Protein AF-A0A1Y1IFC7-F1 (afdb_monomer)

Sequence (447 aa):
MESTKLIGALEEYAQEGLYAIPAKASLWKDGTKKVFGTMPHANGDSAIRSGSDWSASRARILEHIETRGYNFLAIKTGAISDCFVLDVDVKDKQDEDILAGMPYWQSLIEEHGEPDTLRATTASGGLHYYFSFSSTIKEGLESGKNFVGLDVDGQVYGIDGRVVMDRDVIIEAGGRRSAESASSHVMALKGARLAESDESGEKSVLNESTIKELSGGGSITARELQGRQETFMVTHKAILNTNYKPVMENASFSLIRRMALLPMMVTFKSAESLNPNKSREKAKDSTLEAYLKSDEGREDGLSWIAAGASRYFEIKRAKPSALVLEKRPKAMEDALKAYVNDADVAKRFIEECLEFEELHPGQRATWHLAGGERLQEAFQTWIKEEDVSSSITATALKKRVVLYADGGNHQVATGRFTDKKVQLRGQFKGLSGVRLRPEFLDSISLV

Nearest PDB structures (foldseek):
  8iqi-assembly1_B  TM=8.304E-01  e=2.449E-12  African swine fever virus BA71V
  8iqi-assembly1_D  TM=7.780E-01  e=1.491E-11  African swine fever virus BA71V
  8iqi-assembly1_A  TM=7.006E-01  e=3.277E-12  African swine fever virus BA71V
  8wvz-assembly1_D  TM=7.707E-01  e=5.053E-09  African swine fever virus
  8wvz-assembly1_F  TM=7.792E-01  e=1.017E-08  African swine fever virus

Solvent-accessible surface area (backbone atoms only — not comparable to full-atom values): 26613 Å² total; per-residue (Å²): 100,59,51,69,58,52,53,52,51,47,52,54,32,44,74,75,46,36,46,55,32,48,20,32,61,47,75,44,97,86,70,45,68,47,78,52,70,59,47,69,47,89,71,68,95,74,34,68,72,40,59,68,46,40,62,74,40,40,69,62,48,53,51,44,37,70,74,67,72,36,50,40,74,44,69,44,65,35,79,44,27,40,25,36,71,52,76,37,46,69,54,86,60,89,45,98,90,47,82,47,43,51,65,57,49,51,53,49,33,73,75,73,45,77,76,97,58,55,71,47,76,41,83,80,69,18,40,36,39,47,44,48,24,62,57,44,41,72,77,62,53,84,71,95,64,100,62,75,52,49,74,56,98,88,43,68,45,80,71,81,26,72,35,84,36,51,54,62,57,50,28,57,58,95,65,90,77,56,97,85,54,66,30,44,68,59,46,67,45,64,74,16,49,32,29,39,25,76,54,90,53,79,80,38,39,53,25,61,67,50,46,55,56,55,72,61,67,44,71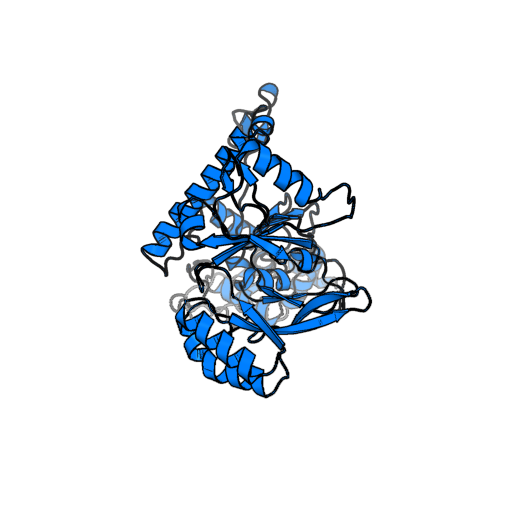,48,76,33,19,41,77,98,48,69,80,45,77,45,62,52,56,43,50,80,44,79,49,61,90,44,78,57,44,45,63,69,77,40,71,79,55,57,77,73,59,83,46,83,82,83,75,67,45,71,25,51,84,91,71,52,50,90,87,41,89,46,49,40,78,50,70,85,57,53,67,60,41,55,68,33,70,68,35,44,51,52,52,48,51,53,52,52,54,53,50,50,58,53,50,52,51,34,72,79,33,73,86,57,64,78,79,70,74,65,60,65,69,29,52,52,50,40,50,50,52,46,57,74,37,28,61,69,57,50,47,46,70,74,43,42,43,71,62,91,70,60,96,91,55,77,60,87,40,46,28,75,77,79,53,57,66,58,56,52,50,55,51,49,32,61,76,68,74,53,76,71,82,76,47,66,70,56,49,55,52,49,54,38,45,51,72,62,61,64,80,73,84,60,97,75,85,67,97,73,70,84,84,63,64,70,83,64,60,41,62,81,37,27,21,24,38,71,34,74,86,57,53,66,65,59,74,76,114

Mean predicted aligned error: 19.16 Å

Radius of gyration: 32.28 Å; Cα contacts (8 Å, |Δi|>4): 565; chains: 1; bounding box: 81×48×86 Å

Organism: Klebsormidium nitens (NCBI:txid105231)

Structure (mmCIF, N/CA/C/O backbone):
data_AF-A0A1Y1IFC7-F1
#
_entry.id   AF-A0A1Y1IFC7-F1
#
loop_
_atom_site.group_PDB
_atom_site.id
_atom_site.type_symbol
_atom_site.label_atom_id
_atom_site.label_alt_id
_atom_site.label_comp_id
_atom_site.label_asym_id
_atom_site.label_entity_id
_atom_site.label_seq_id
_atom_site.pdbx_PDB_ins_code
_atom_site.Cartn_x
_atom_site.Cartn_y
_atom_site.Cartn_z
_atom_site.occupancy
_atom_site.B_iso_or_equiv
_atom_site.auth_seq_id
_atom_site.auth_comp_id
_atom_site.auth_asym_id
_atom_site.auth_atom_id
_atom_site.pdbx_PDB_model_num
ATOM 1 N N . MET A 1 1 ? -10.541 -7.401 46.242 1.00 59.38 1 MET A N 1
ATOM 2 C CA . MET A 1 1 ? -11.270 -8.681 46.343 1.00 59.38 1 MET A CA 1
ATOM 3 C C . MET A 1 1 ? -10.236 -9.750 46.671 1.00 59.38 1 MET A C 1
ATOM 5 O O . MET A 1 1 ? -9.151 -9.663 46.116 1.00 59.38 1 MET A O 1
ATOM 9 N N . GLU A 1 2 ? -10.496 -10.659 47.614 1.00 76.94 2 GLU A N 1
ATOM 10 C CA . GLU A 1 2 ? -9.566 -11.766 47.913 1.00 76.94 2 GLU A CA 1
ATOM 11 C C . GLU A 1 2 ? -9.494 -12.733 46.722 1.00 76.94 2 GLU A C 1
ATOM 13 O O . GLU A 1 2 ? -10.515 -12.956 46.068 1.00 76.94 2 GLU A O 1
ATOM 18 N N . SER A 1 3 ? -8.319 -13.309 46.440 1.00 79.69 3 SER A N 1
ATOM 19 C CA . SER A 1 3 ? -8.085 -14.177 45.272 1.00 79.69 3 SER A CA 1
ATOM 20 C C . SER A 1 3 ? -9.095 -15.324 45.165 1.00 79.69 3 SER A C 1
ATOM 22 O O . SER A 1 3 ? -9.584 -15.603 44.077 1.00 79.69 3 SER A O 1
ATOM 24 N N . THR A 1 4 ? -9.514 -15.911 46.288 1.00 82.62 4 THR A N 1
ATOM 25 C CA . THR A 1 4 ? -10.538 -16.969 46.329 1.00 82.62 4 THR A CA 1
ATOM 26 C C . THR A 1 4 ? -11.895 -16.507 45.791 1.00 82.62 4 THR A C 1
ATOM 28 O O . THR A 1 4 ? -12.564 -17.250 45.079 1.00 82.62 4 THR A O 1
ATOM 31 N N . LYS A 1 5 ? -12.297 -15.261 46.077 1.00 86.06 5 LYS A N 1
ATOM 32 C CA . LYS A 1 5 ? -13.555 -14.687 45.568 1.00 86.06 5 LYS A CA 1
ATOM 33 C C . LYS A 1 5 ? -13.475 -14.379 44.074 1.00 86.06 5 LYS A C 1
ATOM 35 O O . LYS A 1 5 ? -14.450 -14.588 43.365 1.00 86.06 5 LYS A O 1
ATOM 40 N N . LEU A 1 6 ? -12.314 -13.918 43.599 1.00 86.75 6 LEU A N 1
ATOM 41 C CA . LEU A 1 6 ? -12.063 -13.705 42.169 1.00 86.75 6 LEU A CA 1
ATOM 42 C C . LEU A 1 6 ? -12.142 -15.013 41.391 1.00 86.75 6 LEU A C 1
ATOM 44 O O . LEU A 1 6 ? -12.770 -15.050 40.344 1.00 86.75 6 LEU A O 1
ATOM 48 N N . ILE A 1 7 ? -11.528 -16.077 41.908 1.00 89.06 7 ILE A N 1
ATOM 49 C CA . ILE A 1 7 ? -11.572 -17.399 41.282 1.00 89.06 7 ILE A CA 1
ATOM 50 C C . ILE A 1 7 ? -13.009 -17.928 41.265 1.00 89.06 7 ILE A C 1
ATOM 52 O O . ILE A 1 7 ? -13.469 -18.359 40.217 1.00 89.06 7 ILE A O 1
ATOM 56 N N . GLY A 1 8 ? -13.745 -17.825 42.378 1.00 90.25 8 GLY A N 1
ATOM 57 C CA . GLY A 1 8 ? -15.154 -18.229 42.425 1.00 90.25 8 GLY A CA 1
ATOM 58 C C . GLY A 1 8 ? -16.010 -17.523 41.368 1.00 90.25 8 GLY A C 1
ATOM 59 O O . GLY A 1 8 ? -16.668 -18.189 40.576 1.00 90.25 8 GLY A O 1
ATOM 60 N N . ALA A 1 9 ? -15.925 -16.191 41.295 1.00 90.50 9 ALA A N 1
ATOM 61 C CA . ALA A 1 9 ? -16.666 -15.400 40.310 1.00 90.50 9 ALA A CA 1
ATOM 62 C C . ALA A 1 9 ? -16.234 -15.693 38.863 1.00 90.50 9 ALA A C 1
ATOM 64 O O . ALA A 1 9 ? -17.064 -15.735 37.965 1.00 90.50 9 ALA A O 1
ATOM 65 N N . LEU A 1 10 ? -14.936 -15.917 38.629 1.00 91.25 10 LEU A N 1
ATOM 66 C CA . LEU A 1 10 ? -14.407 -16.276 37.314 1.00 91.25 10 LEU A CA 1
ATOM 67 C C . LEU A 1 10 ? -15.045 -17.573 36.789 1.00 91.25 10 LEU A C 1
ATOM 69 O O . LEU A 1 10 ? -15.409 -17.646 35.617 1.00 91.25 10 LEU A O 1
ATOM 73 N N . GLU A 1 11 ? -15.163 -18.585 37.649 1.00 89.50 11 GLU A N 1
ATOM 74 C CA . GLU A 1 11 ? -15.760 -19.875 37.293 1.00 89.50 11 GLU A CA 1
ATOM 75 C C . GLU A 1 11 ? -17.276 -19.775 37.111 1.00 89.50 11 GLU A C 1
ATOM 77 O O . GLU A 1 11 ? -17.804 -20.344 36.160 1.00 89.50 11 GLU A O 1
ATOM 82 N N . GLU A 1 12 ? -17.961 -19.028 37.979 1.00 93.81 12 GLU A N 1
ATOM 83 C CA . GLU A 1 12 ? -19.399 -18.762 37.864 1.00 93.81 12 GLU A CA 1
ATOM 84 C C . GLU A 1 12 ? -19.727 -18.074 36.533 1.00 93.81 12 GLU A C 1
ATOM 86 O O . GLU A 1 12 ? -20.583 -18.537 35.786 1.00 93.81 12 GLU A O 1
ATOM 91 N N . TYR A 1 13 ? -18.972 -17.035 36.163 1.00 92.81 13 TYR A N 1
ATOM 92 C CA . TYR A 1 13 ? -19.151 -16.360 34.878 1.00 92.81 13 TYR A CA 1
ATOM 93 C C . TYR A 1 13 ? -18.934 -17.311 33.702 1.00 92.81 13 TYR A C 1
ATOM 95 O O . TYR A 1 13 ? -19.735 -17.327 32.772 1.00 92.81 13 TYR A O 1
ATOM 103 N N . ALA A 1 14 ? -17.895 -18.147 33.752 1.00 89.88 14 ALA A N 1
ATOM 104 C CA . ALA A 1 14 ? -17.619 -19.094 32.679 1.00 89.88 14 ALA A CA 1
ATOM 105 C C . ALA A 1 14 ? -18.724 -20.157 32.516 1.00 89.88 14 ALA A C 1
ATOM 107 O O . ALA A 1 14 ? -18.966 -20.592 31.389 1.00 89.88 14 ALA A O 1
ATOM 108 N N . GLN A 1 15 ? -19.400 -20.562 33.600 1.00 91.50 15 GLN A N 1
ATOM 109 C CA . GLN A 1 15 ? -20.555 -21.474 33.546 1.00 91.50 15 GLN A CA 1
ATOM 110 C C . GLN A 1 15 ? -21.747 -20.849 32.818 1.00 91.50 15 GLN A C 1
ATOM 112 O O . GLN A 1 15 ? -22.423 -21.536 32.058 1.00 91.50 15 GLN A O 1
ATOM 117 N N . GLU A 1 16 ? -21.928 -19.540 32.972 1.00 91.50 16 GLU A N 1
ATOM 118 C CA . GLU A 1 16 ? -22.948 -18.744 32.280 1.00 91.50 16 GLU A CA 1
ATOM 119 C C . GLU A 1 16 ? -22.493 -18.260 30.886 1.00 91.50 16 GLU A C 1
ATOM 121 O O . GLU A 1 16 ? -23.150 -17.438 30.253 1.00 91.50 16 GLU A O 1
ATOM 126 N N . GLY A 1 17 ? -21.346 -18.741 30.386 1.00 89.19 17 GLY A N 1
ATOM 127 C CA . GLY A 1 17 ? -20.809 -18.361 29.073 1.00 89.19 17 GLY A CA 1
ATOM 128 C C . GLY A 1 17 ? -20.150 -16.976 29.020 1.00 89.19 17 GLY A C 1
ATOM 129 O O . GLY A 1 17 ? -19.824 -16.490 27.938 1.00 89.19 17 GLY A O 1
ATOM 130 N N . LEU A 1 18 ? -19.908 -16.339 30.167 1.00 90.44 18 LEU A N 1
ATOM 131 C CA . LEU A 1 18 ? -19.218 -15.058 30.289 1.00 90.44 18 LEU A CA 1
ATOM 132 C C . LEU A 1 18 ? -17.730 -15.273 30.598 1.00 90.44 18 LEU A C 1
ATOM 134 O O . LEU A 1 18 ? -17.323 -15.572 31.720 1.00 90.44 18 LEU A O 1
ATOM 138 N N . TYR A 1 19 ? -16.868 -15.074 29.604 1.00 89.75 19 TYR A N 1
ATOM 139 C CA . TYR A 1 19 ? -15.439 -15.351 29.748 1.00 89.75 19 TYR A CA 1
ATOM 140 C C . TYR A 1 19 ? -14.679 -14.115 30.220 1.00 89.75 19 TYR A C 1
ATOM 142 O O . TYR A 1 19 ? -14.424 -13.182 29.454 1.00 89.75 19 TYR A O 1
ATOM 150 N N . ALA A 1 20 ? -14.269 -14.114 31.486 1.00 89.94 20 ALA A N 1
ATOM 151 C CA . ALA A 1 20 ? -13.522 -13.011 32.080 1.00 89.94 20 ALA A CA 1
ATOM 152 C C . ALA A 1 20 ? -12.013 -13.272 32.172 1.00 89.94 20 ALA A C 1
ATOM 154 O O . ALA A 1 20 ? -11.540 -14.406 32.184 1.00 89.94 20 ALA A O 1
ATOM 155 N N . ILE A 1 21 ? -11.238 -12.194 32.240 1.00 88.94 21 ILE A N 1
ATOM 156 C CA . ILE A 1 21 ? -9.795 -12.216 32.474 1.00 88.94 21 ILE A CA 1
ATOM 157 C C . ILE A 1 21 ? -9.432 -11.321 33.661 1.00 88.94 21 ILE A C 1
ATOM 159 O O . ILE A 1 21 ? -10.087 -10.302 33.892 1.00 88.94 21 ILE A O 1
ATOM 163 N N . PRO A 1 22 ? -8.386 -11.658 34.425 1.00 88.25 22 PRO A N 1
ATOM 164 C CA . PRO A 1 22 ? -7.956 -10.846 35.546 1.00 88.25 22 PRO A CA 1
ATOM 165 C C . PRO A 1 22 ? -7.391 -9.502 35.081 1.00 88.25 22 PRO A C 1
ATOM 167 O O . PRO A 1 22 ? -6.636 -9.412 34.106 1.00 88.25 22 PRO A O 1
ATOM 170 N N . ALA A 1 23 ? -7.741 -8.456 35.822 1.00 86.06 23 ALA A N 1
ATOM 171 C CA . ALA A 1 23 ? -7.243 -7.103 35.633 1.00 86.06 23 ALA A CA 1
ATOM 172 C C . ALA A 1 23 ? -6.907 -6.455 36.981 1.00 86.06 23 ALA A C 1
ATOM 174 O O . ALA A 1 23 ? -7.369 -6.894 38.043 1.00 86.06 23 ALA A O 1
ATOM 175 N N . LYS A 1 24 ? -6.048 -5.432 36.960 1.00 84.38 24 LYS A N 1
ATOM 176 C CA . LYS A 1 24 ? -5.791 -4.611 38.147 1.00 84.38 24 LYS A CA 1
ATOM 177 C C . LYS A 1 24 ? -6.619 -3.348 38.068 1.00 84.38 24 LYS A C 1
ATOM 179 O O . LYS A 1 24 ? -6.587 -2.646 37.069 1.00 84.38 24 LYS A O 1
ATOM 184 N N . ALA A 1 25 ? -7.327 -3.042 39.139 1.00 80.56 25 ALA A N 1
ATOM 185 C CA . ALA A 1 25 ? -7.993 -1.770 39.330 1.00 80.56 25 ALA A CA 1
ATOM 186 C C . ALA A 1 25 ? -7.357 -1.040 40.518 1.00 80.56 25 ALA A C 1
ATOM 188 O O . ALA A 1 25 ? -7.133 -1.638 41.573 1.00 80.56 25 ALA A O 1
ATOM 189 N N . SER A 1 26 ? -7.079 0.252 40.371 1.00 80.19 26 SER A N 1
ATOM 190 C CA . SER A 1 26 ? -6.636 1.109 41.475 1.00 80.19 26 SER A CA 1
ATOM 191 C C . SER A 1 26 ? -7.502 2.353 41.581 1.00 80.19 26 SER A C 1
ATOM 193 O O . SER A 1 26 ? -7.984 2.879 40.578 1.00 80.19 26 SER A O 1
ATOM 195 N N . LEU A 1 27 ? -7.664 2.835 42.812 1.00 77.50 27 LEU A N 1
ATOM 196 C CA . LEU A 1 27 ? -8.212 4.157 43.096 1.00 77.50 27 LEU A CA 1
ATOM 197 C C . LEU A 1 27 ? -7.116 5.202 42.881 1.00 77.50 27 LEU A C 1
ATOM 199 O O . LEU A 1 27 ? -6.006 5.060 43.397 1.00 77.50 27 LEU A O 1
ATOM 203 N N . TRP A 1 28 ? -7.419 6.220 42.090 1.00 70.06 28 TRP A N 1
ATOM 204 C CA . TRP A 1 28 ? -6.548 7.358 41.834 1.00 70.06 28 TRP A CA 1
ATOM 205 C C . TRP A 1 28 ? -6.842 8.486 42.827 1.00 70.06 28 TRP A C 1
ATOM 207 O O . TRP A 1 28 ? -7.844 8.466 43.541 1.00 70.06 28 TRP A O 1
ATOM 217 N N . LYS A 1 29 ? -5.929 9.464 42.909 1.00 68.88 29 LYS A N 1
ATOM 218 C CA . LYS A 1 29 ? -6.002 10.570 43.884 1.00 68.88 29 LYS A CA 1
ATOM 219 C C . LYS A 1 29 ? -7.266 11.427 43.750 1.00 68.88 29 LYS A C 1
ATOM 221 O O . LYS A 1 29 ? -7.664 12.057 44.719 1.00 68.88 29 LYS A O 1
ATOM 226 N N . ASP A 1 30 ? -7.869 11.441 42.568 1.00 67.56 30 ASP A N 1
ATOM 227 C CA . ASP A 1 30 ? -9.117 12.135 42.238 1.00 67.56 30 ASP A CA 1
ATOM 228 C C . ASP A 1 30 ? -10.378 11.320 42.591 1.00 67.56 30 ASP A C 1
ATOM 230 O O . ASP A 1 30 ? -11.489 11.739 42.288 1.00 67.56 30 ASP A O 1
ATOM 234 N N . GLY A 1 31 ? -10.224 10.148 43.217 1.00 66.50 31 GLY A N 1
ATOM 235 C CA . GLY A 1 31 ? -11.326 9.244 43.547 1.00 66.50 31 GLY A CA 1
ATOM 236 C C . GLY A 1 31 ? -11.755 8.332 42.394 1.00 66.50 31 GLY A C 1
ATOM 237 O O . GLY A 1 31 ? -12.567 7.431 42.612 1.00 66.50 31 GLY A O 1
ATOM 238 N N . THR A 1 32 ? -11.188 8.487 41.192 1.00 65.38 32 THR A N 1
ATOM 239 C CA . THR A 1 32 ? -11.539 7.648 40.040 1.00 65.38 32 THR A CA 1
ATOM 240 C C . THR A 1 32 ? -10.938 6.249 40.168 1.00 65.38 32 THR A C 1
ATOM 242 O O . THR A 1 32 ? -9.791 6.061 40.584 1.00 65.38 32 THR A O 1
ATOM 245 N N . LYS A 1 33 ? -11.711 5.219 39.809 1.00 67.19 33 LYS A N 1
ATOM 246 C CA . LYS A 1 33 ? -11.192 3.852 39.663 1.00 67.19 33 LYS A CA 1
ATOM 247 C C . LYS A 1 33 ? -10.718 3.663 38.228 1.00 67.19 33 LYS A C 1
ATOM 249 O O . LYS A 1 33 ? -11.522 3.772 37.310 1.00 67.19 33 LYS A O 1
ATOM 254 N N . LYS A 1 34 ? -9.442 3.324 38.031 1.00 70.38 34 LYS A N 1
ATOM 255 C CA . LYS A 1 34 ? -8.912 2.953 36.708 1.00 70.38 34 LYS A CA 1
ATOM 256 C C . LYS A 1 34 ? -8.470 1.503 36.680 1.00 70.38 34 LYS A C 1
ATOM 258 O O . LYS A 1 34 ? -7.793 1.040 37.599 1.00 70.38 34 LYS A O 1
ATOM 263 N N . VAL A 1 35 ? -8.822 0.822 35.594 1.00 70.50 35 VAL A N 1
ATOM 264 C CA . VAL A 1 35 ? -8.389 -0.543 35.289 1.00 70.50 35 VAL A CA 1
ATOM 265 C C . VAL A 1 35 ? -7.143 -0.480 34.400 1.00 70.50 35 VAL A C 1
ATOM 267 O O . VAL A 1 35 ? -7.118 0.245 33.411 1.00 70.50 35 VAL A O 1
ATOM 270 N N . PHE A 1 36 ? -6.094 -1.220 34.747 1.00 68.44 36 PHE A N 1
ATOM 271 C CA . PHE A 1 36 ? -4.852 -1.327 33.985 1.00 68.44 36 PHE A CA 1
ATOM 272 C C . PHE A 1 36 ? -4.305 -2.756 34.047 1.00 68.44 36 PHE A C 1
ATOM 274 O O . PHE A 1 36 ? -4.467 -3.461 35.040 1.00 68.44 36 PHE A O 1
ATOM 281 N N . GLY A 1 37 ? -3.634 -3.182 32.974 1.00 63.38 37 GLY A N 1
ATOM 282 C CA . GLY A 1 37 ? -2.989 -4.493 32.893 1.00 63.38 37 GLY A CA 1
ATOM 283 C C . GLY A 1 37 ? -3.979 -5.659 32.950 1.00 63.38 37 GLY A C 1
ATOM 284 O O . GLY A 1 37 ? -4.226 -6.217 34.017 1.00 63.38 37 GLY A O 1
ATOM 285 N N . THR A 1 38 ? -4.512 -6.052 31.795 1.00 62.72 38 THR A N 1
ATOM 286 C CA . THR A 1 38 ? -5.273 -7.297 31.623 1.00 62.72 38 THR A CA 1
ATOM 287 C C . THR A 1 38 ? -4.335 -8.436 31.222 1.00 62.72 38 THR A C 1
ATOM 289 O O . THR A 1 38 ? -3.385 -8.213 30.469 1.00 62.72 38 THR A O 1
ATOM 292 N N . MET A 1 39 ? -4.576 -9.655 31.716 1.00 66.56 39 MET A N 1
ATOM 293 C CA . MET A 1 39 ? -3.801 -10.842 31.325 1.00 66.56 39 MET A CA 1
ATOM 294 C C . MET A 1 39 ? -4.703 -12.025 30.959 1.00 66.56 39 MET A C 1
ATOM 296 O O . MET A 1 39 ? -5.626 -12.315 31.714 1.00 66.56 39 MET A O 1
ATOM 300 N N . PRO A 1 40 ? -4.424 -12.757 29.861 1.00 62.38 40 PRO A N 1
ATOM 301 C CA . PRO A 1 40 ? -3.337 -12.553 28.894 1.00 62.38 40 PRO A CA 1
ATOM 302 C C . PRO A 1 40 ? -3.546 -11.293 28.038 1.00 62.38 40 PRO A C 1
ATOM 304 O O . PRO A 1 40 ? -4.682 -10.852 27.856 1.00 62.38 40 PRO A O 1
ATOM 307 N N . HIS A 1 41 ? -2.459 -10.726 27.503 1.00 57.84 41 HIS A N 1
ATOM 308 C CA . HIS A 1 41 ? -2.522 -9.551 26.627 1.00 57.84 41 HIS A CA 1
ATOM 309 C C . HIS A 1 41 ? -3.505 -9.754 25.461 1.00 57.84 41 HIS A C 1
ATOM 311 O O . HIS A 1 41 ? -3.611 -10.838 24.886 1.00 57.84 41 HIS A O 1
ATOM 317 N N . ALA A 1 42 ? -4.215 -8.682 25.094 1.00 50.50 42 ALA A N 1
ATOM 318 C CA . ALA A 1 42 ? -5.249 -8.709 24.057 1.00 50.50 42 ALA A CA 1
ATOM 319 C C . ALA A 1 42 ? -4.721 -9.075 22.653 1.00 50.50 42 ALA A C 1
ATOM 321 O O . ALA A 1 42 ? -5.497 -9.531 21.816 1.00 50.50 42 ALA A O 1
ATOM 322 N N . ASN A 1 43 ? -3.413 -8.916 22.416 1.00 48.66 43 ASN A N 1
ATOM 323 C CA . ASN A 1 43 ? -2.752 -9.126 21.131 1.00 48.66 43 ASN A CA 1
ATOM 324 C C . ASN A 1 43 ? -1.608 -10.149 21.280 1.00 48.66 43 ASN A C 1
ATOM 326 O O . ASN A 1 43 ? -0.848 -10.076 22.243 1.00 48.66 43 ASN A O 1
ATOM 330 N N . GLY A 1 44 ? -1.484 -11.082 20.327 1.00 56.38 44 GLY A N 1
ATOM 331 C CA . GLY A 1 44 ? -0.433 -12.114 20.282 1.00 56.38 44 GLY A CA 1
ATOM 332 C C . GLY A 1 44 ? -0.959 -13.553 20.161 1.00 56.38 44 GLY A C 1
ATOM 333 O O . GLY A 1 44 ? -2.172 -13.782 20.070 1.00 56.38 44 GLY A O 1
ATOM 334 N N . ASP A 1 45 ? -0.037 -14.519 20.174 1.00 55.69 45 ASP A N 1
ATOM 335 C CA . ASP A 1 45 ? -0.326 -15.962 20.062 1.00 55.69 45 ASP A CA 1
ATOM 336 C C . ASP A 1 45 ? -1.063 -16.519 21.290 1.00 55.69 45 ASP A C 1
ATOM 338 O O . ASP A 1 45 ? -1.754 -17.528 21.213 1.00 55.69 45 ASP A O 1
ATOM 342 N N . SER A 1 46 ? -0.966 -15.831 22.430 1.00 63.59 46 SER A N 1
ATOM 343 C CA . SER A 1 46 ? -1.633 -16.190 23.686 1.00 63.59 46 SER A CA 1
ATOM 344 C C . SER A 1 46 ? -3.003 -15.528 23.881 1.00 63.59 46 SER A C 1
ATOM 346 O O . SER A 1 46 ? -3.607 -15.702 24.944 1.00 63.59 46 SER A O 1
ATOM 348 N N . ALA A 1 47 ? -3.485 -14.762 22.896 1.00 68.19 47 ALA A N 1
ATOM 349 C CA . ALA A 1 47 ? -4.731 -14.019 23.010 1.00 68.19 47 ALA A CA 1
ATOM 350 C C . ALA A 1 47 ? -5.956 -14.945 22.976 1.00 68.19 47 ALA A C 1
ATOM 352 O O . ALA A 1 47 ? -6.144 -15.740 22.058 1.00 68.19 47 ALA A O 1
ATOM 353 N N . ILE A 1 48 ? -6.817 -14.771 23.975 1.00 72.00 48 ILE A N 1
ATOM 354 C CA . ILE A 1 48 ? -8.076 -15.500 24.136 1.00 72.00 48 ILE A CA 1
ATOM 355 C C . ILE A 1 48 ? -9.136 -14.873 23.225 1.00 72.00 48 ILE A C 1
ATOM 357 O O . ILE A 1 48 ? -9.486 -13.700 23.431 1.00 72.00 48 ILE A O 1
ATOM 361 N N . ARG A 1 49 ? -9.619 -15.638 22.237 1.00 74.50 49 ARG A N 1
ATOM 362 C CA . ARG A 1 49 ? -10.595 -15.195 21.222 1.00 74.50 49 ARG A CA 1
ATOM 363 C C . ARG A 1 49 ? -11.884 -16.021 21.214 1.00 74.50 49 ARG A C 1
ATOM 365 O O . ARG A 1 49 ? -12.872 -15.570 20.651 1.00 74.50 49 ARG A O 1
ATOM 372 N N . SER A 1 50 ? -11.879 -17.188 21.848 1.00 80.19 50 SER A N 1
ATOM 373 C CA . SER A 1 50 ? -13.016 -18.103 21.955 1.00 80.19 50 SER A CA 1
ATOM 374 C C . SER A 1 50 ? -13.115 -18.714 23.355 1.00 80.19 50 SER A C 1
ATOM 376 O O . SER A 1 50 ? -12.141 -18.696 24.114 1.00 80.19 50 SER A O 1
ATOM 378 N N . GLY A 1 51 ? -14.271 -19.299 23.683 1.00 79.00 51 GLY A N 1
ATOM 379 C CA . GLY A 1 51 ? -14.446 -20.057 24.924 1.00 79.00 51 GLY A CA 1
ATOM 380 C C . GLY A 1 51 ? -13.447 -21.214 25.043 1.00 79.00 51 GLY A C 1
ATOM 381 O O . GLY A 1 51 ? -12.871 -21.422 26.106 1.00 79.00 51 GLY A O 1
ATOM 382 N N . SER A 1 52 ? -13.125 -21.889 23.932 1.00 82.44 52 SER A N 1
ATOM 383 C CA . SER A 1 52 ? -12.078 -22.919 23.897 1.00 82.44 52 SER A CA 1
ATOM 384 C C . SER A 1 52 ? -10.683 -22.370 24.208 1.00 82.44 52 SER A C 1
ATOM 386 O O . SER A 1 52 ? -9.939 -23.000 24.960 1.00 82.44 52 SER A O 1
ATOM 388 N N . ASP A 1 53 ? -10.329 -21.183 23.699 1.00 80.12 53 ASP A N 1
ATOM 389 C CA . ASP A 1 53 ? -9.045 -20.543 24.030 1.00 80.12 53 ASP A CA 1
ATOM 390 C C . ASP A 1 53 ? -8.981 -20.164 25.510 1.00 80.12 53 ASP A C 1
ATOM 392 O O . ASP A 1 53 ? -7.916 -20.218 26.134 1.00 80.12 53 ASP A O 1
ATOM 396 N N . TRP A 1 54 ? -10.124 -19.758 26.071 1.00 87.62 54 TRP A N 1
ATOM 397 C CA . TRP A 1 54 ? -10.248 -19.433 27.482 1.00 87.62 54 TRP A CA 1
ATOM 398 C C . TRP A 1 54 ? -10.054 -20.683 28.336 1.00 87.62 54 TRP A C 1
ATOM 400 O O . TRP A 1 54 ? -9.202 -20.675 29.223 1.00 87.62 54 TRP A O 1
ATOM 410 N N . SER A 1 55 ? -10.736 -21.786 28.010 1.00 86.62 55 SER A N 1
ATOM 411 C CA . SER A 1 55 ? -10.568 -23.076 28.689 1.00 86.62 55 SER A CA 1
ATOM 412 C C . SER A 1 55 ? -9.121 -23.570 28.621 1.00 86.62 55 SER A C 1
ATOM 414 O O . SER A 1 55 ? -8.564 -23.966 29.643 1.00 86.62 55 SER A O 1
ATOM 416 N N . ALA A 1 56 ? -8.471 -23.468 27.457 1.00 86.75 56 ALA A N 1
ATOM 417 C CA . ALA A 1 56 ? -7.056 -23.810 27.292 1.00 86.75 56 ALA A CA 1
ATOM 418 C C . ALA A 1 56 ? -6.122 -22.887 28.100 1.00 86.75 56 ALA A C 1
ATOM 420 O O . ALA A 1 56 ? -5.066 -23.308 28.570 1.00 86.75 56 ALA A O 1
ATOM 421 N N . SER A 1 57 ? -6.516 -21.627 28.298 1.00 85.88 57 SER A N 1
ATOM 422 C CA . SER A 1 57 ? -5.772 -20.636 29.081 1.00 85.88 57 SER A CA 1
ATOM 423 C C . SER A 1 57 ? -6.100 -20.648 30.576 1.00 85.88 57 SER A C 1
ATOM 425 O O . SER A 1 57 ? -5.431 -19.943 31.332 1.00 85.88 57 SER A O 1
ATOM 427 N N . ARG A 1 58 ? -7.101 -21.419 31.016 1.00 88.56 58 ARG A N 1
ATOM 428 C CA . ARG A 1 58 ? -7.681 -21.351 32.365 1.00 88.56 58 ARG A CA 1
ATOM 429 C C . ARG A 1 58 ? -6.646 -21.548 33.465 1.00 88.56 58 ARG A C 1
ATOM 431 O O . ARG A 1 58 ? -6.556 -20.720 34.363 1.00 88.56 58 ARG A O 1
ATOM 438 N N . ALA A 1 59 ? -5.821 -22.592 33.368 1.00 87.75 59 ALA A N 1
ATOM 439 C CA . ALA A 1 59 ? -4.786 -22.872 34.369 1.00 87.75 59 ALA A CA 1
ATOM 440 C C . ALA A 1 59 ? -3.832 -21.679 34.554 1.00 87.75 59 ALA A C 1
ATOM 442 O O . ALA A 1 59 ? -3.566 -21.246 35.672 1.00 87.75 59 ALA A O 1
ATOM 443 N N . ARG A 1 60 ? -3.412 -21.075 33.439 1.00 87.25 60 ARG A N 1
ATOM 444 C CA . ARG A 1 60 ? -2.572 -19.876 33.426 1.00 87.25 60 ARG A CA 1
ATOM 445 C C . ARG A 1 60 ? -3.300 -18.654 33.994 1.00 87.25 60 ARG A C 1
ATOM 447 O O . ARG A 1 60 ? -2.668 -17.806 34.610 1.00 87.25 60 ARG A O 1
ATOM 454 N N . ILE A 1 61 ? -4.603 -18.501 33.761 1.00 87.69 61 ILE A N 1
ATOM 455 C CA . ILE A 1 61 ? -5.394 -17.396 34.330 1.00 87.69 61 ILE A CA 1
ATOM 456 C C . ILE A 1 61 ? -5.441 -17.499 35.859 1.00 87.69 61 ILE A C 1
ATOM 458 O O . ILE A 1 61 ? -5.200 -16.501 36.539 1.00 87.69 61 ILE A O 1
ATOM 462 N N . LEU A 1 62 ? -5.703 -18.696 36.387 1.00 88.31 62 LEU A N 1
ATOM 463 C CA . LEU A 1 62 ? -5.751 -18.949 37.828 1.00 88.31 62 LEU A CA 1
ATOM 464 C C . LEU A 1 62 ? -4.395 -18.673 38.486 1.00 88.31 62 LEU A C 1
ATOM 466 O O . LEU A 1 62 ? -4.329 -17.908 39.447 1.00 88.31 62 LEU A O 1
ATOM 470 N N . GLU A 1 63 ? -3.307 -19.170 37.889 1.00 86.88 63 GLU A N 1
ATOM 471 C CA . GLU A 1 63 ? -1.940 -18.888 38.344 1.00 86.88 63 GLU A CA 1
ATOM 472 C C . GLU A 1 63 ? -1.665 -17.377 38.412 1.00 86.88 63 GLU A C 1
ATOM 474 O O . GLU A 1 63 ? -1.098 -16.874 39.383 1.00 86.88 63 GLU A O 1
ATOM 479 N N . HIS A 1 64 ? -2.098 -16.612 37.405 1.00 84.44 64 HIS A N 1
ATOM 480 C CA . HIS A 1 64 ? -1.946 -15.159 37.415 1.00 84.44 64 HIS A CA 1
ATOM 481 C C . HIS A 1 64 ? -2.711 -14.505 38.572 1.00 84.44 64 HIS A C 1
ATOM 483 O O . HIS A 1 64 ? -2.149 -13.632 39.236 1.00 84.44 64 HIS A O 1
ATOM 489 N N . ILE A 1 65 ? -3.962 -14.906 38.827 1.00 85.69 65 ILE A N 1
ATOM 490 C CA . ILE A 1 65 ? -4.777 -14.372 39.933 1.00 85.69 65 ILE A CA 1
ATOM 491 C C . ILE A 1 65 ? -4.077 -14.598 41.275 1.00 85.69 65 ILE A C 1
ATOM 493 O O . ILE A 1 65 ? -3.972 -13.667 42.077 1.00 85.69 65 ILE A O 1
ATOM 497 N N . GLU A 1 66 ? -3.551 -15.800 41.492 1.00 85.75 66 GLU A N 1
ATOM 498 C CA . GLU A 1 66 ? -2.891 -16.192 42.738 1.00 85.75 66 GLU A CA 1
ATOM 499 C C . GLU A 1 66 ? -1.545 -15.484 42.942 1.00 85.75 66 GLU A C 1
ATOM 501 O O . GLU A 1 66 ? -1.234 -15.049 44.049 1.00 85.75 66 GLU A O 1
ATOM 506 N N . THR A 1 67 ? -0.757 -15.311 41.877 1.00 82.81 67 THR A N 1
ATOM 507 C CA . THR A 1 67 ? 0.645 -14.869 41.989 1.00 82.81 67 THR A CA 1
ATOM 508 C C . THR A 1 67 ? 0.867 -13.371 41.777 1.00 82.81 67 THR A C 1
ATOM 510 O O . THR A 1 67 ? 1.891 -12.834 42.201 1.00 82.81 67 THR A O 1
ATOM 513 N N . ARG A 1 68 ? -0.049 -12.659 41.105 1.00 80.00 68 ARG A N 1
ATOM 514 C CA . ARG A 1 68 ? 0.189 -11.271 40.650 1.00 80.00 68 ARG A CA 1
ATOM 515 C C . ARG A 1 68 ? -0.674 -10.217 41.339 1.00 80.00 68 ARG A C 1
ATOM 517 O O . ARG A 1 68 ? -0.553 -9.039 40.986 1.00 80.00 68 ARG A O 1
ATOM 524 N N . GLY A 1 69 ? -1.511 -10.598 42.304 1.00 80.75 69 GLY A N 1
ATOM 525 C CA . GLY A 1 69 ? -2.341 -9.661 43.070 1.00 80.75 69 GLY A CA 1
ATOM 526 C C . GLY A 1 69 ? -3.364 -8.922 42.204 1.00 80.75 69 GLY A C 1
ATOM 527 O O . GLY A 1 69 ? -3.513 -7.704 42.317 1.00 80.75 69 GLY A O 1
ATOM 528 N N . TYR A 1 70 ? -4.012 -9.634 41.279 1.00 86.19 70 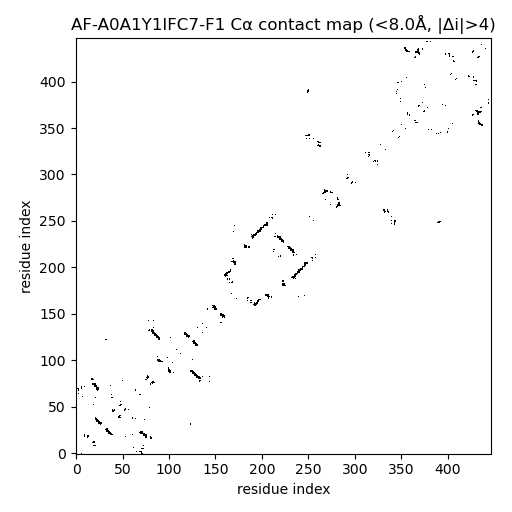TYR A N 1
ATOM 529 C CA . TYR A 1 70 ? -5.164 -9.102 40.554 1.00 86.19 70 TYR A CA 1
ATOM 530 C C . TYR A 1 70 ? -6.347 -8.930 41.502 1.00 86.19 70 TYR A C 1
ATOM 532 O O . TYR A 1 70 ? -6.515 -9.694 42.446 1.00 86.19 70 TYR A O 1
ATOM 540 N N . ASN A 1 71 ? -7.152 -7.897 41.272 1.00 85.44 71 ASN A N 1
ATOM 541 C CA . ASN A 1 71 ? -8.228 -7.516 42.186 1.00 85.44 71 ASN A CA 1
ATOM 542 C C . ASN A 1 71 ? -9.555 -7.211 41.477 1.00 85.44 71 ASN A C 1
ATOM 544 O O . ASN A 1 71 ? -10.503 -6.787 42.142 1.00 85.44 71 ASN A O 1
ATOM 548 N N . PHE A 1 72 ? -9.612 -7.433 40.161 1.00 85.81 72 PHE A N 1
ATOM 549 C CA . PHE A 1 72 ? -10.752 -7.165 39.294 1.00 85.81 72 PHE A CA 1
ATOM 550 C C . PHE A 1 72 ? -10.850 -8.231 38.190 1.00 85.81 72 PHE A C 1
ATOM 552 O O . PHE A 1 72 ? -9.830 -8.785 37.773 1.00 85.81 72 PHE A O 1
ATOM 559 N N . LEU A 1 73 ? -12.063 -8.494 37.698 1.00 87.56 73 LEU A N 1
ATOM 560 C CA . LEU A 1 73 ? -12.313 -9.324 36.516 1.00 87.56 73 LEU A CA 1
ATOM 561 C C . LEU A 1 73 ? -12.862 -8.450 35.394 1.00 87.56 73 LEU A C 1
ATOM 563 O O . LEU A 1 73 ? -13.856 -7.757 35.579 1.00 87.56 73 LEU A O 1
ATOM 567 N N . ALA A 1 74 ? -12.226 -8.501 34.230 1.00 86.88 74 ALA A N 1
ATOM 568 C CA . ALA A 1 74 ? -12.721 -7.882 33.011 1.00 86.88 74 ALA A CA 1
ATOM 569 C C . ALA A 1 74 ? -13.368 -8.957 32.134 1.00 86.88 74 ALA A C 1
ATOM 571 O O . ALA A 1 74 ? -12.676 -9.847 31.638 1.00 86.88 74 ALA A O 1
ATOM 572 N N . ILE A 1 75 ? -14.685 -8.881 31.942 1.00 87.06 75 ILE A N 1
ATOM 573 C CA . ILE A 1 75 ? -15.402 -9.752 31.002 1.00 87.06 75 ILE A CA 1
ATOM 574 C C . ILE A 1 75 ? -14.940 -9.411 29.583 1.00 87.06 75 ILE A C 1
ATOM 576 O O . ILE A 1 75 ? -14.886 -8.240 29.204 1.00 87.06 75 ILE A O 1
ATOM 580 N N . LYS A 1 76 ? -14.576 -10.423 28.792 1.00 82.69 76 LYS A N 1
ATOM 581 C CA . LYS A 1 76 ? -14.247 -10.217 27.381 1.00 82.69 76 LYS A CA 1
ATOM 582 C C . LYS A 1 76 ? -15.539 -10.108 26.583 1.00 82.69 76 LYS A C 1
ATOM 584 O O . LYS A 1 76 ? -16.279 -11.078 26.479 1.00 82.69 76 LYS A O 1
ATOM 589 N N . THR A 1 77 ? -15.785 -8.937 26.016 1.00 82.31 77 THR A N 1
ATOM 590 C CA . THR A 1 77 ? -16.915 -8.672 25.122 1.00 82.31 77 THR A CA 1
ATOM 591 C C . THR A 1 77 ? -16.659 -9.226 23.712 1.00 82.31 77 THR A C 1
ATOM 593 O O . THR A 1 77 ? -15.553 -9.665 23.377 1.00 82.31 77 THR A O 1
ATOM 596 N N . GLY A 1 78 ? -17.694 -9.220 22.878 1.00 76.75 78 GLY A N 1
ATOM 597 C CA . GLY A 1 78 ? -17.731 -9.787 21.536 1.00 76.75 78 GLY A CA 1
ATOM 598 C C . GLY A 1 78 ? -18.276 -11.214 21.511 1.00 76.75 78 GLY A C 1
ATOM 599 O O . GLY A 1 78 ? -18.817 -11.710 22.499 1.00 76.75 78 GLY A O 1
ATOM 600 N N . ALA A 1 79 ? -18.075 -11.890 20.377 1.00 79.38 79 ALA A N 1
ATOM 601 C CA . ALA A 1 79 ? -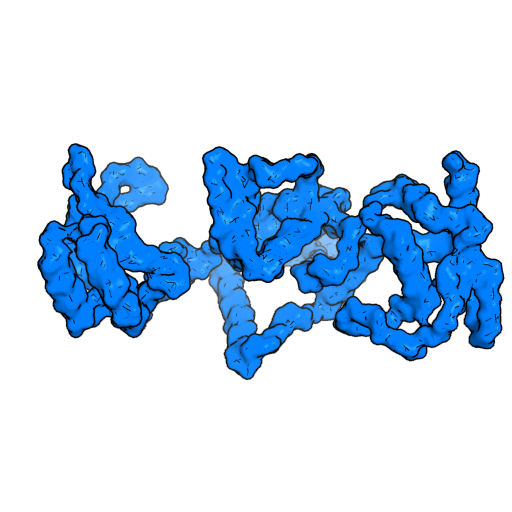18.566 -13.248 20.125 1.00 79.38 79 ALA A CA 1
ATOM 602 C C . ALA A 1 79 ? -18.164 -14.279 21.192 1.00 79.38 79 ALA A C 1
ATOM 604 O O . ALA A 1 79 ? -18.865 -15.266 21.373 1.00 79.38 79 ALA A O 1
ATOM 605 N N . ILE A 1 80 ? -17.044 -14.062 21.893 1.00 83.12 80 ILE A N 1
ATOM 606 C CA . ILE A 1 80 ? -16.574 -14.978 22.935 1.00 83.12 80 ILE A CA 1
ATOM 607 C C . ILE A 1 80 ? -17.582 -15.130 24.078 1.00 83.12 80 ILE A C 1
ATOM 609 O O . ILE A 1 80 ? -17.802 -16.256 24.497 1.00 83.12 80 ILE A O 1
ATOM 613 N N . SER A 1 81 ? -18.190 -14.036 24.542 1.00 87.69 81 SER A N 1
ATOM 614 C CA . SER A 1 81 ? -19.143 -14.035 25.666 1.00 87.69 81 SER A CA 1
ATOM 615 C C . SER A 1 81 ? -20.551 -13.633 25.233 1.00 87.69 81 SER A C 1
ATOM 617 O O . SER A 1 81 ? -21.330 -13.158 26.052 1.00 87.69 81 SER A O 1
ATOM 619 N N . ASP A 1 82 ? -20.818 -13.696 23.926 1.00 87.50 82 ASP A N 1
ATOM 620 C CA . ASP A 1 82 ? -22.017 -13.157 23.281 1.00 87.50 82 ASP A CA 1
ATOM 621 C C . ASP A 1 82 ? -22.455 -11.779 23.814 1.00 87.50 82 ASP A C 1
ATOM 623 O O . ASP A 1 82 ? -23.635 -11.506 23.990 1.00 87.50 82 ASP A O 1
ATOM 627 N N . CYS A 1 83 ? -21.504 -10.888 24.098 1.00 87.69 83 CYS A N 1
ATOM 628 C CA . CYS A 1 83 ? -21.776 -9.660 24.843 1.00 87.69 83 CYS A CA 1
ATOM 629 C C . CYS A 1 83 ? -21.267 -8.441 24.079 1.00 87.69 83 CYS A C 1
ATOM 631 O O . CYS A 1 83 ? -20.063 -8.286 23.874 1.00 87.69 83 CYS A O 1
ATOM 633 N N . PHE A 1 84 ? -22.172 -7.570 23.656 1.00 84.94 84 PHE A N 1
ATOM 634 C CA . PHE A 1 84 ? -21.868 -6.245 23.133 1.00 84.94 84 PHE A CA 1
ATOM 635 C C . PHE A 1 84 ? -22.165 -5.210 24.218 1.00 84.94 84 PHE A C 1
ATOM 637 O O . PHE A 1 84 ? -23.171 -5.314 24.911 1.00 84.94 84 PHE A O 1
ATOM 644 N N . VAL A 1 85 ? -21.279 -4.231 24.391 1.00 85.69 85 VAL A N 1
ATOM 645 C CA . VAL A 1 85 ? -21.458 -3.177 25.393 1.00 85.69 85 VAL A CA 1
ATOM 646 C C . VAL A 1 85 ? -21.373 -1.838 24.692 1.00 85.69 85 VAL A C 1
ATOM 648 O O . VAL A 1 85 ? -20.348 -1.527 24.085 1.00 85.69 85 VAL A O 1
ATOM 651 N N . LEU A 1 86 ? -22.447 -1.065 24.791 1.00 82.44 86 LEU A N 1
ATOM 652 C CA . LEU A 1 86 ? -22.459 0.341 24.433 1.00 82.44 86 LEU A CA 1
ATOM 653 C C . LEU A 1 86 ? -22.039 1.143 25.666 1.00 82.44 86 LEU A C 1
ATOM 655 O O . LEU A 1 86 ? -22.726 1.112 26.688 1.00 82.44 86 LEU A O 1
ATOM 659 N N . ASP A 1 87 ? -20.898 1.818 25.566 1.00 83.12 87 ASP A N 1
ATOM 660 C CA . ASP A 1 87 ? -20.332 2.649 26.630 1.00 83.12 87 ASP A CA 1
ATOM 661 C C . ASP A 1 87 ? -20.639 4.128 26.357 1.00 83.12 87 ASP A C 1
ATOM 663 O O . ASP A 1 87 ? -20.162 4.705 25.376 1.00 83.12 87 ASP A O 1
ATOM 667 N N . VAL A 1 88 ? -21.486 4.721 27.198 1.00 81.25 88 VAL A N 1
ATOM 668 C CA . VAL A 1 88 ? -21.921 6.119 27.130 1.00 81.25 88 VAL A CA 1
ATOM 669 C C . VAL A 1 88 ? -21.185 6.908 28.210 1.00 81.25 88 VAL A C 1
ATOM 671 O O . VAL A 1 88 ? -21.562 6.920 29.385 1.00 81.25 88 VAL A O 1
ATOM 674 N N . ASP A 1 89 ? -20.113 7.579 27.802 1.00 77.31 89 ASP A N 1
ATOM 675 C CA . ASP A 1 89 ? -19.245 8.343 28.694 1.00 77.31 89 ASP A CA 1
ATOM 676 C C . ASP A 1 89 ? -19.836 9.701 29.118 1.00 77.31 89 ASP A C 1
ATOM 678 O O . ASP A 1 89 ? -20.407 10.450 28.318 1.00 77.31 89 ASP A O 1
ATOM 682 N N . VAL A 1 90 ? -19.557 10.093 30.366 1.00 71.31 90 VAL A N 1
ATOM 683 C CA . VAL A 1 90 ? -19.723 11.473 30.855 1.00 71.31 90 VAL A CA 1
ATOM 684 C C . VAL A 1 90 ? -18.437 12.237 30.542 1.00 71.31 90 VAL A C 1
ATOM 686 O O . VAL A 1 90 ? -17.503 12.264 31.344 1.00 71.31 90 VAL A O 1
ATOM 689 N N . LYS A 1 91 ? -18.317 12.811 29.343 1.00 62.28 91 LYS A N 1
ATOM 690 C CA . LYS A 1 91 ? -17.244 13.778 29.063 1.00 62.28 91 LYS A CA 1
ATOM 691 C C . LYS A 1 91 ? -17.769 15.200 29.239 1.00 62.28 91 LYS A C 1
ATOM 693 O O . LYS A 1 91 ? -18.603 15.645 28.465 1.00 62.28 91 LYS A O 1
ATOM 698 N N . ASP A 1 92 ? -17.191 15.910 30.208 1.00 48.62 92 ASP A N 1
ATOM 699 C CA . ASP A 1 92 ? -17.417 17.344 30.470 1.00 48.62 92 ASP A CA 1
ATOM 700 C C . ASP A 1 92 ? -16.587 18.278 29.571 1.00 48.62 92 ASP A C 1
ATOM 702 O O . ASP A 1 92 ? -16.666 19.501 29.688 1.00 48.62 92 ASP A O 1
ATOM 706 N N . LYS A 1 93 ? -15.731 17.743 28.692 1.00 46.47 93 LYS A N 1
ATOM 707 C CA . LYS A 1 93 ? -14.920 18.597 27.823 1.00 46.47 93 LYS A CA 1
ATOM 708 C C . LYS A 1 93 ? -15.754 19.040 26.630 1.00 46.47 93 LYS A C 1
ATOM 710 O O . LYS A 1 93 ? -16.015 18.235 25.746 1.00 46.47 93 LYS A O 1
ATOM 715 N N . GLN A 1 94 ? -16.112 20.324 26.615 1.00 44.09 94 GLN A N 1
ATOM 716 C CA . GLN A 1 94 ? -16.382 21.068 25.385 1.00 44.09 94 GLN A CA 1
ATOM 717 C C . GLN A 1 94 ? -15.091 21.083 24.559 1.00 44.09 94 GLN A C 1
ATOM 719 O O . GLN A 1 94 ? -14.280 22.000 24.655 1.00 44.09 94 GLN A O 1
ATOM 724 N N . ASP A 1 95 ? -14.847 19.991 23.849 1.00 47.41 95 ASP A N 1
ATOM 725 C CA . ASP A 1 95 ? -14.005 19.992 22.666 1.00 47.41 95 ASP A CA 1
ATOM 726 C C . ASP A 1 95 ? -14.948 20.341 21.511 1.00 47.41 95 ASP A C 1
ATOM 728 O O . ASP A 1 95 ? -15.991 19.696 21.375 1.00 47.41 95 ASP A O 1
ATOM 732 N N . GLU A 1 96 ? -14.654 21.390 20.742 1.00 49.75 96 GLU A N 1
ATOM 733 C CA . GLU A 1 96 ? -15.558 21.883 19.684 1.00 49.75 96 GLU A CA 1
ATOM 734 C C . GLU A 1 96 ? -15.840 20.804 18.618 1.00 49.75 96 GLU A C 1
ATOM 736 O O . GLU A 1 96 ? -16.873 20.852 17.952 1.00 49.75 96 GLU A O 1
ATOM 741 N N . ASP A 1 97 ? -14.983 19.778 18.545 1.00 45.59 97 ASP A N 1
ATOM 742 C CA . ASP A 1 97 ? -15.052 18.680 17.580 1.00 45.59 97 ASP A CA 1
ATOM 743 C C . ASP A 1 97 ? -15.681 17.374 18.122 1.00 45.59 97 ASP A C 1
ATOM 745 O O . ASP A 1 97 ? -15.918 16.444 17.348 1.00 45.59 97 ASP A O 1
ATOM 749 N N . ILE A 1 98 ? -15.947 17.243 19.435 1.00 45.41 98 ILE A N 1
ATOM 750 C CA . ILE A 1 98 ? -16.484 16.001 20.036 1.00 45.41 98 ILE A CA 1
ATOM 751 C C . ILE A 1 98 ? -17.605 16.321 21.033 1.00 45.41 98 ILE A C 1
ATOM 753 O O . ILE A 1 98 ? -17.358 16.700 22.178 1.00 45.41 98 ILE A O 1
ATOM 757 N N . LEU A 1 99 ? -18.854 16.098 20.613 1.00 52.31 99 LEU A N 1
ATOM 758 C CA . LEU A 1 99 ? -20.036 16.275 21.460 1.00 52.31 99 LEU A CA 1
ATOM 759 C C . LEU A 1 99 ? -20.066 15.271 22.627 1.00 52.31 99 LEU A C 1
ATOM 761 O O . LEU A 1 99 ? -19.622 14.127 22.515 1.00 52.31 99 LEU A O 1
ATOM 765 N N . ALA A 1 100 ? -20.627 15.701 23.760 1.00 61.53 100 ALA A N 1
ATOM 766 C CA . ALA A 1 100 ? -20.809 14.850 24.932 1.00 61.53 100 ALA A CA 1
ATOM 767 C C . ALA A 1 100 ? -21.797 13.704 24.632 1.00 61.53 100 ALA A C 1
ATOM 769 O O . ALA A 1 100 ? -22.878 13.932 24.091 1.00 61.53 100 ALA A O 1
ATOM 770 N N . GLY A 1 101 ? -21.445 12.471 25.019 1.00 65.56 101 GLY A N 1
ATOM 771 C CA . GLY A 1 101 ? -22.240 11.276 24.705 1.00 65.56 101 GLY A CA 1
ATOM 772 C C . GLY A 1 101 ? -23.594 11.212 25.420 1.00 65.56 101 GLY A C 1
ATOM 773 O O . GLY A 1 101 ? -24.571 10.746 24.844 1.00 65.56 101 GLY A O 1
ATOM 774 N N . MET A 1 102 ? -23.678 11.727 26.650 1.00 74.44 102 MET A N 1
ATOM 775 C CA . MET A 1 102 ? -24.893 11.653 27.475 1.00 74.44 102 MET A CA 1
ATOM 776 C C . MET A 1 102 ? -26.078 12.483 26.933 1.00 74.44 102 MET A C 1
ATOM 778 O O . MET A 1 102 ? -27.173 11.928 26.857 1.00 74.44 102 MET A O 1
ATOM 782 N N . PRO A 1 103 ? -25.918 13.762 26.523 1.00 76.00 103 PRO A N 1
ATOM 783 C CA . PRO A 1 103 ? -27.014 14.516 25.907 1.00 76.00 103 PRO A CA 1
ATOM 784 C C . PRO A 1 103 ? -27.561 13.879 24.626 1.00 76.00 103 PRO A C 1
ATOM 786 O O . PRO A 1 103 ? -28.774 13.823 24.449 1.00 76.00 103 PRO A O 1
ATOM 789 N N . TYR A 1 104 ? -26.683 13.367 23.756 1.00 73.75 104 TYR A N 1
ATOM 790 C CA . TYR A 1 104 ? -27.110 12.706 22.521 1.00 73.75 104 TYR A CA 1
ATOM 791 C C . TYR A 1 104 ? -27.833 11.385 22.803 1.00 73.75 104 TYR A C 1
ATOM 793 O O . TYR A 1 104 ? -28.870 11.091 22.214 1.00 73.75 104 TYR A O 1
ATOM 801 N N . TRP A 1 105 ? -27.334 10.609 23.766 1.00 80.12 105 TRP A N 1
ATOM 802 C CA . TRP A 1 105 ? -28.026 9.408 24.214 1.00 80.12 105 TRP A CA 1
ATOM 803 C C . TRP A 1 105 ? -29.429 9.728 24.741 1.00 80.12 105 TRP A C 1
ATOM 805 O O . TRP A 1 105 ? -30.392 9.085 24.338 1.00 80.12 105 TRP A O 1
ATOM 815 N N . GLN A 1 106 ? -29.568 10.769 25.565 1.00 81.12 106 GLN A N 1
ATOM 816 C CA . GLN A 1 106 ? -30.864 11.196 26.091 1.00 81.12 106 GLN A CA 1
ATOM 817 C C . GLN A 1 106 ? -31.854 11.561 24.973 1.00 81.12 106 GLN A C 1
ATOM 819 O O . GLN A 1 106 ? -33.010 11.151 25.046 1.00 81.12 106 GLN A O 1
ATOM 824 N N . SER A 1 107 ? -31.412 12.253 23.914 1.00 79.06 107 SER A N 1
ATOM 825 C CA . SER A 1 107 ? -32.293 12.543 22.774 1.00 79.06 107 SER A CA 1
ATOM 826 C C . SER A 1 107 ? -32.738 11.281 22.032 1.00 79.06 107 SER A C 1
ATOM 828 O O . SER A 1 107 ? -33.899 11.189 21.650 1.00 79.06 107 SER A O 1
ATOM 830 N N . LEU A 1 108 ? -31.863 10.278 21.885 1.00 76.75 108 LEU A N 1
ATOM 831 C CA . LEU A 1 108 ? -32.235 9.004 21.257 1.00 76.75 108 LEU A CA 1
ATOM 832 C C . LEU A 1 108 ? -33.256 8.229 22.098 1.00 76.75 108 LEU A C 1
ATOM 834 O O . LEU A 1 108 ? -34.160 7.609 21.547 1.00 76.75 108 LEU A O 1
ATOM 838 N N . ILE A 1 109 ? -33.141 8.282 23.427 1.00 86.81 109 ILE A N 1
ATOM 839 C CA . ILE A 1 109 ? -34.110 7.673 24.349 1.00 86.81 109 ILE A CA 1
ATOM 840 C C . ILE A 1 109 ? -35.466 8.382 24.269 1.00 86.81 109 ILE A C 1
ATOM 842 O O . ILE A 1 109 ? -36.505 7.730 24.324 1.00 86.81 109 ILE A O 1
ATOM 846 N N . GLU A 1 110 ? -35.479 9.706 24.132 1.00 89.06 110 GLU A N 1
ATOM 847 C CA . GLU A 1 110 ? -36.716 10.475 23.953 1.00 89.06 110 GLU A CA 1
ATOM 848 C C . GLU A 1 110 ? -37.392 10.176 22.611 1.00 89.06 110 GLU A C 1
ATOM 850 O O . GLU A 1 110 ? -38.618 10.082 22.551 1.00 89.06 110 GLU A O 1
ATOM 855 N N . GLU A 1 111 ? -36.603 9.992 21.552 1.00 90.50 111 GLU A N 1
ATOM 856 C CA . GLU A 1 111 ? -37.105 9.701 20.209 1.00 90.50 111 GLU A CA 1
ATOM 857 C C . GLU A 1 111 ? -37.579 8.248 20.051 1.00 90.50 111 GLU A C 1
ATOM 859 O O . GLU A 1 111 ? -38.639 7.998 19.472 1.00 90.50 111 GLU A O 1
ATOM 864 N N . HIS A 1 112 ? -36.819 7.283 20.570 1.00 86.25 112 HIS A N 1
ATOM 865 C CA . HIS A 1 112 ? -37.020 5.855 20.293 1.00 86.25 112 HIS A CA 1
ATOM 866 C C . HIS A 1 112 ? -37.467 5.031 21.508 1.00 86.25 112 HIS A C 1
ATOM 868 O O . HIS A 1 112 ? -37.826 3.862 21.358 1.00 86.25 112 HIS A O 1
ATOM 874 N N . GLY A 1 113 ? -37.497 5.630 22.698 1.00 89.94 113 GLY A N 1
ATOM 875 C CA . GLY A 1 113 ? -37.744 4.939 23.959 1.00 89.94 113 GLY A CA 1
ATOM 876 C C . GLY A 1 113 ? -36.482 4.310 24.552 1.00 89.94 113 GLY A C 1
ATOM 877 O O . GLY A 1 113 ? -35.457 4.146 23.891 1.00 89.94 113 GLY A O 1
ATOM 878 N N . GLU A 1 114 ? -36.552 3.948 25.836 1.00 88.88 114 GLU A N 1
ATOM 879 C CA . GLU A 1 114 ? -35.448 3.250 26.501 1.00 88.88 114 GLU A CA 1
ATOM 880 C C . GLU A 1 114 ? -35.290 1.840 25.906 1.00 88.88 114 GLU A C 1
ATOM 882 O O . GLU A 1 114 ? -36.282 1.106 25.827 1.00 88.88 114 GLU A O 1
ATOM 887 N N . PRO A 1 115 ? -34.071 1.426 25.510 1.00 86.00 115 PRO A N 1
ATOM 888 C CA . PRO A 1 115 ? -33.848 0.077 25.022 1.00 86.00 115 PRO A CA 1
ATOM 889 C C . PRO A 1 115 ? -34.132 -0.931 26.136 1.00 86.00 115 PRO A C 1
ATOM 891 O O . PRO A 1 115 ? -33.657 -0.782 27.265 1.00 86.00 115 PRO A O 1
ATOM 894 N N . ASP A 1 116 ? -34.876 -1.984 25.801 1.00 90.25 116 ASP A N 1
ATOM 895 C CA . ASP A 1 116 ? -35.162 -3.091 26.715 1.00 90.25 116 ASP A CA 1
ATOM 896 C C . ASP A 1 116 ? -33.915 -3.961 26.891 1.00 90.25 116 ASP A C 1
ATOM 898 O O . ASP A 1 116 ? -33.719 -4.973 26.216 1.00 90.25 116 ASP A O 1
ATOM 902 N N . THR A 1 117 ? -33.004 -3.502 27.748 1.00 91.06 117 THR A N 1
ATOM 903 C CA . THR A 1 117 ? -31.784 -4.231 28.050 1.00 91.06 117 THR A CA 1
ATOM 904 C C . THR A 1 117 ? -31.188 -3.894 29.417 1.00 91.06 117 THR A C 1
ATOM 906 O O . THR A 1 117 ? -31.586 -2.950 30.102 1.00 91.06 117 THR A O 1
ATOM 909 N N . LEU A 1 118 ? -30.195 -4.680 29.834 1.00 91.81 118 LEU A N 1
ATOM 910 C CA . LEU A 1 118 ? -29.452 -4.443 31.063 1.00 91.81 118 LEU A CA 1
ATOM 911 C C . LEU A 1 118 ? -28.609 -3.174 30.946 1.00 91.81 118 LEU A C 1
ATOM 913 O O . LEU A 1 118 ? -27.903 -2.961 29.958 1.00 91.81 118 LEU A O 1
ATOM 917 N N . ARG A 1 119 ? -28.615 -2.379 32.018 1.00 90.69 119 ARG A N 1
ATOM 918 C CA . ARG A 1 119 ? -27.792 -1.177 32.147 1.00 90.69 119 ARG A CA 1
ATOM 919 C C . ARG A 1 119 ? -27.031 -1.147 33.464 1.00 90.69 119 ARG A C 1
ATOM 921 O O . ARG A 1 119 ? -27.526 -1.621 34.486 1.00 90.69 119 ARG A O 1
ATOM 928 N N . ALA A 1 120 ? -25.847 -0.548 33.455 1.00 87.12 120 ALA A N 1
ATOM 929 C CA . ALA A 1 120 ? -25.054 -0.309 34.655 1.00 87.12 120 ALA A CA 1
ATOM 930 C C . ALA A 1 120 ? -24.409 1.077 34.618 1.00 87.12 120 ALA A C 1
ATOM 932 O O . ALA A 1 120 ? -23.969 1.533 33.569 1.00 87.12 120 ALA A O 1
ATOM 933 N N . THR A 1 121 ? -24.299 1.724 35.775 1.00 84.75 121 THR A N 1
ATOM 934 C CA . THR A 1 121 ? -23.545 2.976 35.902 1.00 84.75 121 THR A CA 1
ATOM 935 C C . THR A 1 121 ? -22.049 2.680 35.973 1.00 84.75 121 THR A C 1
ATOM 937 O O . THR A 1 121 ? -21.612 1.828 36.755 1.00 84.75 121 THR A O 1
ATOM 940 N N . THR A 1 122 ? -21.252 3.379 35.168 1.00 78.38 122 THR A N 1
ATOM 941 C CA . THR A 1 122 ? -19.792 3.237 35.169 1.00 78.38 122 THR A CA 1
ATOM 942 C C . THR A 1 122 ? -19.170 3.966 36.359 1.00 78.38 122 THR A C 1
ATOM 944 O O . THR A 1 122 ? -19.796 4.790 37.025 1.00 78.38 122 THR A O 1
ATOM 947 N N . ALA A 1 123 ? -17.896 3.688 36.646 1.00 69.25 123 ALA A N 1
ATOM 948 C CA . ALA A 1 123 ? -17.194 4.345 37.750 1.00 69.25 123 ALA A CA 1
ATOM 949 C C . ALA A 1 123 ? -16.994 5.862 37.543 1.00 69.25 123 ALA A C 1
ATOM 951 O O . ALA A 1 123 ? -16.774 6.570 38.523 1.00 69.25 123 ALA A O 1
ATOM 952 N N . SER A 1 124 ? -17.049 6.347 36.298 1.00 68.12 124 SER A N 1
ATOM 953 C CA . SER A 1 124 ? -17.002 7.772 35.943 1.00 68.12 124 SER A CA 1
ATOM 954 C C . SER A 1 124 ? -18.382 8.441 35.948 1.00 68.12 124 SER A C 1
ATOM 956 O O . SER A 1 124 ? -18.461 9.642 35.716 1.00 68.12 124 SER A O 1
ATOM 958 N N . GLY A 1 125 ? -19.457 7.693 36.228 1.00 75.50 125 GLY A N 1
ATOM 959 C CA . GLY A 1 125 ? -20.836 8.188 36.199 1.00 75.50 125 GLY A CA 1
ATOM 960 C C . GLY A 1 125 ? -21.545 8.026 34.850 1.00 75.50 125 GLY A C 1
ATOM 961 O O . GLY A 1 125 ? -22.677 8.481 34.723 1.00 75.50 125 GLY A O 1
ATOM 962 N N . GLY A 1 126 ? -20.904 7.388 33.865 1.00 81.38 126 GLY A N 1
ATOM 963 C CA . GLY A 1 126 ? -21.498 7.074 32.560 1.00 81.38 126 GLY A CA 1
ATOM 964 C C . GLY A 1 126 ? -22.433 5.874 32.621 1.00 81.38 126 GLY A C 1
ATOM 965 O O . GLY A 1 126 ? -22.723 5.349 33.701 1.00 81.38 126 GLY A O 1
ATOM 966 N N . LEU A 1 127 ? -22.876 5.400 31.461 1.00 83.69 127 LEU A N 1
ATOM 967 C CA . LEU A 1 127 ? -23.774 4.254 31.344 1.00 83.69 127 LEU A CA 1
ATOM 968 C C . LEU A 1 127 ? -23.181 3.184 30.432 1.00 83.69 127 LEU A C 1
ATOM 970 O O . LEU A 1 127 ? -22.768 3.463 29.317 1.00 83.69 127 LEU A O 1
ATOM 974 N N . HIS A 1 128 ? -23.206 1.938 30.888 1.00 89.06 128 HIS A N 1
ATOM 975 C CA . HIS A 1 128 ? -23.060 0.774 30.025 1.00 89.06 128 HIS A CA 1
ATOM 976 C C . HIS A 1 128 ? -24.437 0.196 29.734 1.00 89.06 128 HIS A C 1
ATOM 978 O O . HIS A 1 128 ? -25.152 -0.147 30.679 1.00 89.06 128 HIS A O 1
ATOM 984 N N . TYR A 1 129 ? -24.757 0.005 28.459 1.00 88.19 129 TYR A N 1
ATOM 985 C CA . TYR A 1 129 ? -25.865 -0.835 28.011 1.00 88.19 129 TYR A CA 1
ATOM 986 C C . TYR A 1 129 ? -25.303 -2.128 27.435 1.00 88.19 129 TYR A C 1
ATOM 988 O O . TYR A 1 129 ? -24.373 -2.106 26.629 1.00 88.19 129 TYR A O 1
ATOM 996 N N . TYR A 1 130 ? -25.845 -3.257 27.866 1.00 89.38 130 TYR A N 1
ATOM 997 C CA . TYR A 1 130 ? -25.381 -4.578 27.452 1.00 89.38 130 TYR A CA 1
ATOM 998 C C . TYR A 1 130 ? -26.332 -5.131 26.404 1.00 89.38 130 TYR A C 1
ATOM 1000 O O . TYR A 1 130 ? -27.524 -4.924 26.511 1.00 89.38 130 TYR A O 1
ATOM 1008 N N . PHE A 1 131 ? -25.849 -5.850 25.406 1.00 89.50 131 PHE A N 1
ATOM 1009 C CA . PHE A 1 131 ? -26.677 -6.500 24.393 1.00 89.50 131 PHE A CA 1
ATOM 1010 C C . PHE A 1 131 ? -26.075 -7.862 24.044 1.00 89.50 131 PHE A C 1
ATOM 1012 O O . PHE A 1 131 ? -24.877 -8.084 24.243 1.00 89.50 131 PHE A O 1
ATOM 1019 N N . SER A 1 132 ? -26.881 -8.775 23.497 1.00 90.12 132 SER A N 1
ATOM 1020 C CA . SER A 1 132 ? -26.346 -10.006 22.902 1.00 90.12 132 SER A CA 1
ATOM 1021 C C . SER A 1 132 ? -25.563 -9.650 21.642 1.00 90.12 132 SER A C 1
ATOM 1023 O O . SER A 1 132 ? -26.126 -9.086 20.709 1.00 90.12 132 SER A O 1
ATOM 1025 N N . PHE A 1 133 ? -24.275 -9.989 21.588 1.00 82.38 133 PHE A N 1
ATOM 1026 C CA . PHE A 1 133 ? -23.426 -9.665 20.438 1.00 82.38 133 PHE A CA 1
ATOM 1027 C C . PHE A 1 133 ? -23.974 -10.275 19.146 1.00 82.38 133 PHE A C 1
ATOM 1029 O O . PHE A 1 133 ? -24.124 -9.581 18.147 1.00 82.38 133 PHE A O 1
ATOM 1036 N N . SER A 1 134 ? -24.297 -11.564 19.158 1.00 82.56 134 SER A N 1
ATOM 1037 C CA . SER A 1 134 ? -24.819 -12.295 18.005 1.00 82.56 134 SER A CA 1
ATOM 1038 C C . SER A 1 134 ? -26.165 -11.751 17.540 1.00 82.56 134 SER A C 1
ATOM 1040 O O . SER A 1 134 ? -26.371 -11.621 16.333 1.00 82.56 134 SER A O 1
ATOM 1042 N N . SER A 1 135 ? -27.042 -11.373 18.475 1.00 86.44 135 SER A N 1
ATOM 1043 C CA . SER A 1 135 ? -28.312 -10.720 18.154 1.00 86.44 135 SER A CA 1
ATOM 1044 C C . SER A 1 135 ? -28.064 -9.351 17.530 1.00 86.44 135 SER A C 1
ATOM 1046 O O . SER A 1 135 ? -28.585 -9.070 16.462 1.00 86.44 135 SER A O 1
ATOM 1048 N N . THR A 1 136 ? -27.183 -8.537 18.109 1.00 77.50 136 THR A N 1
ATOM 1049 C CA . THR A 1 136 ? -26.839 -7.213 17.580 1.00 77.50 136 THR A CA 1
ATOM 1050 C C . THR A 1 136 ? -26.207 -7.281 16.181 1.00 77.50 136 THR A C 1
ATOM 1052 O O . THR A 1 136 ? -26.541 -6.464 15.330 1.00 77.50 136 THR A O 1
ATOM 1055 N N . ILE A 1 137 ? -25.360 -8.278 15.891 1.00 72.19 137 ILE A N 1
ATOM 1056 C CA . ILE A 1 137 ? -24.853 -8.522 14.525 1.00 72.19 137 ILE A CA 1
ATOM 1057 C C . ILE A 1 137 ? -25.992 -8.930 13.579 1.00 72.19 137 ILE A C 1
ATOM 1059 O O . ILE A 1 137 ? -26.050 -8.460 12.445 1.00 72.19 137 ILE A O 1
ATOM 1063 N N . LYS A 1 138 ? -26.903 -9.804 14.025 1.00 77.88 138 LYS A N 1
ATOM 1064 C CA . LYS A 1 138 ? -28.051 -10.252 13.222 1.00 77.88 138 LYS A CA 1
ATOM 1065 C C . LYS A 1 138 ? -29.005 -9.102 12.883 1.00 77.88 138 LYS A C 1
ATOM 1067 O O . LYS A 1 138 ? -29.536 -9.081 11.778 1.00 77.88 138 LYS A O 1
ATOM 1072 N N . GLU A 1 139 ? -29.176 -8.164 13.808 1.00 76.75 139 GLU A N 1
ATOM 1073 C CA . GLU A 1 139 ? -29.974 -6.944 13.642 1.00 76.75 139 GLU A CA 1
ATOM 1074 C C . GLU A 1 139 ? -29.210 -5.820 12.907 1.00 76.75 139 GLU A C 1
ATOM 1076 O O . GLU A 1 139 ? -29.720 -4.711 12.787 1.00 76.75 139 GLU A O 1
ATOM 1081 N N . GLY A 1 140 ? -28.007 -6.093 12.380 1.00 59.59 140 GLY A N 1
ATOM 1082 C CA . GLY A 1 140 ? -27.341 -5.225 11.402 1.00 59.59 140 GLY A CA 1
ATOM 1083 C C . GLY A 1 140 ? -26.085 -4.488 11.874 1.00 59.59 140 GLY A C 1
ATOM 1084 O O . GLY A 1 140 ? -25.542 -3.699 11.104 1.00 59.59 140 GLY A O 1
ATOM 1085 N N . LEU A 1 141 ? -25.567 -4.730 13.086 1.00 62.44 141 LEU A N 1
ATOM 1086 C CA . LEU A 1 141 ? -24.290 -4.134 13.501 1.00 62.44 141 LEU A CA 1
ATOM 1087 C C . LEU A 1 141 ? -23.122 -4.726 12.694 1.00 62.44 141 LEU A C 1
ATOM 1089 O O . LEU A 1 141 ? -22.806 -5.909 12.806 1.00 62.44 141 LEU A O 1
ATOM 1093 N N . GLU A 1 142 ? -22.427 -3.890 11.922 1.00 53.59 142 GLU A N 1
ATOM 1094 C CA . GLU A 1 142 ? -21.395 -4.357 10.985 1.00 53.59 142 GLU A CA 1
ATOM 1095 C C . GLU A 1 142 ? -19.978 -4.490 11.585 1.00 53.59 142 GLU A C 1
ATOM 1097 O O . GLU A 1 142 ? -19.129 -5.187 11.021 1.00 53.59 142 GLU A O 1
ATOM 1102 N N . SER A 1 143 ? -19.678 -3.853 12.728 1.00 49.50 143 SER A N 1
ATOM 1103 C CA . SER A 1 143 ? -18.351 -3.921 13.370 1.00 49.50 143 SER A CA 1
ATOM 1104 C C . SER A 1 143 ? -18.380 -3.661 14.881 1.00 49.50 143 SER A C 1
ATOM 1106 O O . SER A 1 143 ? -19.020 -2.732 15.355 1.00 49.50 143 SER A O 1
ATOM 1108 N N . GLY A 1 144 ? -17.594 -4.442 15.638 1.00 48.09 144 GLY A N 1
ATOM 1109 C CA . GLY A 1 144 ? -17.330 -4.255 17.077 1.00 48.09 144 GLY A CA 1
ATOM 1110 C C . GLY A 1 144 ? -15.952 -3.654 17.406 1.00 48.09 144 GLY A C 1
ATOM 1111 O O . GLY A 1 144 ? -15.449 -3.836 18.514 1.00 48.09 144 GLY A O 1
ATOM 1112 N N . LYS A 1 145 ? -15.278 -3.014 16.441 1.00 44.69 145 LYS A N 1
ATOM 1113 C CA . LYS A 1 145 ? -14.002 -2.301 16.642 1.00 44.69 145 LYS A CA 1
ATOM 1114 C C . LYS A 1 145 ? -14.074 -0.924 15.986 1.00 44.69 145 LYS A C 1
ATOM 1116 O O . LYS A 1 145 ? -14.490 -0.846 14.834 1.00 44.69 145 LYS A O 1
ATOM 1121 N N . ASN A 1 146 ? -13.609 0.111 16.696 1.00 38.75 146 ASN A N 1
ATOM 1122 C CA . ASN A 1 146 ? -13.510 1.491 16.204 1.00 38.75 146 ASN A CA 1
ATOM 1123 C C . ASN A 1 146 ? -12.840 1.552 14.820 1.00 38.75 146 ASN A C 1
ATOM 1125 O O . ASN A 1 146 ? -11.625 1.396 14.693 1.00 38.75 146 ASN A O 1
ATOM 1129 N N . PHE A 1 147 ? -13.673 1.789 13.815 1.00 39.72 147 PHE A N 1
ATOM 1130 C CA . PHE A 1 147 ? -13.384 2.254 12.466 1.00 39.72 147 PHE A CA 1
ATOM 1131 C C . PHE A 1 147 ? -14.468 3.305 12.204 1.00 39.72 147 PHE A C 1
ATOM 1133 O O . PHE A 1 147 ? -15.643 3.003 12.401 1.00 39.72 147 PHE A O 1
ATOM 1140 N N . VAL A 1 148 ? -14.093 4.535 11.840 1.00 41.56 148 VAL A N 1
ATOM 1141 C CA . VAL A 1 148 ? -15.080 5.551 11.437 1.00 41.56 148 VAL A CA 1
ATOM 1142 C C . VAL A 1 148 ? -15.699 5.076 10.126 1.00 41.56 148 VAL A C 1
ATOM 1144 O O . VAL A 1 148 ? -14.976 4.774 9.173 1.00 41.56 148 VAL A O 1
ATOM 1147 N N . GLY A 1 149 ? -17.020 4.925 10.114 1.00 38.28 149 GLY A N 1
ATOM 1148 C CA . GLY A 1 149 ? -17.764 4.526 8.931 1.00 38.28 149 GLY A CA 1
ATOM 1149 C C . GLY A 1 149 ? -18.337 5.729 8.194 1.00 38.28 149 GLY A C 1
ATOM 1150 O O . GLY A 1 149 ? -18.537 6.794 8.775 1.00 38.28 149 GLY A O 1
ATOM 1151 N N . LEU A 1 150 ? -18.561 5.544 6.899 1.00 37.53 150 LEU A N 1
ATOM 1152 C CA . LEU A 1 150 ? -19.341 6.450 6.073 1.00 37.53 150 LEU A CA 1
ATOM 1153 C C . LEU A 1 150 ? -20.780 5.935 6.056 1.00 37.53 150 LEU A C 1
ATOM 1155 O O . LEU A 1 150 ? -20.995 4.770 5.730 1.00 37.53 150 LEU A O 1
ATOM 1159 N N . ASP A 1 151 ? -21.729 6.796 6.397 1.00 38.97 151 ASP A N 1
ATOM 1160 C CA . ASP A 1 151 ? -23.157 6.524 6.243 1.00 38.97 151 ASP A CA 1
ATOM 1161 C C . ASP A 1 151 ? -23.569 6.748 4.778 1.00 38.97 151 ASP A C 1
ATOM 1163 O O . ASP A 1 151 ? -23.282 7.805 4.209 1.00 38.97 151 ASP A O 1
ATOM 1167 N N . VAL A 1 152 ? -24.180 5.731 4.169 1.00 35.66 152 VAL A N 1
ATOM 1168 C CA . VAL A 1 152 ? -24.854 5.785 2.867 1.00 35.66 152 VAL A CA 1
ATOM 1169 C C . VAL A 1 152 ? -26.221 5.124 3.048 1.00 35.66 152 VAL A C 1
ATOM 1171 O O . VAL A 1 152 ? -26.285 3.956 3.432 1.00 35.66 152 VAL A O 1
ATOM 1174 N N . ASP A 1 153 ? -27.302 5.866 2.790 1.00 34.00 153 ASP A N 1
ATOM 1175 C CA . ASP A 1 153 ? -28.698 5.427 2.959 1.00 34.00 153 ASP A CA 1
ATOM 1176 C C . ASP A 1 153 ? -29.034 4.802 4.335 1.00 34.00 153 ASP A C 1
ATOM 1178 O O . ASP A 1 153 ? -29.871 3.904 4.443 1.00 34.00 153 ASP A O 1
ATOM 1182 N N . GLY A 1 154 ? -28.398 5.271 5.415 1.00 38.22 154 GLY A N 1
ATOM 1183 C CA . GLY A 1 154 ? -28.624 4.774 6.777 1.00 38.22 154 GLY A CA 1
ATOM 1184 C C . GLY A 1 154 ? -27.828 3.513 7.129 1.00 38.22 154 GLY A C 1
ATOM 1185 O O . GLY A 1 154 ? -28.037 2.944 8.202 1.00 38.22 154 GLY A O 1
ATOM 1186 N N . GLN A 1 155 ? -26.913 3.070 6.256 1.00 34.75 155 GLN A N 1
ATOM 1187 C CA . GLN A 1 155 ? -26.003 1.947 6.486 1.00 34.75 155 GLN A CA 1
ATOM 1188 C C . GLN A 1 155 ? -24.547 2.443 6.552 1.00 34.75 155 GLN A C 1
ATOM 1190 O O . GLN A 1 155 ? -24.049 3.129 5.660 1.00 34.75 155 GLN A O 1
ATOM 1195 N N . VAL A 1 156 ? -23.840 2.081 7.627 1.00 34.31 156 VAL A N 1
ATOM 1196 C CA . VAL A 1 156 ? -22.493 2.587 7.936 1.00 34.31 156 VAL A CA 1
ATOM 1197 C C . VAL A 1 156 ? -21.412 1.640 7.407 1.00 34.31 156 VAL A C 1
ATOM 1199 O O . VAL A 1 156 ? -21.094 0.637 8.039 1.00 34.31 156 VAL A O 1
ATOM 1202 N N . TYR A 1 157 ? -20.768 2.002 6.297 1.00 38.88 157 TYR A N 1
ATOM 1203 C CA . TYR A 1 157 ? -19.701 1.218 5.672 1.00 38.88 157 TYR A CA 1
ATOM 1204 C C . TYR A 1 157 ? -18.302 1.653 6.142 1.00 38.88 157 TYR A C 1
ATOM 1206 O O . TYR A 1 157 ? -17.923 2.825 6.081 1.00 38.88 157 TYR A O 1
ATOM 1214 N N . GLY A 1 158 ? -17.466 0.696 6.559 1.00 40.00 158 GLY A N 1
ATOM 1215 C CA . GLY A 1 158 ? -16.071 0.950 6.947 1.00 40.00 158 GLY A CA 1
ATOM 1216 C C . GLY A 1 158 ? -15.154 1.168 5.740 1.00 40.00 158 GLY A C 1
ATOM 1217 O O . GLY A 1 158 ? -14.620 0.196 5.195 1.00 40.00 158 GLY A O 1
ATOM 1218 N N . ILE A 1 159 ? -14.949 2.422 5.326 1.00 45.53 159 ILE A N 1
ATOM 1219 C CA . ILE A 1 159 ? -14.241 2.720 4.068 1.00 45.53 159 ILE A CA 1
ATOM 1220 C C . ILE A 1 159 ? -12.878 3.386 4.258 1.00 45.53 159 ILE A C 1
ATOM 1222 O O . ILE A 1 159 ? -12.004 3.149 3.422 1.00 45.53 159 ILE A O 1
ATOM 1226 N N . ASP A 1 160 ? -12.620 4.151 5.322 1.00 47.38 160 ASP A N 1
ATOM 1227 C CA . ASP A 1 160 ? -11.443 5.020 5.275 1.00 47.38 160 ASP A CA 1
ATOM 1228 C C . ASP A 1 160 ? -10.176 4.436 5.914 1.00 47.38 160 ASP A C 1
ATOM 1230 O O . ASP A 1 160 ? -10.072 4.158 7.108 1.00 47.38 160 ASP A O 1
ATOM 1234 N N . GLY A 1 161 ? -9.185 4.251 5.053 1.00 54.94 161 GLY A N 1
ATOM 1235 C CA . GLY A 1 161 ? -7.786 4.076 5.401 1.00 54.94 161 GLY A CA 1
ATOM 1236 C C . GLY A 1 161 ? -6.922 4.687 4.305 1.00 54.94 161 GLY A C 1
ATOM 1237 O O . GLY A 1 161 ? -5.858 4.137 4.016 1.00 54.94 161 GLY A O 1
ATOM 1238 N N . ARG A 1 162 ? -7.407 5.725 3.606 1.00 60.25 162 ARG A N 1
ATOM 1239 C CA . ARG A 1 162 ? -6.611 6.432 2.605 1.00 60.25 162 ARG A CA 1
ATOM 1240 C C . ARG A 1 162 ? -5.743 7.457 3.316 1.00 60.25 162 ARG A C 1
ATOM 1242 O O . ARG A 1 162 ? -6.231 8.283 4.075 1.00 60.25 162 ARG A O 1
ATOM 1249 N N . VAL A 1 163 ? -4.450 7.421 3.041 1.00 69.88 163 VAL A N 1
ATOM 1250 C CA . VAL A 1 163 ? -3.511 8.437 3.514 1.00 69.88 163 VAL A CA 1
ATOM 1251 C C . VAL A 1 163 ? -2.825 9.084 2.327 1.00 69.88 163 VAL A C 1
ATOM 1253 O O . VAL A 1 163 ? -2.467 8.406 1.359 1.00 69.88 163 VAL A O 1
ATOM 1256 N N . VAL A 1 164 ? -2.637 10.401 2.404 1.00 74.31 164 VAL A N 1
ATOM 1257 C CA . VAL A 1 164 ? -1.683 11.076 1.526 1.00 74.31 164 VAL A CA 1
ATOM 1258 C C . VAL A 1 164 ? -0.301 10.695 2.030 1.00 74.31 164 VAL A C 1
ATOM 1260 O O . VAL A 1 164 ? 0.095 11.020 3.147 1.00 74.31 164 VAL A O 1
ATOM 1263 N N . MET A 1 165 ? 0.394 9.919 1.221 1.00 80.69 165 MET A N 1
ATOM 1264 C CA . MET A 1 165 ? 1.722 9.420 1.497 1.00 80.69 165 MET A CA 1
ATOM 1265 C C . MET A 1 165 ? 2.742 10.468 1.078 1.00 80.69 165 MET A C 1
ATOM 1267 O O . MET A 1 165 ? 2.711 10.983 -0.042 1.00 80.69 165 MET A O 1
ATOM 1271 N N . ASP A 1 166 ? 3.684 10.746 1.971 1.00 82.00 166 ASP A N 1
ATOM 1272 C CA . ASP A 1 166 ? 4.836 11.570 1.635 1.00 82.00 166 ASP A CA 1
ATOM 1273 C C . ASP A 1 166 ? 5.609 10.929 0.473 1.00 82.00 166 ASP A C 1
ATOM 1275 O O . ASP A 1 166 ? 5.890 9.725 0.489 1.00 82.00 166 ASP A O 1
ATOM 1279 N N . ARG A 1 167 ? 5.957 11.725 -0.541 1.00 76.94 167 ARG A N 1
ATOM 1280 C CA . ARG A 1 167 ? 6.678 11.237 -1.724 1.00 76.94 167 ARG A CA 1
ATOM 1281 C C . ARG A 1 167 ? 7.975 10.527 -1.353 1.00 76.94 167 ARG A C 1
ATOM 1283 O O . ARG A 1 167 ? 8.336 9.559 -2.014 1.00 76.94 167 ARG A O 1
ATOM 1290 N N . ASP A 1 168 ? 8.630 10.939 -0.268 1.00 78.19 168 ASP A N 1
ATOM 1291 C CA . ASP A 1 168 ? 9.918 10.408 0.179 1.00 78.19 168 ASP A CA 1
ATOM 1292 C C . ASP A 1 168 ? 9.830 8.939 0.644 1.00 78.19 168 ASP A C 1
ATOM 1294 O O . ASP A 1 168 ? 10.845 8.292 0.912 1.00 78.19 168 ASP A O 1
ATOM 1298 N N . VAL A 1 169 ? 8.610 8.402 0.762 1.00 78.75 169 VAL A N 1
ATOM 1299 C CA . VAL A 1 169 ? 8.350 6.974 0.972 1.00 78.75 169 VAL A CA 1
ATOM 1300 C C . VAL A 1 169 ? 8.687 6.156 -0.282 1.00 78.75 169 VAL A C 1
ATOM 1302 O O . VAL A 1 169 ? 9.200 5.043 -0.174 1.00 78.75 169 VAL A O 1
ATOM 1305 N N . ILE A 1 170 ? 8.391 6.679 -1.476 1.00 82.62 170 ILE A N 1
ATOM 1306 C CA . ILE A 1 170 ? 8.602 5.986 -2.762 1.00 82.62 170 ILE A CA 1
ATOM 1307 C C . ILE A 1 170 ? 9.763 6.585 -3.556 1.00 82.62 170 ILE A C 1
ATOM 1309 O O . ILE A 1 170 ? 10.369 5.880 -4.361 1.00 82.62 170 ILE A O 1
ATOM 1313 N N . ILE A 1 171 ? 10.100 7.846 -3.312 1.00 82.44 171 ILE A N 1
ATOM 1314 C CA . ILE A 1 171 ? 11.153 8.601 -3.985 1.00 82.44 171 ILE A CA 1
ATOM 1315 C C . ILE A 1 171 ? 12.332 8.777 -3.037 1.00 82.44 171 ILE A C 1
ATOM 1317 O O . ILE A 1 171 ? 12.161 8.942 -1.829 1.00 82.44 171 ILE A O 1
ATOM 1321 N N . GLU A 1 172 ? 13.550 8.707 -3.562 1.00 78.69 172 GLU A N 1
ATOM 1322 C CA . GLU A 1 172 ? 14.735 8.985 -2.763 1.00 78.69 172 GLU A CA 1
ATOM 1323 C C . GLU A 1 172 ? 14.740 10.450 -2.318 1.00 78.69 172 GLU A C 1
ATOM 1325 O O . GLU A 1 172 ? 14.832 11.377 -3.124 1.00 78.69 172 GLU A O 1
ATOM 1330 N N . ALA A 1 173 ? 14.667 10.666 -1.005 1.00 66.62 173 ALA A N 1
ATOM 1331 C CA . ALA A 1 173 ? 14.934 11.973 -0.431 1.00 66.62 173 ALA A CA 1
ATOM 1332 C C . ALA A 1 173 ? 16.423 12.288 -0.632 1.00 66.62 173 ALA A C 1
ATOM 1334 O O . ALA A 1 173 ? 17.280 11.526 -0.183 1.00 66.62 173 ALA A O 1
ATOM 1335 N N . GLY A 1 174 ? 16.745 13.401 -1.294 1.00 55.72 174 GLY A N 1
ATOM 1336 C CA . GLY A 1 174 ? 18.127 13.833 -1.511 1.00 55.72 174 GLY A CA 1
ATOM 1337 C C . GLY A 1 174 ? 18.873 14.041 -0.187 1.00 55.72 174 GLY A C 1
ATOM 1338 O O . GLY A 1 174 ? 18.793 15.109 0.414 1.00 55.72 174 GLY A O 1
ATOM 1339 N N . GLY A 1 175 ? 19.583 13.011 0.284 1.00 55.59 175 GLY A N 1
ATOM 1340 C CA . GLY A 1 175 ? 20.368 13.021 1.521 1.00 55.59 175 GLY A CA 1
ATOM 1341 C C . GLY A 1 175 ? 20.362 11.675 2.258 1.00 55.59 175 GLY A C 1
ATOM 1342 O O . GLY A 1 175 ? 19.348 10.988 2.341 1.00 55.59 175 GLY A O 1
ATOM 1343 N N . ARG A 1 176 ? 21.500 11.285 2.851 1.00 46.50 176 ARG A N 1
ATOM 1344 C CA . ARG A 1 176 ? 21.585 10.074 3.691 1.00 46.50 176 ARG A CA 1
ATOM 1345 C C . ARG A 1 176 ? 20.797 10.276 4.989 1.00 46.50 176 ARG A C 1
ATOM 1347 O O . ARG A 1 176 ? 21.303 10.888 5.928 1.00 46.50 176 ARG A O 1
ATOM 1354 N N . ARG A 1 177 ? 19.582 9.730 5.073 1.00 55.38 177 ARG A N 1
ATOM 1355 C CA . ARG A 1 177 ? 18.858 9.583 6.347 1.00 55.38 177 ARG A CA 1
ATOM 1356 C C . ARG A 1 177 ? 19.592 8.563 7.224 1.00 55.38 177 ARG A C 1
ATOM 1358 O O . ARG A 1 177 ? 19.887 7.460 6.771 1.00 55.38 177 ARG A O 1
ATOM 1365 N N . SER A 1 178 ? 19.924 8.924 8.466 1.00 51.75 178 SER A N 1
ATOM 1366 C CA . SER A 1 178 ? 20.478 7.953 9.418 1.00 51.75 178 SER A CA 1
ATOM 1367 C C . SER A 1 178 ? 19.375 6.994 9.878 1.00 51.75 178 SER A C 1
ATOM 1369 O O . SER A 1 178 ? 18.204 7.376 9.938 1.00 51.75 178 SER A O 1
ATOM 1371 N N . ALA A 1 179 ? 19.734 5.764 10.254 1.00 51.50 179 ALA A N 1
ATOM 1372 C CA . ALA A 1 179 ? 18.792 4.796 10.833 1.00 51.50 179 ALA A CA 1
ATOM 1373 C C . ALA A 1 179 ? 18.137 5.297 12.141 1.00 51.50 179 ALA A C 1
ATOM 1375 O O . ALA A 1 179 ? 17.105 4.785 12.566 1.00 51.50 179 ALA A O 1
ATOM 1376 N N . GLU A 1 180 ? 18.725 6.324 12.763 1.00 54.62 180 GLU A N 1
ATOM 1377 C CA . GLU A 1 180 ? 18.208 7.006 13.946 1.00 54.62 180 GLU A CA 1
ATOM 1378 C C . GLU A 1 180 ? 17.357 8.235 13.604 1.00 54.62 180 GLU A C 1
ATOM 1380 O O . GLU A 1 180 ? 16.939 8.944 14.507 1.00 54.62 180 GLU A O 1
ATOM 1385 N N . SER A 1 181 ? 17.078 8.551 12.342 1.00 65.50 181 SER A N 1
ATOM 1386 C CA . SER A 1 181 ? 16.193 9.676 12.006 1.00 65.50 181 SER A CA 1
ATOM 1387 C C . SER A 1 181 ? 14.719 9.353 12.309 1.00 65.50 181 SER A C 1
ATOM 1389 O O . SER A 1 181 ? 14.341 8.198 12.515 1.00 65.50 181 SER A O 1
ATOM 1391 N N . ALA A 1 182 ? 13.880 10.383 12.456 1.00 73.06 182 ALA A N 1
ATOM 1392 C CA . ALA A 1 182 ? 12.434 10.190 12.575 1.00 73.06 182 ALA A CA 1
ATOM 1393 C C . ALA A 1 182 ? 11.860 9.721 11.227 1.00 73.06 182 ALA A C 1
ATOM 1395 O O . ALA A 1 182 ? 12.263 10.217 10.174 1.00 73.06 182 ALA A O 1
ATOM 1396 N N . SER A 1 183 ? 10.911 8.786 11.260 1.00 78.44 183 SER A N 1
ATOM 1397 C CA . SER A 1 183 ? 10.254 8.213 10.080 1.00 78.44 183 SER A CA 1
ATOM 1398 C C . SER A 1 183 ? 8.739 8.418 10.124 1.00 78.44 183 SER A C 1
ATOM 1400 O O . SER A 1 183 ? 7.965 7.521 9.799 1.00 78.44 183 SER A O 1
ATOM 1402 N N . SER A 1 184 ? 8.318 9.631 10.493 1.00 80.75 184 SER A N 1
ATOM 1403 C CA . SER A 1 184 ? 6.912 10.059 10.542 1.00 80.75 184 SER A CA 1
ATOM 1404 C C . SER A 1 184 ? 6.154 9.783 9.237 1.00 80.75 184 SER A C 1
ATOM 1406 O O . SER A 1 184 ? 5.026 9.307 9.260 1.00 80.75 184 SER A O 1
ATOM 1408 N N . HIS A 1 185 ? 6.811 9.964 8.085 1.00 77.69 185 HIS A N 1
ATOM 1409 C CA . HIS A 1 185 ? 6.250 9.636 6.767 1.00 77.69 185 HIS A CA 1
ATOM 1410 C C . HIS A 1 185 ? 5.869 8.153 6.617 1.00 77.69 185 HIS A C 1
ATOM 1412 O O . HIS A 1 185 ? 4.889 7.833 5.952 1.00 77.69 185 HIS A O 1
ATOM 1418 N N . VAL A 1 186 ? 6.614 7.244 7.257 1.00 83.12 186 VAL A N 1
ATOM 1419 C CA . VAL A 1 186 ? 6.269 5.818 7.318 1.00 83.12 186 VAL A CA 1
ATOM 1420 C C . VAL A 1 186 ? 5.234 5.563 8.411 1.00 83.12 186 VAL A C 1
ATOM 1422 O O . VAL A 1 186 ? 4.330 4.769 8.204 1.00 83.12 186 VAL A O 1
ATOM 1425 N N . MET A 1 187 ? 5.305 6.233 9.562 1.00 82.25 187 MET A N 1
ATOM 1426 C CA . MET A 1 187 ? 4.303 6.078 10.629 1.00 82.25 187 MET A CA 1
ATOM 1427 C C . MET A 1 187 ? 2.888 6.463 10.183 1.00 82.25 187 MET A C 1
ATOM 1429 O O . MET A 1 187 ? 1.938 5.782 10.564 1.00 82.25 187 MET A O 1
ATOM 1433 N N . ALA A 1 188 ? 2.750 7.472 9.318 1.00 80.88 188 ALA A N 1
ATOM 1434 C CA . ALA A 1 188 ? 1.474 7.879 8.722 1.00 80.88 188 ALA A CA 1
ATOM 1435 C C . ALA A 1 188 ? 0.775 6.749 7.944 1.00 80.88 188 ALA A C 1
ATOM 1437 O O . ALA A 1 188 ? -0.435 6.766 7.753 1.00 80.88 188 ALA A O 1
ATOM 1438 N N . LEU A 1 189 ? 1.527 5.734 7.521 1.00 82.31 189 LEU A N 1
ATOM 1439 C CA . LEU A 1 189 ? 1.021 4.578 6.792 1.00 82.31 189 LEU A CA 1
ATOM 1440 C C . LEU A 1 189 ? 0.376 3.514 7.692 1.00 82.31 189 LEU A C 1
ATOM 1442 O O . LEU A 1 189 ? -0.264 2.574 7.208 1.00 82.31 189 LEU A O 1
ATOM 1446 N N . LYS A 1 190 ? 0.567 3.613 9.007 1.00 82.81 190 LYS A N 1
ATOM 1447 C CA . LYS A 1 190 ? 0.095 2.620 9.965 1.00 82.81 190 LYS A CA 1
ATOM 1448 C C . LYS A 1 190 ? -1.433 2.546 9.969 1.00 82.81 190 LYS A C 1
ATOM 1450 O O . LYS A 1 190 ? -2.114 3.481 10.367 1.00 82.81 190 LYS A O 1
ATOM 1455 N N . GLY A 1 191 ? -1.961 1.383 9.586 1.00 76.38 191 GLY A N 1
ATOM 1456 C CA . GLY A 1 191 ? -3.404 1.124 9.526 1.00 76.38 191 GLY A CA 1
ATOM 1457 C C . GLY A 1 191 ? -4.079 1.596 8.235 1.00 76.38 191 GLY A C 1
ATOM 1458 O O . GLY A 1 191 ? -5.257 1.300 8.035 1.00 76.38 191 GLY A O 1
ATOM 1459 N N . ALA A 1 192 ? -3.343 2.262 7.341 1.00 78.88 192 ALA A N 1
ATOM 1460 C CA . ALA A 1 192 ? -3.851 2.664 6.040 1.00 78.88 192 ALA A CA 1
ATOM 1461 C C . ALA A 1 192 ? -4.097 1.443 5.135 1.00 78.88 192 ALA A C 1
ATOM 1463 O O . ALA A 1 192 ? -3.348 0.467 5.145 1.00 78.88 192 ALA A O 1
ATOM 1464 N N . ARG A 1 193 ? -5.135 1.511 4.299 1.00 79.38 193 ARG A N 1
ATOM 1465 C CA . ARG A 1 193 ? -5.445 0.536 3.237 1.00 79.38 193 ARG A CA 1
ATOM 1466 C C . ARG A 1 193 ? -5.067 1.042 1.848 1.00 79.38 193 ARG A C 1
ATOM 1468 O O . ARG A 1 193 ? -4.795 0.236 0.956 1.00 79.38 193 ARG A O 1
ATOM 1475 N N . LEU A 1 194 ? -4.987 2.356 1.677 1.00 82.19 194 LEU A N 1
ATOM 1476 C CA . LEU A 1 194 ? -4.563 3.017 0.451 1.00 82.19 194 LEU A CA 1
ATOM 1477 C C . LEU A 1 194 ? -3.616 4.158 0.823 1.00 82.19 194 LEU A C 1
ATOM 1479 O O . LEU A 1 194 ? -3.887 4.906 1.751 1.00 82.19 194 LEU A O 1
ATOM 1483 N N . ALA A 1 195 ? -2.500 4.283 0.124 1.00 85.38 195 ALA A N 1
ATOM 1484 C CA . ALA A 1 195 ? -1.526 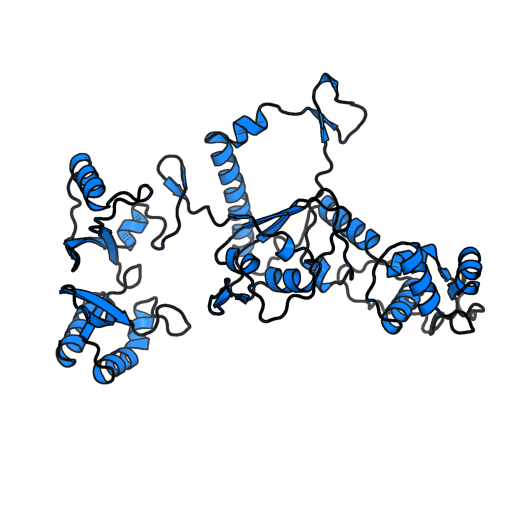5.335 0.365 1.00 85.38 195 ALA A CA 1
ATOM 1485 C C . ALA A 1 195 ? -1.184 5.967 -0.980 1.00 85.38 195 ALA A C 1
ATOM 1487 O O . ALA A 1 195 ? -0.718 5.268 -1.877 1.00 85.38 195 ALA A O 1
ATOM 1488 N N . GLU A 1 196 ? -1.464 7.251 -1.152 1.00 86.88 196 GLU A N 1
ATOM 1489 C CA . GLU A 1 196 ? -1.352 7.923 -2.446 1.00 86.88 196 GLU A CA 1
ATOM 1490 C C . GLU A 1 196 ? -0.416 9.114 -2.365 1.00 86.88 196 GLU A C 1
ATOM 1492 O O . GLU A 1 196 ? -0.473 9.882 -1.409 1.00 86.88 196 GLU A O 1
ATOM 1497 N N . SER A 1 197 ? 0.444 9.260 -3.364 1.00 84.94 197 SER A N 1
ATOM 1498 C CA . SER A 1 197 ? 1.341 10.399 -3.489 1.00 84.94 197 SER A CA 1
ATOM 1499 C C . SER A 1 197 ? 1.318 10.920 -4.918 1.00 84.94 197 SER A C 1
ATOM 1501 O O . SER A 1 197 ? 1.310 10.130 -5.866 1.00 84.94 197 SER A O 1
ATOM 1503 N N . ASP A 1 198 ? 1.339 12.241 -5.054 1.00 82.75 198 ASP A N 1
ATOM 1504 C CA . ASP A 1 198 ? 1.484 12.923 -6.333 1.00 82.75 198 ASP A CA 1
ATOM 1505 C C . ASP A 1 198 ? 2.926 13.409 -6.490 1.00 82.75 198 ASP A C 1
ATOM 1507 O O . ASP A 1 198 ? 3.522 13.972 -5.567 1.00 82.75 198 ASP A O 1
ATOM 1511 N N . GLU A 1 199 ? 3.488 13.224 -7.679 1.00 71.50 199 GLU A N 1
ATOM 1512 C CA . GLU A 1 199 ? 4.849 13.638 -7.991 1.00 71.50 199 GLU A CA 1
ATOM 1513 C C . GLU A 1 199 ? 4.912 14.769 -9.019 1.00 71.50 199 GLU A C 1
ATOM 1515 O O . GLU A 1 199 ? 4.196 14.781 -10.022 1.00 71.50 199 GLU A O 1
ATOM 1520 N N . SER A 1 200 ? 5.821 15.718 -8.775 1.00 56.28 200 SER A N 1
ATOM 1521 C CA . SER A 1 200 ? 5.999 16.930 -9.580 1.00 56.28 200 SER A CA 1
ATOM 1522 C C . SER A 1 200 ? 7.404 17.111 -10.180 1.00 56.28 200 SER A C 1
ATOM 1524 O O . SER A 1 200 ? 7.697 18.187 -10.696 1.00 56.28 200 SER A O 1
ATOM 1526 N N . GLY A 1 201 ? 8.279 16.094 -10.146 1.00 61.19 201 GLY A N 1
ATOM 1527 C CA . GLY A 1 201 ? 9.676 16.205 -10.596 1.00 61.19 201 GLY A CA 1
ATOM 1528 C C . GLY A 1 201 ? 10.044 15.303 -11.781 1.00 61.19 201 GLY A C 1
ATOM 1529 O O . GLY A 1 201 ? 9.810 14.103 -11.740 1.00 61.19 201 GLY A O 1
ATOM 1530 N N . GLU A 1 202 ? 10.689 15.866 -12.809 1.00 58.91 202 GLU A N 1
ATOM 1531 C CA . GLU A 1 202 ? 11.153 15.140 -14.011 1.00 58.91 202 GLU A CA 1
ATOM 1532 C C . GLU A 1 202 ? 12.369 14.222 -13.757 1.00 58.91 202 GLU A C 1
ATOM 1534 O O . GLU A 1 202 ? 12.598 13.282 -14.512 1.00 58.91 202 GLU A O 1
ATOM 1539 N N . LYS A 1 203 ? 13.134 14.454 -12.679 1.00 67.44 203 LYS A N 1
ATOM 1540 C CA . LYS A 1 203 ? 14.392 13.738 -12.363 1.00 67.44 203 LYS A CA 1
ATOM 1541 C C . LYS A 1 203 ? 14.376 12.973 -11.030 1.00 67.44 203 LYS A C 1
ATOM 1543 O O . LYS A 1 203 ? 15.425 12.725 -10.441 1.00 67.44 203 LYS A O 1
ATOM 1548 N N . SER A 1 204 ? 13.204 12.637 -10.509 1.00 75.94 204 SER A N 1
ATOM 1549 C CA . SER A 1 204 ? 13.103 11.887 -9.254 1.00 75.94 204 SER A CA 1
ATOM 1550 C C . SER A 1 204 ? 13.571 10.442 -9.402 1.00 75.94 204 SER A C 1
ATOM 1552 O O . SER A 1 204 ? 13.354 9.833 -10.443 1.00 75.94 204 SER A O 1
ATOM 1554 N N . VAL A 1 205 ? 14.161 9.864 -8.354 1.00 81.38 205 VAL A N 1
ATOM 1555 C CA . VAL A 1 205 ? 14.677 8.482 -8.340 1.00 81.38 205 VAL A CA 1
ATOM 1556 C C . VAL A 1 205 ? 13.827 7.615 -7.411 1.00 81.38 205 VAL A C 1
ATOM 1558 O O . VAL A 1 205 ? 13.461 8.062 -6.326 1.00 81.38 205 VAL A O 1
ATOM 1561 N N . LEU A 1 206 ? 13.511 6.374 -7.798 1.00 85.19 206 LEU A N 1
ATOM 1562 C CA . LEU A 1 206 ? 12.769 5.456 -6.923 1.00 85.19 206 LEU A CA 1
ATOM 1563 C C . LEU A 1 206 ? 13.605 4.980 -5.727 1.00 85.19 206 LEU A C 1
ATOM 1565 O O . LEU A 1 206 ? 14.684 4.417 -5.889 1.00 85.19 206 LEU A O 1
ATOM 1569 N N . ASN A 1 207 ? 13.016 5.045 -4.534 1.00 84.19 207 ASN A N 1
ATOM 1570 C CA . ASN A 1 207 ? 13.537 4.450 -3.309 1.00 84.19 207 ASN A CA 1
ATOM 1571 C C . ASN A 1 207 ? 13.276 2.932 -3.292 1.00 84.19 207 ASN A C 1
ATOM 1573 O O . ASN A 1 207 ? 12.318 2.424 -2.696 1.00 84.19 207 ASN A O 1
ATOM 1577 N N . GLU A 1 208 ? 14.124 2.179 -3.994 1.00 83.00 208 GLU A N 1
ATOM 1578 C CA . GLU A 1 208 ? 13.939 0.739 -4.192 1.00 83.00 208 GLU A CA 1
ATOM 1579 C C . GLU A 1 208 ? 13.859 -0.074 -2.894 1.00 83.00 208 GLU A C 1
ATOM 1581 O O . GLU A 1 208 ? 13.157 -1.091 -2.859 1.00 83.00 208 GLU A O 1
ATOM 1586 N N . SER A 1 209 ? 14.612 0.306 -1.858 1.00 80.75 209 SER A N 1
ATOM 1587 C CA . SER A 1 209 ? 14.627 -0.404 -0.574 1.00 80.75 209 SER A CA 1
ATOM 1588 C C . SER A 1 209 ? 13.273 -0.282 0.116 1.00 80.75 209 SER A C 1
ATOM 1590 O O . SER A 1 209 ? 12.647 -1.303 0.411 1.00 80.75 209 SER A O 1
ATOM 1592 N N . THR A 1 210 ? 12.771 0.944 0.257 1.00 81.44 210 THR A N 1
ATOM 1593 C CA . THR A 1 210 ? 11.494 1.225 0.924 1.00 81.44 210 THR A CA 1
ATOM 1594 C C . THR A 1 210 ? 10.329 0.605 0.155 1.00 81.44 210 THR A C 1
ATOM 1596 O O . THR A 1 210 ? 9.474 -0.055 0.745 1.00 81.44 210 THR A O 1
ATOM 1599 N N . ILE A 1 211 ? 10.335 0.672 -1.183 1.00 87.25 211 ILE A N 1
ATOM 1600 C CA . ILE A 1 211 ? 9.326 -0.004 -2.016 1.00 87.25 211 ILE A CA 1
ATOM 1601 C C . ILE A 1 211 ? 9.316 -1.518 -1.754 1.00 87.25 211 ILE A C 1
ATOM 1603 O O . ILE A 1 211 ? 8.244 -2.124 -1.648 1.00 87.25 211 ILE A O 1
ATOM 1607 N N . LYS A 1 212 ? 10.486 -2.166 -1.658 1.00 84.75 212 LYS A N 1
ATOM 1608 C CA . LYS A 1 212 ? 10.585 -3.618 -1.413 1.00 84.75 212 LYS A CA 1
ATOM 1609 C C . LYS A 1 212 ? 10.081 -4.003 -0.024 1.00 84.75 212 LYS A C 1
ATOM 1611 O O . LYS A 1 212 ? 9.446 -5.056 0.080 1.00 84.75 212 LYS A O 1
ATOM 1616 N N . GLU A 1 213 ? 10.343 -3.177 0.985 1.00 83.25 213 GLU A N 1
ATOM 1617 C CA . GLU A 1 213 ? 9.849 -3.356 2.354 1.00 83.25 213 GLU A CA 1
ATOM 1618 C C . GLU A 1 213 ? 8.324 -3.213 2.414 1.00 83.25 213 GLU A C 1
ATOM 1620 O O . GLU A 1 213 ? 7.634 -4.134 2.855 1.00 83.25 213 GLU A O 1
ATOM 1625 N N . LEU A 1 214 ? 7.779 -2.125 1.864 1.00 83.50 214 LEU A N 1
ATOM 1626 C CA . LEU A 1 214 ? 6.347 -1.823 1.925 1.00 83.50 214 LEU A CA 1
ATOM 1627 C C . LEU A 1 214 ? 5.488 -2.778 1.088 1.00 83.50 214 LEU A C 1
ATOM 1629 O O . LEU A 1 214 ? 4.392 -3.163 1.480 1.00 83.50 214 LEU A O 1
ATOM 1633 N N . SER A 1 215 ? 5.978 -3.217 -0.067 1.00 84.12 215 SER A N 1
ATOM 1634 C CA . SER A 1 215 ? 5.245 -4.173 -0.913 1.00 84.12 215 SER A CA 1
ATOM 1635 C C . SER A 1 215 ? 5.450 -5.639 -0.512 1.00 84.12 215 SER A C 1
ATOM 1637 O O . SER A 1 215 ? 4.854 -6.531 -1.117 1.00 84.12 215 SER A O 1
ATOM 1639 N N . GLY A 1 216 ? 6.311 -5.916 0.473 1.00 74.69 216 GLY A N 1
ATOM 1640 C CA . GLY A 1 216 ? 6.650 -7.270 0.912 1.00 74.69 216 GLY A CA 1
ATOM 1641 C C . GLY A 1 216 ? 5.569 -7.963 1.746 1.00 74.69 216 GLY A C 1
ATOM 1642 O O . GLY A 1 216 ? 5.658 -9.174 1.932 1.00 74.69 216 GLY A O 1
ATOM 1643 N N . GLY A 1 217 ? 4.565 -7.223 2.236 1.00 67.50 217 GLY A N 1
ATOM 1644 C CA . GLY A 1 217 ? 3.493 -7.754 3.091 1.00 67.50 217 GLY A CA 1
ATOM 1645 C C . GLY A 1 217 ? 3.950 -8.144 4.502 1.00 67.50 217 GLY A C 1
ATOM 1646 O O . GLY A 1 217 ? 3.270 -8.914 5.176 1.00 67.50 217 GLY A O 1
ATOM 1647 N N . GLY A 1 218 ? 5.121 -7.661 4.926 1.00 79.94 218 GLY A N 1
ATOM 1648 C CA . GLY A 1 218 ? 5.677 -7.883 6.258 1.00 79.94 218 GLY A CA 1
ATOM 1649 C C . GLY A 1 218 ? 5.347 -6.756 7.237 1.00 79.94 218 GLY A C 1
ATOM 1650 O O . GLY A 1 218 ? 4.477 -5.916 7.000 1.00 79.94 218 GLY A O 1
ATOM 1651 N N . SER A 1 219 ? 6.069 -6.736 8.354 1.00 84.06 219 SER A N 1
ATOM 1652 C CA . SER A 1 219 ? 6.062 -5.617 9.293 1.00 84.06 219 SER A CA 1
ATOM 1653 C C . SER A 1 219 ? 7.188 -4.632 8.994 1.00 84.06 219 SER A C 1
ATOM 1655 O O . SER A 1 219 ? 8.283 -5.053 8.623 1.00 84.06 219 SER A O 1
ATOM 1657 N N . ILE A 1 220 ? 6.943 -3.350 9.240 1.00 84.62 220 ILE A N 1
ATOM 1658 C CA . ILE A 1 220 ? 7.945 -2.284 9.187 1.00 84.62 220 ILE A CA 1
ATOM 1659 C C . ILE A 1 220 ? 8.099 -1.655 10.572 1.00 84.62 220 ILE A C 1
ATOM 1661 O O . ILE A 1 220 ? 7.134 -1.581 11.335 1.00 84.62 220 ILE A O 1
ATOM 1665 N N . THR A 1 221 ? 9.317 -1.228 10.905 1.00 85.31 221 THR A N 1
ATOM 1666 C CA . THR A 1 221 ? 9.600 -0.490 12.140 1.00 85.31 221 THR A CA 1
ATOM 1667 C C . THR A 1 221 ? 9.832 0.971 11.800 1.00 85.31 221 THR A C 1
ATOM 1669 O O . THR A 1 221 ? 10.731 1.294 11.027 1.00 85.31 221 THR A O 1
ATOM 1672 N N . ALA A 1 222 ? 9.042 1.856 12.395 1.00 85.00 222 ALA A N 1
ATOM 1673 C CA . ALA A 1 222 ? 9.149 3.295 12.205 1.00 85.00 222 ALA A CA 1
ATOM 1674 C C . ALA A 1 222 ? 8.944 4.035 13.534 1.00 85.00 222 ALA A C 1
ATOM 1676 O O . ALA A 1 222 ? 8.629 3.427 14.559 1.00 85.00 222 ALA A O 1
ATOM 1677 N N . ARG A 1 223 ? 9.206 5.343 13.552 1.00 82.88 223 ARG A N 1
ATOM 1678 C CA . ARG A 1 223 ? 9.019 6.178 14.741 1.00 82.88 223 ARG A CA 1
ATOM 1679 C C . ARG A 1 223 ? 8.623 7.594 14.372 1.00 82.88 223 ARG A C 1
ATOM 1681 O O . ARG A 1 223 ? 9.149 8.158 13.415 1.00 82.88 223 ARG A O 1
ATOM 1688 N N . GLU A 1 224 ? 7.768 8.178 15.196 1.00 84.56 224 GLU A N 1
ATOM 1689 C CA . GLU A 1 224 ? 7.487 9.608 15.151 1.00 84.56 224 GLU A CA 1
ATOM 1690 C C . GLU A 1 224 ? 8.656 10.435 15.694 1.00 84.56 224 GLU A C 1
ATOM 1692 O O . GLU A 1 224 ? 9.537 9.928 16.404 1.00 84.56 224 GLU A O 1
ATOM 1697 N N . LEU A 1 225 ? 8.662 11.732 15.384 1.00 80.38 225 LEU A N 1
ATOM 1698 C CA . LEU A 1 225 ? 9.613 12.670 15.972 1.00 80.38 225 LEU A CA 1
ATOM 1699 C C . LEU A 1 225 ? 9.484 12.645 17.505 1.00 80.38 225 LEU A C 1
ATOM 1701 O O . LEU A 1 225 ? 8.394 12.799 18.042 1.00 80.38 225 LEU A O 1
ATOM 1705 N N . GLN A 1 226 ? 10.600 12.408 18.207 1.00 75.62 226 GLN A N 1
ATOM 1706 C CA . GLN A 1 226 ? 10.650 12.210 19.671 1.00 75.62 226 GLN A CA 1
ATOM 1707 C C . GLN A 1 226 ? 9.827 11.010 20.199 1.00 75.62 226 GLN A C 1
ATOM 1709 O O . GLN A 1 226 ? 9.721 10.811 21.410 1.00 75.62 226 GLN A O 1
ATOM 1714 N N . GLY A 1 227 ? 9.298 10.167 19.308 1.00 76.44 227 GLY A N 1
ATOM 1715 C CA . GLY A 1 227 ? 8.573 8.946 19.640 1.00 76.44 227 GLY A CA 1
ATOM 1716 C C . GLY A 1 227 ? 9.486 7.735 19.853 1.00 76.44 227 GLY A C 1
ATOM 1717 O O . GLY A 1 227 ? 10.647 7.693 19.424 1.00 76.44 227 GLY A O 1
ATOM 1718 N N . ARG A 1 228 ? 8.935 6.706 20.509 1.00 82.94 228 ARG A N 1
ATOM 1719 C CA . ARG A 1 228 ? 9.547 5.368 20.552 1.00 82.94 228 ARG A CA 1
ATOM 1720 C C . ARG A 1 228 ? 9.358 4.672 19.204 1.00 82.94 228 ARG A C 1
ATOM 1722 O O . ARG A 1 228 ? 8.405 4.962 18.489 1.00 82.94 228 ARG A O 1
ATOM 1729 N N . GLN A 1 229 ? 10.262 3.751 18.880 1.00 84.19 229 GLN A N 1
ATOM 1730 C CA . GLN A 1 229 ? 10.081 2.874 17.727 1.00 84.19 229 GLN A CA 1
ATOM 1731 C C . GLN A 1 229 ? 8.859 1.983 17.921 1.00 84.19 229 GLN A C 1
ATOM 1733 O O . GLN A 1 229 ? 8.625 1.453 19.010 1.00 84.19 229 GLN A O 1
ATOM 1738 N N . GLU A 1 230 ? 8.114 1.805 16.842 1.00 83.56 230 GLU A N 1
ATOM 1739 C CA . GLU A 1 230 ? 6.972 0.920 16.771 1.00 83.56 230 GLU A CA 1
ATOM 1740 C C . GLU A 1 230 ? 7.063 0.054 15.518 1.00 83.56 230 GLU A C 1
ATOM 1742 O O . GLU A 1 230 ? 7.397 0.527 14.432 1.00 83.56 230 GLU A O 1
ATOM 1747 N N . THR A 1 231 ? 6.745 -1.227 15.680 1.00 83.50 231 THR A N 1
ATOM 1748 C CA . THR A 1 231 ? 6.637 -2.180 14.578 1.00 83.50 231 THR A CA 1
ATOM 1749 C C . THR A 1 231 ? 5.170 -2.434 14.268 1.00 83.50 231 THR A C 1
ATOM 1751 O O . THR A 1 231 ? 4.408 -2.832 15.150 1.00 83.50 231 THR A O 1
ATOM 1754 N N . PHE A 1 232 ? 4.772 -2.249 13.012 1.00 77.75 232 PHE A N 1
ATOM 1755 C CA . PHE A 1 232 ? 3.404 -2.497 12.563 1.00 77.75 232 PHE A CA 1
ATOM 1756 C C . PHE A 1 232 ? 3.365 -3.206 11.210 1.00 77.75 232 PHE A C 1
ATOM 1758 O O . PHE A 1 232 ? 4.329 -3.205 10.446 1.00 77.75 232 PHE A O 1
ATOM 1765 N N . MET A 1 233 ? 2.238 -3.860 10.934 1.00 78.94 233 MET A N 1
ATOM 1766 C CA . MET A 1 233 ? 2.017 -4.586 9.687 1.00 78.94 233 MET A CA 1
ATOM 1767 C C . MET A 1 233 ? 1.719 -3.613 8.547 1.00 78.94 233 MET A C 1
ATOM 1769 O O . MET A 1 233 ? 0.855 -2.742 8.681 1.00 78.94 233 MET A O 1
ATOM 1773 N N . VAL A 1 234 ? 2.387 -3.798 7.410 1.00 83.06 234 VAL A N 1
ATOM 1774 C CA . VAL A 1 234 ? 2.098 -3.015 6.212 1.00 83.06 234 VAL A CA 1
ATOM 1775 C C . VAL A 1 234 ? 0.778 -3.490 5.606 1.00 83.06 234 VAL A C 1
ATOM 1777 O O . VAL A 1 234 ? 0.638 -4.654 5.236 1.00 83.06 234 VAL A O 1
ATOM 1780 N N . THR A 1 235 ? -0.205 -2.592 5.538 1.00 81.75 235 THR A N 1
ATOM 1781 C CA . THR A 1 235 ? -1.602 -2.921 5.190 1.00 81.75 235 THR A CA 1
ATOM 1782 C C . THR A 1 235 ? -2.116 -2.199 3.943 1.00 81.75 235 THR A C 1
ATOM 1784 O O . THR A 1 235 ? -3.125 -2.614 3.373 1.00 81.75 235 THR A O 1
ATOM 1787 N N . HIS A 1 236 ? -1.403 -1.178 3.465 1.00 82.69 236 HIS A N 1
ATOM 1788 C CA . HIS A 1 236 ? -1.846 -0.341 2.354 1.00 82.69 236 HIS A CA 1
ATOM 1789 C C . HIS A 1 236 ? -1.404 -0.843 0.976 1.00 82.69 236 HIS A C 1
ATOM 1791 O O . HIS A 1 236 ? -0.331 -1.431 0.794 1.00 82.69 236 HIS A O 1
ATOM 1797 N N . LYS A 1 237 ? -2.175 -0.477 -0.049 1.00 87.38 237 LYS A N 1
ATOM 1798 C CA . LYS A 1 237 ? -1.677 -0.351 -1.422 1.00 87.38 237 LYS A CA 1
ATOM 1799 C C . LYS A 1 237 ? -1.078 1.043 -1.609 1.00 87.38 237 LYS A C 1
ATOM 1801 O O . LYS A 1 237 ? -1.798 2.021 -1.461 1.00 87.38 237 LYS A O 1
ATOM 1806 N N . ALA A 1 238 ? 0.196 1.123 -1.982 1.00 88.44 238 ALA A N 1
ATOM 1807 C CA . ALA A 1 238 ? 0.810 2.393 -2.352 1.00 88.44 238 ALA A CA 1
ATOM 1808 C C . ALA A 1 238 ? 0.571 2.711 -3.842 1.00 88.44 238 ALA A C 1
ATOM 1810 O O . ALA A 1 238 ? 0.726 1.826 -4.691 1.00 88.44 238 ALA A O 1
ATOM 1811 N N . ILE A 1 239 ? 0.190 3.952 -4.143 1.00 90.50 239 ILE A N 1
ATOM 1812 C CA . ILE A 1 239 ? -0.050 4.496 -5.482 1.00 90.50 239 ILE A CA 1
ATOM 1813 C C . ILE A 1 239 ? 0.763 5.780 -5.630 1.00 90.50 239 ILE A C 1
ATOM 1815 O O . ILE A 1 239 ? 0.741 6.646 -4.761 1.00 90.50 239 ILE A O 1
ATOM 1819 N N . LEU A 1 240 ? 1.481 5.878 -6.744 1.00 89.31 240 LEU A N 1
ATOM 1820 C CA . LEU A 1 240 ? 2.193 7.078 -7.155 1.00 89.31 240 LEU A CA 1
ATOM 1821 C C . LEU A 1 240 ? 1.542 7.587 -8.438 1.00 89.31 240 LEU A C 1
ATOM 1823 O O . LEU A 1 240 ? 1.597 6.898 -9.462 1.00 89.31 240 LEU A O 1
ATOM 1827 N N . ASN A 1 241 ? 0.945 8.772 -8.388 1.00 89.75 241 ASN A N 1
ATOM 1828 C CA . ASN A 1 241 ? 0.483 9.465 -9.581 1.00 89.75 241 ASN A CA 1
ATOM 1829 C C . ASN A 1 241 ? 1.603 10.374 -10.071 1.00 89.75 241 ASN A C 1
ATOM 1831 O O . ASN A 1 241 ? 2.116 11.212 -9.331 1.00 89.75 241 ASN A O 1
ATOM 1835 N N . THR A 1 242 ? 1.987 10.216 -11.332 1.00 85.75 242 THR A N 1
ATOM 1836 C CA . THR A 1 242 ? 3.068 11.013 -11.896 1.00 85.75 242 THR A CA 1
ATOM 1837 C C . THR A 1 242 ? 2.894 11.229 -13.391 1.00 85.75 242 THR A C 1
ATOM 1839 O O . THR A 1 242 ? 2.436 10.342 -14.116 1.00 85.75 242 THR A O 1
ATOM 1842 N N . ASN A 1 243 ? 3.295 12.416 -13.847 1.00 82.81 243 ASN A N 1
ATOM 1843 C CA . ASN A 1 243 ? 3.434 12.740 -15.267 1.00 82.81 243 ASN A CA 1
ATOM 1844 C C . ASN A 1 243 ? 4.812 12.345 -15.818 1.00 82.81 243 ASN A C 1
ATOM 1846 O O . ASN A 1 243 ? 4.961 12.154 -17.024 1.00 82.81 243 ASN A O 1
ATOM 1850 N N . TYR A 1 244 ? 5.804 12.195 -14.938 1.00 78.94 244 TYR A N 1
ATOM 1851 C CA . TYR A 1 244 ? 7.177 11.849 -15.281 1.00 78.94 244 TYR A CA 1
ATOM 1852 C C . TYR A 1 244 ? 7.542 10.537 -14.603 1.00 78.94 244 TYR A C 1
ATOM 1854 O O . TYR A 1 244 ? 7.469 10.408 -13.385 1.00 78.94 244 TYR A O 1
ATOM 1862 N N . LYS A 1 245 ? 7.915 9.527 -15.389 1.00 81.38 245 LYS A N 1
ATOM 1863 C CA . LYS A 1 245 ? 8.320 8.242 -14.816 1.00 81.38 245 LYS A CA 1
ATOM 1864 C C . LYS A 1 245 ? 9.612 8.464 -14.009 1.00 81.38 245 LYS A C 1
ATOM 1866 O O . LYS A 1 245 ? 10.570 8.952 -14.607 1.00 81.38 245 LYS A O 1
ATOM 1871 N N . PRO A 1 246 ? 9.664 8.105 -12.715 1.00 83.69 246 PRO A N 1
ATOM 1872 C CA . PRO A 1 246 ? 10.892 8.233 -11.941 1.00 83.69 246 PRO A CA 1
ATOM 1873 C C . PRO A 1 246 ? 12.037 7.424 -12.553 1.00 83.69 246 PRO A C 1
ATOM 1875 O O . PRO A 1 246 ? 11.835 6.479 -13.308 1.00 83.69 246 PRO A O 1
ATOM 1878 N N . VAL A 1 247 ? 13.271 7.756 -12.226 1.00 78.06 247 VAL A N 1
ATOM 1879 C CA . VAL A 1 247 ? 14.424 6.970 -12.649 1.00 78.06 247 VAL A CA 1
ATOM 1880 C C . VAL A 1 247 ? 14.498 5.702 -11.796 1.00 78.06 247 VAL A C 1
ATOM 1882 O O . VAL A 1 247 ? 14.410 5.745 -10.566 1.00 78.06 247 VAL A O 1
ATOM 1885 N N . MET A 1 248 ? 14.666 4.554 -12.455 1.00 77.62 248 MET A N 1
ATOM 1886 C CA . MET A 1 248 ? 15.037 3.298 -11.802 1.00 77.62 248 MET A CA 1
ATOM 1887 C C . MET A 1 248 ? 16.546 3.118 -11.936 1.00 77.62 248 MET A C 1
ATOM 1889 O O . MET A 1 248 ? 17.014 2.775 -13.018 1.00 77.62 248 MET A O 1
ATOM 1893 N N . GLU A 1 249 ? 17.306 3.307 -10.855 1.00 68.00 249 GLU A N 1
ATOM 1894 C CA . GLU A 1 249 ? 18.762 3.100 -10.906 1.00 68.00 249 GLU A CA 1
ATOM 1895 C C . GLU A 1 249 ? 19.121 1.653 -11.255 1.00 68.00 249 GLU A C 1
ATOM 1897 O O . GLU A 1 249 ? 20.065 1.397 -12.006 1.00 68.00 249 GLU A O 1
ATOM 1902 N N . ASN A 1 250 ? 18.358 0.691 -10.719 1.00 66.62 250 ASN A N 1
ATOM 1903 C CA . ASN A 1 250 ? 18.471 -0.711 -11.076 1.00 66.62 250 ASN A CA 1
ATOM 1904 C C . ASN A 1 250 ? 17.102 -1.294 -11.434 1.00 66.62 250 ASN A C 1
ATOM 1906 O O . ASN A 1 250 ? 16.250 -1.558 -10.585 1.00 66.62 250 ASN A O 1
ATOM 1910 N N . ALA A 1 251 ? 16.931 -1.663 -12.704 1.00 68.25 251 ALA A N 1
ATOM 1911 C CA . ALA A 1 251 ? 15.790 -2.441 -13.187 1.00 68.25 251 ALA A CA 1
ATOM 1912 C C . ALA A 1 251 ? 15.831 -3.911 -12.694 1.00 68.25 251 ALA A C 1
ATOM 1914 O O . ALA A 1 251 ? 15.853 -4.874 -13.465 1.00 68.25 251 ALA A O 1
ATOM 1915 N N . SER A 1 252 ? 15.890 -4.122 -11.377 1.00 71.56 252 SER A N 1
ATOM 1916 C CA . SER A 1 252 ? 15.993 -5.447 -10.778 1.00 71.56 252 SER A CA 1
ATOM 1917 C C . SER A 1 252 ? 14.662 -6.192 -10.869 1.00 71.56 252 SER A C 1
ATOM 1919 O O . SER A 1 252 ? 13.595 -5.644 -10.593 1.00 71.56 252 SER A O 1
ATOM 1921 N N . PHE A 1 253 ? 14.709 -7.500 -11.143 1.00 75.94 253 PHE A N 1
ATOM 1922 C CA . PHE A 1 253 ? 13.508 -8.352 -11.133 1.00 75.94 253 PHE A CA 1
ATOM 1923 C C . PHE A 1 253 ? 12.728 -8.254 -9.810 1.00 75.94 253 PHE A C 1
ATOM 1925 O O . PHE A 1 253 ? 11.501 -8.360 -9.775 1.00 75.94 253 PHE A O 1
ATOM 1932 N N . SER A 1 254 ? 13.448 -8.042 -8.702 1.00 76.44 254 SER A N 1
ATOM 1933 C CA . SER A 1 254 ? 12.846 -7.869 -7.385 1.00 76.44 254 SER A CA 1
ATOM 1934 C C . SER A 1 254 ? 11.958 -6.625 -7.305 1.00 76.44 254 SER A C 1
ATOM 1936 O O . SER A 1 254 ? 10.889 -6.717 -6.711 1.00 76.44 254 SER A O 1
ATOM 1938 N N . LEU A 1 255 ? 12.353 -5.511 -7.923 1.00 82.69 255 LEU A N 1
ATOM 1939 C CA . LEU A 1 255 ? 11.570 -4.281 -7.983 1.00 82.69 255 LEU A CA 1
ATOM 1940 C C . LEU A 1 255 ? 10.419 -4.419 -8.989 1.00 82.69 255 LEU A C 1
ATOM 1942 O O . LEU A 1 255 ? 9.258 -4.245 -8.629 1.00 82.69 255 LEU A O 1
ATOM 1946 N N . ILE A 1 256 ? 10.729 -4.845 -10.218 1.00 85.00 256 ILE A N 1
ATOM 1947 C CA . ILE A 1 256 ? 9.782 -4.881 -11.346 1.00 85.00 256 ILE A CA 1
ATOM 1948 C C . ILE A 1 256 ? 8.522 -5.690 -11.015 1.00 85.00 256 ILE A C 1
ATOM 1950 O O . ILE A 1 256 ? 7.409 -5.253 -11.298 1.00 85.00 256 ILE A O 1
ATOM 1954 N N . ARG A 1 257 ? 8.660 -6.849 -10.353 1.00 84.69 257 ARG A N 1
ATOM 1955 C CA . ARG A 1 257 ? 7.504 -7.699 -10.005 1.00 84.69 257 ARG A CA 1
ATOM 1956 C C . ARG A 1 257 ? 6.533 -7.067 -8.993 1.00 84.69 257 ARG A C 1
ATOM 1958 O O . ARG A 1 257 ? 5.425 -7.567 -8.832 1.00 84.69 257 ARG A O 1
ATOM 1965 N N . ARG A 1 258 ? 6.954 -6.018 -8.277 1.00 86.75 258 ARG A N 1
ATOM 1966 C CA . ARG A 1 258 ? 6.160 -5.304 -7.257 1.00 86.75 258 ARG A CA 1
ATOM 1967 C C . ARG A 1 258 ? 5.447 -4.078 -7.817 1.00 86.75 258 ARG A C 1
ATOM 1969 O O . ARG A 1 258 ? 4.473 -3.625 -7.228 1.00 86.75 258 ARG A O 1
ATOM 1976 N N . MET A 1 259 ? 5.907 -3.569 -8.954 1.00 87.94 259 MET A N 1
ATOM 1977 C CA . MET A 1 259 ? 5.339 -2.394 -9.606 1.00 87.94 259 MET A CA 1
ATOM 1978 C C . MET A 1 259 ? 4.224 -2.801 -10.555 1.00 87.94 259 MET A C 1
ATOM 1980 O O . MET A 1 259 ? 4.307 -3.854 -11.183 1.00 87.94 259 MET A O 1
ATOM 1984 N N . ALA A 1 260 ? 3.207 -1.957 -10.693 1.00 90.62 260 ALA A N 1
ATOM 1985 C CA . ALA A 1 260 ? 2.227 -2.002 -11.769 1.00 90.62 260 ALA A CA 1
ATOM 1986 C C . ALA A 1 260 ? 2.111 -0.588 -12.340 1.00 90.62 260 ALA A C 1
ATOM 1988 O O . ALA A 1 260 ? 2.006 0.362 -11.572 1.00 90.62 260 ALA A O 1
ATOM 1989 N N . LEU A 1 261 ? 2.153 -0.454 -13.666 1.00 90.81 261 LEU A N 1
ATOM 1990 C CA . LEU A 1 261 ? 2.046 0.841 -14.329 1.00 90.81 261 LEU A CA 1
ATOM 1991 C C . LEU A 1 261 ? 0.703 0.921 -15.047 1.00 90.81 261 LEU A C 1
ATOM 1993 O O . LEU A 1 261 ? 0.422 0.090 -15.911 1.00 90.81 261 LEU A O 1
ATOM 1997 N N . LEU A 1 262 ? -0.118 1.901 -14.676 1.00 92.62 262 LEU A N 1
ATOM 1998 C CA . LEU A 1 262 ? -1.398 2.185 -15.317 1.00 92.62 262 LEU A CA 1
ATOM 1999 C C . LEU A 1 262 ? -1.246 3.432 -16.203 1.00 92.62 262 LEU A C 1
ATOM 2001 O O . LEU A 1 262 ? -1.249 4.545 -15.682 1.00 92.62 262 LEU A O 1
ATOM 2005 N N . PRO A 1 263 ? -1.062 3.277 -17.526 1.00 88.81 263 PRO A N 1
ATOM 2006 C CA . PRO A 1 263 ? -0.809 4.411 -18.407 1.00 88.81 263 PRO A CA 1
ATOM 2007 C C . PRO A 1 263 ? -2.105 5.168 -18.739 1.00 88.81 263 PRO A C 1
ATOM 2009 O O . PRO A 1 263 ? -2.964 4.666 -19.469 1.00 88.81 263 PRO A O 1
ATOM 2012 N N . MET A 1 264 ? -2.221 6.409 -18.265 1.00 89.69 264 MET A N 1
ATOM 2013 C CA . MET A 1 264 ? -3.336 7.309 -18.585 1.00 89.69 264 MET A CA 1
ATOM 2014 C C . MET A 1 264 ? -3.032 8.112 -19.860 1.00 89.69 264 MET A C 1
ATOM 2016 O O . MET A 1 264 ? -2.615 9.262 -19.810 1.00 89.69 264 MET A O 1
ATOM 2020 N N . MET A 1 265 ? -3.195 7.483 -21.031 1.00 82.94 265 MET A N 1
ATOM 2021 C CA . MET A 1 265 ? -2.765 8.058 -22.324 1.00 82.94 265 MET A CA 1
ATOM 2022 C C . MET A 1 265 ? -3.819 8.920 -23.035 1.00 82.94 265 MET A C 1
ATOM 2024 O O . MET A 1 265 ? -3.535 9.469 -24.101 1.00 82.94 265 MET A O 1
ATOM 2028 N N . VAL A 1 266 ? -5.048 8.974 -22.516 1.00 88.00 266 VAL A N 1
ATOM 2029 C CA . VAL A 1 266 ? -6.159 9.725 -23.115 1.00 88.00 266 VAL A CA 1
ATOM 2030 C C . VAL A 1 266 ? -6.131 11.165 -22.618 1.00 88.00 266 VAL A C 1
ATOM 2032 O O . VAL A 1 266 ? -6.002 11.409 -21.424 1.00 88.00 266 VAL A O 1
ATOM 2035 N N . THR A 1 267 ? -6.294 12.122 -23.529 1.00 86.44 267 THR A N 1
ATOM 2036 C CA . THR A 1 267 ? -6.435 13.541 -23.192 1.00 86.44 267 THR A CA 1
ATOM 2037 C C . THR A 1 267 ? -7.865 13.990 -23.449 1.00 86.44 267 THR A C 1
ATOM 2039 O O . THR A 1 267 ? -8.379 13.845 -24.557 1.00 86.44 267 THR A O 1
AT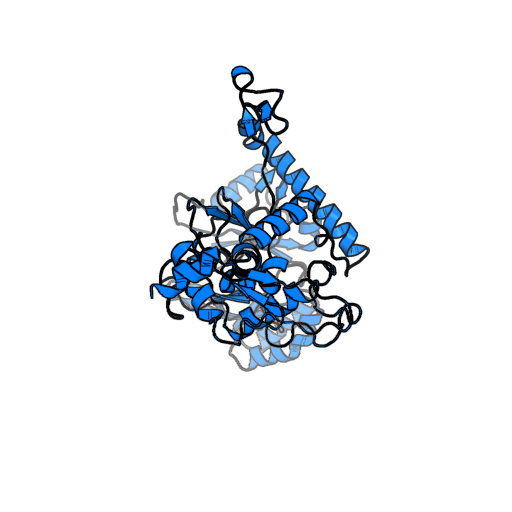OM 2042 N N . PHE A 1 268 ? -8.501 14.573 -22.436 1.00 90.12 268 PHE A N 1
ATOM 2043 C CA . PHE A 1 268 ? -9.861 15.092 -22.544 1.00 90.12 268 PHE A CA 1
ATOM 2044 C C . PHE A 1 268 ? -9.841 16.573 -22.946 1.00 90.12 268 PHE A C 1
ATOM 2046 O O . PHE A 1 268 ? -9.171 17.388 -22.309 1.00 90.12 268 PHE A O 1
ATOM 2053 N N . LYS A 1 269 ? -10.546 16.922 -24.025 1.00 89.81 269 LYS A N 1
ATOM 2054 C CA . LYS A 1 269 ? -10.571 18.260 -24.641 1.00 89.81 269 LYS A CA 1
ATOM 2055 C C . LYS A 1 269 ? -12.001 18.782 -24.762 1.00 89.81 269 LYS A C 1
ATOM 2057 O O . LYS A 1 269 ? -12.941 17.996 -24.843 1.00 89.81 269 LYS A O 1
ATOM 2062 N N . SER A 1 270 ? -12.167 20.104 -24.773 1.00 89.81 270 SER A N 1
ATOM 2063 C CA . SER A 1 270 ? -13.470 20.714 -25.068 1.00 89.81 270 SER A CA 1
ATOM 2064 C C . SER A 1 270 ? -13.880 20.429 -26.516 1.00 89.81 270 SER A C 1
ATOM 2066 O O . SER A 1 270 ? -13.025 20.098 -27.340 1.00 89.81 270 SER A O 1
ATOM 2068 N N . ALA A 1 271 ? -15.165 20.573 -26.845 1.00 84.56 271 ALA A N 1
ATOM 2069 C CA . ALA A 1 271 ? -15.662 20.312 -28.198 1.00 84.56 271 ALA A CA 1
ATOM 2070 C C . ALA A 1 271 ? -14.940 21.159 -29.266 1.00 84.56 271 ALA A C 1
ATOM 2072 O O . ALA A 1 271 ? -14.688 20.683 -30.368 1.00 84.56 271 ALA A O 1
ATOM 2073 N N . GLU A 1 272 ? -14.536 22.380 -28.914 1.00 86.12 272 GLU A N 1
ATOM 2074 C CA . GLU A 1 272 ? -13.868 23.341 -29.799 1.00 86.12 272 GLU A CA 1
ATOM 2075 C C . GLU A 1 272 ? -12.383 23.019 -30.015 1.00 86.12 272 GLU A C 1
ATOM 2077 O O . GLU A 1 272 ? -11.804 23.407 -31.026 1.00 86.12 272 GLU A O 1
ATOM 2082 N N . SER A 1 273 ? -11.751 22.326 -29.061 1.00 86.50 273 SER A N 1
ATOM 2083 C CA . SER A 1 273 ? -10.318 21.995 -29.083 1.00 86.50 273 SER A CA 1
ATOM 2084 C C . SER A 1 273 ? -10.032 20.529 -29.420 1.00 86.50 273 SER A C 1
ATOM 2086 O O . SER A 1 273 ? -8.866 20.135 -29.503 1.00 86.50 273 SER A O 1
ATOM 2088 N N . LEU A 1 274 ? -11.079 19.722 -29.603 1.00 86.62 274 LEU A N 1
ATOM 2089 C CA . LEU A 1 274 ? -10.991 18.302 -29.914 1.00 86.62 274 LEU A CA 1
ATOM 2090 C C . LEU A 1 274 ? -10.564 18.091 -31.369 1.00 86.62 274 LEU A C 1
ATOM 2092 O O . LEU A 1 274 ? -11.265 18.494 -32.296 1.00 86.62 274 LEU A O 1
ATOM 2096 N N . ASN A 1 275 ? -9.453 17.386 -31.587 1.00 81.06 275 ASN A N 1
ATOM 2097 C CA . ASN A 1 275 ? -9.062 16.952 -32.921 1.00 81.06 275 ASN A CA 1
ATOM 2098 C C . ASN A 1 275 ? -9.507 15.496 -33.168 1.00 81.06 275 ASN A C 1
ATOM 2100 O O . ASN A 1 275 ? -8.891 14.572 -32.630 1.00 81.06 275 ASN A O 1
ATOM 2104 N N . PRO A 1 276 ? -10.512 15.246 -34.029 1.00 80.88 276 PRO A N 1
ATOM 2105 C CA . PRO A 1 276 ? -11.028 13.896 -34.273 1.00 80.88 276 PRO A CA 1
ATOM 2106 C C . PRO A 1 276 ? -10.008 12.954 -34.933 1.00 80.88 276 PRO A C 1
ATOM 2108 O O . PRO A 1 276 ? -10.154 11.736 -34.845 1.00 80.88 276 PRO A O 1
ATOM 2111 N N . ASN A 1 277 ? -8.944 13.485 -35.547 1.00 82.25 277 ASN A N 1
ATOM 2112 C CA . ASN A 1 277 ? -7.884 12.680 -36.160 1.00 82.25 277 ASN A CA 1
ATOM 2113 C C . ASN A 1 277 ? -6.859 12.157 -35.140 1.00 82.25 277 ASN A C 1
ATOM 2115 O O . ASN A 1 277 ? -6.026 11.313 -35.473 1.00 82.25 277 ASN A O 1
ATOM 2119 N N . LYS A 1 278 ? -6.898 12.630 -33.889 1.00 76.44 278 LYS A N 1
ATOM 2120 C CA . LYS A 1 278 ? -6.042 12.132 -32.810 1.00 76.44 278 LYS A CA 1
ATOM 2121 C C . LYS A 1 278 ? -6.817 11.135 -31.957 1.00 76.44 278 LYS A C 1
ATOM 2123 O O . LYS A 1 278 ? -7.598 11.505 -31.092 1.00 76.44 278 LYS A O 1
ATOM 2128 N N . SER A 1 279 ? -6.535 9.847 -32.142 1.00 80.62 279 SER A N 1
ATOM 2129 C CA . SER A 1 279 ? -7.253 8.735 -31.489 1.00 80.62 279 SER A CA 1
ATOM 2130 C C . SER A 1 279 ? -7.278 8.774 -29.951 1.00 80.62 279 SER A C 1
ATOM 2132 O O . SER A 1 279 ? -8.177 8.190 -29.335 1.00 80.62 279 SER A O 1
ATOM 2134 N N . ARG A 1 280 ? -6.303 9.458 -29.337 1.00 82.44 280 ARG A N 1
ATOM 2135 C CA . ARG A 1 280 ? -6.162 9.643 -27.884 1.00 82.44 280 ARG A CA 1
ATOM 2136 C C . ARG A 1 280 ? -6.864 10.887 -27.342 1.00 82.44 280 ARG A C 1
ATOM 2138 O O . ARG A 1 280 ? -6.958 11.018 -26.126 1.00 82.44 280 ARG A O 1
ATOM 2145 N N . GLU A 1 281 ? -7.349 11.781 -28.197 1.00 88.56 281 GLU A N 1
ATOM 2146 C CA . GLU A 1 281 ? -8.153 12.918 -27.757 1.00 88.56 281 GLU A CA 1
ATOM 2147 C C . GLU A 1 281 ? -9.625 12.493 -27.671 1.00 88.56 281 GLU A C 1
ATOM 2149 O O . GLU A 1 281 ? -10.165 11.850 -28.575 1.00 88.56 281 GLU A O 1
ATOM 2154 N N . LYS A 1 282 ? -10.266 12.795 -26.540 1.00 89.12 282 LYS A N 1
ATOM 2155 C CA . LYS A 1 282 ? -11.676 12.485 -26.272 1.00 89.12 282 LYS A CA 1
ATOM 2156 C C . LYS A 1 282 ? -12.400 13.736 -25.797 1.00 89.12 282 LYS A C 1
ATOM 2158 O O . LYS A 1 282 ? -11.782 14.632 -25.224 1.00 89.12 282 LYS A O 1
ATOM 2163 N N . ALA A 1 283 ? -13.707 13.795 -26.038 1.00 90.06 283 ALA A N 1
ATOM 2164 C CA . ALA A 1 283 ? -14.532 14.881 -25.527 1.00 90.06 283 ALA A CA 1
ATOM 2165 C C . ALA A 1 283 ? -14.502 14.877 -23.991 1.00 90.06 283 ALA A C 1
ATOM 2167 O O . ALA A 1 283 ? -14.663 13.828 -23.366 1.00 90.06 283 ALA A O 1
ATOM 2168 N N . LYS A 1 284 ? -14.251 16.042 -23.394 1.00 92.12 284 LYS A N 1
ATOM 2169 C CA . LYS A 1 284 ? -14.315 16.258 -21.952 1.00 92.12 284 LYS A CA 1
ATOM 2170 C C . LYS A 1 284 ? -15.776 16.264 -21.519 1.00 92.12 284 LYS A C 1
ATOM 2172 O O . LYS A 1 284 ? -16.562 17.058 -22.026 1.00 92.12 284 LYS A O 1
ATOM 2177 N N . ASP A 1 285 ? -16.092 15.441 -20.532 1.00 90.75 285 ASP A N 1
ATOM 2178 C CA . ASP A 1 285 ? -17.322 15.573 -19.765 1.00 90.75 285 ASP A CA 1
ATOM 2179 C C . ASP A 1 285 ? -17.109 16.623 -18.664 1.00 90.75 285 ASP A C 1
ATOM 2181 O O . ASP A 1 285 ? -16.296 16.439 -17.757 1.00 90.75 285 ASP A O 1
ATOM 2185 N N . SER A 1 286 ? -17.784 17.767 -18.778 1.00 90.25 286 SER A N 1
ATOM 2186 C CA . SER A 1 286 ? -17.715 18.843 -17.782 1.00 90.25 286 SER A CA 1
ATOM 2187 C C . SER A 1 286 ? -18.549 18.569 -16.531 1.00 90.25 286 SER A C 1
ATOM 2189 O O . SER A 1 286 ? -18.370 19.262 -15.535 1.00 90.25 286 SER A O 1
ATOM 2191 N N . THR A 1 287 ? -19.458 17.595 -16.579 1.00 91.81 287 THR A N 1
ATOM 2192 C CA . THR A 1 287 ? -20.344 17.225 -15.467 1.00 91.81 287 THR A CA 1
ATOM 2193 C C . THR A 1 287 ? -19.743 16.139 -14.581 1.00 91.81 287 THR A C 1
ATOM 2195 O O . THR A 1 287 ? -20.078 16.071 -13.401 1.00 91.81 287 THR A O 1
ATOM 2198 N N . LEU A 1 288 ? -18.788 15.364 -15.108 1.00 90.00 288 LEU A N 1
ATOM 2199 C CA . LEU A 1 288 ? -18.169 14.234 -14.415 1.00 90.00 288 LEU A CA 1
ATOM 2200 C C . LEU A 1 288 ? -17.597 14.596 -13.039 1.00 90.00 288 LEU A C 1
ATOM 2202 O O . LEU A 1 288 ? -17.791 13.849 -12.092 1.00 90.00 288 LEU A O 1
ATOM 2206 N N . GLU A 1 289 ? -16.906 15.731 -12.901 1.00 89.44 289 GLU A N 1
ATOM 2207 C CA . GLU A 1 289 ? -16.341 16.131 -11.603 1.00 89.44 289 GLU A CA 1
ATOM 2208 C C . GLU A 1 289 ? -17.433 16.419 -10.565 1.00 89.44 289 GLU A C 1
ATOM 2210 O O . GLU A 1 289 ? -17.299 16.027 -9.409 1.00 89.44 289 GLU A O 1
ATOM 2215 N N . ALA A 1 290 ? -18.512 17.089 -10.977 1.00 90.12 290 ALA A N 1
ATOM 2216 C CA . ALA A 1 290 ? -19.639 17.383 -10.099 1.00 90.12 290 ALA A CA 1
ATOM 2217 C C . ALA A 1 290 ? -20.382 16.100 -9.705 1.00 90.12 290 ALA A C 1
ATOM 2219 O O . ALA A 1 290 ? -20.716 15.935 -8.537 1.00 90.12 290 ALA A O 1
ATOM 2220 N N . TYR A 1 291 ? -20.570 15.179 -10.653 1.00 87.75 291 TYR A N 1
ATOM 2221 C CA . TYR A 1 291 ? -21.156 13.866 -10.397 1.00 87.75 291 TYR A CA 1
ATOM 2222 C C . TYR A 1 291 ? -20.280 13.020 -9.461 1.00 87.75 291 TYR A C 1
ATOM 2224 O O . TYR A 1 291 ? -20.763 12.547 -8.449 1.00 87.75 291 TYR A O 1
ATOM 2232 N N . LEU A 1 292 ? -18.968 12.906 -9.690 1.00 83.19 292 LEU A N 1
ATOM 2233 C CA . LEU A 1 292 ? -18.078 12.145 -8.795 1.00 83.19 292 LEU A CA 1
ATOM 2234 C C . LEU A 1 292 ? -18.017 12.712 -7.363 1.00 83.19 292 LEU A C 1
ATOM 2236 O O . LEU A 1 292 ? -17.623 12.000 -6.440 1.00 83.19 292 LEU A O 1
ATOM 2240 N N . LYS A 1 293 ? -18.361 13.994 -7.183 1.00 81.06 293 LYS A N 1
ATOM 2241 C CA . LYS A 1 293 ? -18.456 14.663 -5.878 1.00 81.06 293 LYS A CA 1
ATOM 2242 C C . LYS A 1 293 ? -19.854 14.591 -5.256 1.00 81.06 293 LYS A C 1
ATOM 2244 O O . LYS A 1 293 ? -19.968 14.921 -4.077 1.00 81.06 293 LYS A O 1
ATOM 2249 N N . SER A 1 294 ? -20.888 14.216 -6.011 1.00 75.88 294 SER A N 1
ATOM 2250 C CA . SER A 1 294 ? -22.236 14.021 -5.474 1.00 75.88 294 SER A CA 1
ATOM 2251 C C . SER A 1 294 ? -22.319 12.715 -4.686 1.00 75.88 294 SER A C 1
ATOM 2253 O O . SER A 1 294 ? -21.455 11.846 -4.813 1.00 75.88 294 SER A O 1
ATOM 2255 N N . ASP A 1 295 ? -23.364 12.574 -3.875 1.00 73.69 295 ASP A N 1
ATOM 2256 C CA . ASP A 1 295 ? -23.595 11.346 -3.110 1.00 73.69 295 ASP A CA 1
ATOM 2257 C C . ASP A 1 295 ? -23.778 10.143 -4.049 1.00 73.69 295 ASP A C 1
ATOM 2259 O O . ASP A 1 295 ? -23.046 9.165 -3.925 1.00 73.69 295 ASP A O 1
ATOM 2263 N N . GLU A 1 296 ? -24.593 10.289 -5.101 1.00 75.62 296 GLU A N 1
ATOM 2264 C CA . GLU A 1 296 ? -24.791 9.268 -6.145 1.00 75.62 296 GLU A CA 1
ATOM 2265 C C . GLU A 1 296 ? -23.468 8.807 -6.791 1.00 75.62 296 GLU A C 1
ATOM 2267 O O . GLU A 1 296 ? -23.192 7.613 -6.886 1.00 75.62 296 GLU A O 1
ATOM 2272 N N . GLY A 1 297 ? -22.583 9.729 -7.194 1.00 76.19 297 GLY A N 1
ATOM 2273 C CA . GLY A 1 297 ? -21.308 9.335 -7.800 1.00 76.19 297 GLY A CA 1
ATOM 2274 C C . GLY A 1 297 ? -20.345 8.664 -6.815 1.00 76.19 297 GLY A C 1
ATOM 2275 O O . GLY A 1 297 ? -19.557 7.795 -7.207 1.00 76.19 297 GLY A O 1
ATOM 2276 N N . ARG A 1 298 ? -20.404 9.026 -5.526 1.00 76.50 298 ARG A N 1
ATOM 2277 C CA . ARG A 1 298 ? -19.633 8.360 -4.461 1.00 76.50 298 ARG A CA 1
ATOM 2278 C C . ARG A 1 298 ? -20.154 6.945 -4.203 1.00 76.50 298 ARG A C 1
ATOM 2280 O O . ARG A 1 298 ? -19.340 6.029 -4.057 1.00 76.50 298 ARG A O 1
ATOM 2287 N N . GLU A 1 299 ? -21.469 6.759 -4.193 1.00 75.56 299 GLU A N 1
ATOM 2288 C CA . GLU A 1 299 ? -22.148 5.463 -4.072 1.00 75.56 299 GLU A CA 1
ATOM 2289 C C . GLU A 1 299 ? -21.828 4.537 -5.242 1.00 75.56 299 GLU A C 1
ATOM 2291 O O . GLU A 1 299 ? -21.456 3.376 -5.042 1.00 75.56 299 GLU A O 1
ATOM 2296 N N . ASP A 1 300 ? -21.882 5.056 -6.467 1.00 79.88 300 ASP A N 1
ATOM 2297 C CA . ASP A 1 300 ? -21.523 4.312 -7.672 1.00 79.88 300 ASP A CA 1
ATOM 2298 C C . ASP A 1 300 ? -20.043 3.907 -7.663 1.00 79.88 300 ASP A C 1
ATOM 2300 O O . ASP A 1 300 ? -19.687 2.763 -7.980 1.00 79.88 300 ASP A O 1
ATOM 2304 N N . GLY A 1 301 ? -19.162 4.812 -7.227 1.00 80.50 301 GLY A N 1
ATOM 2305 C CA . GLY A 1 301 ? -17.744 4.522 -7.028 1.00 80.50 301 GLY A CA 1
ATOM 2306 C C . GLY A 1 301 ? -17.515 3.392 -6.020 1.00 80.50 301 GLY A C 1
ATOM 2307 O O . GLY A 1 301 ? -16.754 2.455 -6.291 1.00 80.50 301 GLY A O 1
ATOM 2308 N N . LEU A 1 302 ? -18.202 3.433 -4.877 1.00 76.81 302 LEU A N 1
ATOM 2309 C CA . LEU A 1 302 ? -18.139 2.383 -3.862 1.00 76.81 302 LEU A CA 1
ATOM 2310 C C . LEU A 1 302 ? -18.682 1.050 -4.387 1.00 76.81 302 LEU A C 1
ATOM 2312 O O . LEU A 1 302 ? -18.036 0.012 -4.219 1.00 76.81 302 LEU A O 1
ATOM 2316 N N . SER A 1 303 ? -19.824 1.078 -5.069 1.00 81.44 303 SER A N 1
ATOM 2317 C CA . SER A 1 303 ? -20.452 -0.091 -5.687 1.00 81.44 303 SER A CA 1
ATOM 2318 C C . SER A 1 303 ? -19.513 -0.763 -6.684 1.00 81.44 303 SER A C 1
ATOM 2320 O O . SER A 1 303 ? -19.364 -1.989 -6.687 1.00 81.44 303 SER A O 1
ATOM 2322 N N . TRP A 1 304 ? -18.792 0.026 -7.484 1.00 83.06 304 TRP A N 1
ATOM 2323 C CA . TRP A 1 304 ? -17.777 -0.483 -8.400 1.00 83.06 304 TRP A CA 1
ATOM 2324 C C . TRP A 1 304 ? -16.618 -1.175 -7.663 1.00 83.06 304 TRP A C 1
ATOM 2326 O O . TRP A 1 304 ? -16.212 -2.281 -8.048 1.00 83.06 304 TRP A O 1
ATOM 2336 N N . ILE A 1 305 ? -16.116 -0.576 -6.576 1.00 81.62 305 ILE A N 1
ATOM 2337 C CA . ILE A 1 305 ? -15.057 -1.161 -5.735 1.00 81.62 305 ILE A CA 1
ATOM 2338 C C . ILE A 1 305 ? -15.536 -2.477 -5.104 1.00 81.62 305 ILE A C 1
ATOM 2340 O O . ILE A 1 305 ? -14.836 -3.493 -5.190 1.00 81.62 305 ILE A O 1
ATOM 2344 N N . ALA A 1 306 ? -16.733 -2.488 -4.513 1.00 79.88 306 ALA A N 1
ATOM 2345 C CA . ALA A 1 306 ? -17.326 -3.656 -3.865 1.00 79.88 306 ALA A CA 1
ATOM 2346 C C . ALA A 1 306 ? -17.564 -4.801 -4.861 1.00 79.88 306 ALA A C 1
ATOM 2348 O O . ALA A 1 306 ? -17.194 -5.949 -4.595 1.00 79.88 306 ALA A O 1
ATOM 2349 N N . ALA A 1 307 ? -18.082 -4.493 -6.053 1.00 83.50 307 ALA A N 1
ATOM 2350 C CA . ALA A 1 307 ? -18.255 -5.467 -7.126 1.00 83.50 307 ALA A CA 1
ATOM 2351 C C . ALA A 1 307 ? -16.912 -6.073 -7.567 1.00 83.50 307 ALA A C 1
ATOM 2353 O O . ALA A 1 307 ? -16.806 -7.286 -7.768 1.00 83.50 307 ALA A O 1
ATOM 2354 N N . GLY A 1 308 ? -15.863 -5.252 -7.686 1.00 85.81 308 GLY A N 1
ATOM 2355 C CA . GLY A 1 308 ? -14.504 -5.718 -7.965 1.00 85.81 308 GLY A CA 1
ATOM 2356 C C . GLY A 1 308 ? -13.964 -6.652 -6.876 1.00 85.81 308 GLY A C 1
ATOM 2357 O O . GLY A 1 308 ? -13.424 -7.720 -7.185 1.00 85.81 308 GLY A O 1
ATOM 2358 N N . ALA A 1 309 ? -14.160 -6.290 -5.607 1.00 84.12 309 ALA A N 1
ATOM 2359 C CA . ALA A 1 309 ? -13.761 -7.103 -4.463 1.00 84.12 309 ALA A CA 1
ATOM 2360 C C . ALA A 1 309 ? -14.504 -8.449 -4.423 1.00 84.12 309 ALA A C 1
ATOM 2362 O O . ALA A 1 309 ? -13.860 -9.484 -4.232 1.00 84.12 309 ALA A O 1
ATOM 2363 N N . SER A 1 310 ? -15.821 -8.471 -4.672 1.00 82.12 310 SER A N 1
ATOM 2364 C CA . SER A 1 310 ? -16.600 -9.719 -4.718 1.00 82.12 310 SER A CA 1
ATOM 2365 C C . SER A 1 310 ? -16.040 -10.682 -5.758 1.00 82.12 310 SER A C 1
ATOM 2367 O O . SER A 1 310 ? -15.690 -11.813 -5.418 1.00 82.12 310 SER A O 1
ATOM 2369 N N . ARG A 1 311 ? -15.821 -10.206 -6.994 1.00 89.31 311 ARG A N 1
ATOM 2370 C CA . ARG A 1 311 ? -15.232 -11.012 -8.080 1.00 89.31 311 ARG A CA 1
ATOM 2371 C C . ARG A 1 311 ? -13.871 -11.587 -7.687 1.00 89.31 311 ARG A C 1
ATOM 2373 O O . ARG A 1 311 ? -13.586 -12.756 -7.943 1.00 89.31 311 ARG A O 1
ATOM 2380 N N . TYR A 1 312 ? -13.023 -10.782 -7.044 1.00 89.12 312 TYR A N 1
ATOM 2381 C CA . TYR A 1 312 ? -11.721 -11.241 -6.560 1.00 89.12 312 TYR A CA 1
ATOM 2382 C C . TYR A 1 312 ? -11.861 -12.366 -5.522 1.00 89.12 312 TYR A C 1
ATOM 2384 O O . TYR A 1 312 ? -11.220 -13.417 -5.650 1.00 89.12 312 TYR A O 1
ATOM 2392 N N . PHE A 1 313 ? -12.705 -12.172 -4.505 1.00 85.88 313 PHE A N 1
ATOM 2393 C CA . PHE A 1 313 ? -12.878 -13.145 -3.428 1.00 85.88 313 PHE A CA 1
ATOM 2394 C C . PHE A 1 313 ? -13.604 -14.413 -3.875 1.00 85.88 313 PHE A C 1
ATOM 2396 O O . PHE A 1 313 ? -13.282 -15.487 -3.376 1.00 85.88 313 PHE A O 1
ATOM 2403 N N . GLU A 1 314 ? -14.520 -14.337 -4.836 1.00 88.38 314 GLU A N 1
ATOM 2404 C CA . GLU A 1 314 ? -15.145 -15.508 -5.460 1.00 88.38 314 GLU A CA 1
ATOM 2405 C C . GLU A 1 314 ? -14.097 -16.426 -6.095 1.00 88.38 314 GLU A C 1
ATOM 2407 O O . GLU A 1 314 ? -14.057 -17.623 -5.798 1.00 88.38 314 GLU A O 1
ATOM 2412 N N . ILE A 1 315 ? -13.182 -15.862 -6.892 1.00 91.50 315 ILE A N 1
ATOM 2413 C CA . ILE A 1 315 ? -12.092 -16.629 -7.511 1.00 91.50 315 ILE A CA 1
ATOM 2414 C C . ILE A 1 315 ? -11.180 -17.222 -6.433 1.00 91.50 315 ILE A C 1
ATOM 2416 O O . ILE A 1 315 ? -10.797 -18.389 -6.531 1.00 91.50 315 ILE A O 1
ATOM 2420 N N . LYS A 1 316 ? -10.848 -16.453 -5.389 1.00 87.31 316 LYS A N 1
ATOM 2421 C CA . LYS A 1 316 ? -10.021 -16.934 -4.273 1.00 87.31 316 LYS A CA 1
ATOM 2422 C C . LYS A 1 316 ? -10.691 -18.038 -3.458 1.00 87.31 316 LYS A C 1
ATOM 2424 O O . LYS A 1 316 ? -10.004 -18.981 -3.084 1.00 87.31 316 LYS A O 1
ATOM 2429 N N . ARG A 1 317 ? -12.000 -17.974 -3.210 1.00 89.50 317 ARG A N 1
ATOM 2430 C CA . ARG A 1 317 ? -12.743 -19.048 -2.528 1.00 89.50 317 ARG A CA 1
ATOM 2431 C C . ARG A 1 317 ? -12.740 -20.332 -3.352 1.00 89.50 317 ARG A C 1
ATOM 2433 O O . ARG A 1 317 ? -12.484 -21.399 -2.807 1.00 89.50 317 ARG A O 1
ATOM 2440 N N . ALA A 1 318 ? -12.961 -20.226 -4.663 1.00 92.31 318 ALA A N 1
ATOM 2441 C CA . ALA A 1 318 ? -12.934 -21.379 -5.561 1.00 92.31 318 ALA A CA 1
ATOM 2442 C C . ALA A 1 318 ? -11.518 -21.958 -5.743 1.00 92.31 318 ALA A C 1
ATOM 2444 O O . ALA A 1 318 ? -11.347 -23.166 -5.899 1.00 92.31 318 ALA A O 1
ATOM 2445 N N . LYS A 1 319 ? -10.495 -21.095 -5.761 1.00 93.75 319 LYS A N 1
ATOM 2446 C CA . LYS A 1 319 ? -9.086 -21.447 -5.979 1.00 93.75 319 LYS A CA 1
ATOM 2447 C C . LYS A 1 319 ? -8.184 -20.589 -5.074 1.00 93.75 319 LYS A C 1
ATOM 2449 O O . LYS A 1 319 ? -7.678 -19.559 -5.526 1.00 93.75 319 LYS A O 1
ATOM 2454 N N . PRO A 1 320 ? -7.909 -21.010 -3.825 1.00 89.38 320 PRO A N 1
ATOM 2455 C CA . PRO A 1 320 ? -7.131 -20.211 -2.865 1.00 89.38 320 PRO A CA 1
ATOM 2456 C C . PRO A 1 320 ? -5.739 -19.790 -3.363 1.00 89.38 320 PRO A C 1
ATOM 2458 O O . PRO A 1 320 ? -5.289 -18.662 -3.124 1.00 89.38 320 PRO A O 1
ATOM 2461 N N . SER A 1 321 ? -5.083 -20.658 -4.138 1.00 90.31 321 SER A N 1
ATOM 2462 C CA . SER A 1 321 ? -3.772 -20.410 -4.748 1.00 90.31 321 SER A CA 1
ATOM 2463 C C . SER A 1 321 ? -3.812 -19.554 -6.021 1.00 90.31 321 SER A C 1
ATOM 2465 O O . SER A 1 321 ? -2.755 -19.217 -6.548 1.00 90.31 321 SER A O 1
ATOM 2467 N N . ALA A 1 322 ? -4.992 -19.169 -6.526 1.00 87.19 322 ALA A N 1
ATOM 2468 C CA . ALA A 1 322 ? -5.100 -18.392 -7.758 1.00 87.19 322 ALA A CA 1
ATOM 2469 C C . ALA A 1 322 ? -4.428 -17.021 -7.619 1.00 87.19 322 ALA A C 1
ATOM 2471 O O . ALA A 1 322 ? -4.709 -16.256 -6.693 1.00 87.19 322 ALA A O 1
ATOM 2472 N N . LEU A 1 323 ? -3.574 -16.681 -8.577 1.00 85.25 323 LEU A N 1
ATOM 2473 C CA . LEU A 1 323 ? -2.902 -15.389 -8.660 1.00 85.25 323 LEU A CA 1
ATOM 2474 C C . LEU A 1 323 ? -3.782 -14.402 -9.444 1.00 85.25 323 LEU A C 1
ATOM 2476 O O . LEU A 1 323 ? -3.475 -13.998 -10.559 1.00 85.25 323 LEU A O 1
ATOM 2480 N N . VAL A 1 324 ? -4.933 -14.054 -8.859 1.00 84.81 324 VAL A N 1
ATOM 2481 C CA . VAL A 1 324 ? -6.024 -13.317 -9.533 1.00 84.81 324 VAL A CA 1
ATOM 2482 C C . VAL A 1 324 ? -5.564 -11.986 -10.140 1.00 84.81 324 VAL A C 1
ATOM 2484 O O . VAL A 1 324 ? -6.013 -11.623 -11.220 1.00 84.81 324 VAL A O 1
ATOM 2487 N N . LEU A 1 325 ? -4.644 -11.286 -9.470 1.00 83.94 325 LEU A N 1
ATOM 2488 C CA . LEU A 1 325 ? -4.121 -9.979 -9.891 1.00 83.94 325 LEU A CA 1
ATOM 2489 C C . LEU A 1 325 ? -2.745 -10.059 -10.577 1.00 83.94 325 LEU A C 1
ATOM 2491 O O . LEU A 1 325 ? -2.123 -9.027 -10.825 1.00 83.94 325 LEU A O 1
ATOM 2495 N N . GLU A 1 326 ? -2.231 -11.264 -10.841 1.00 82.00 326 GLU A N 1
ATOM 2496 C CA . GLU A 1 326 ? -0.938 -11.428 -11.517 1.00 82.00 326 GLU A CA 1
ATOM 2497 C C . GLU A 1 326 ? -1.043 -11.120 -13.009 1.00 82.00 326 GLU A C 1
ATOM 2499 O O . GLU A 1 326 ? -0.187 -10.420 -13.546 1.00 82.00 326 GLU A O 1
ATOM 2504 N N . LYS A 1 327 ? -2.110 -11.589 -13.668 1.00 81.25 327 LYS A N 1
ATOM 2505 C CA . LYS A 1 327 ? -2.375 -11.239 -15.065 1.00 81.25 327 LYS A CA 1
ATOM 2506 C C . LYS A 1 327 ? -2.882 -9.810 -15.139 1.00 81.25 327 LYS A C 1
ATOM 2508 O O . LYS A 1 327 ? -3.958 -9.503 -14.627 1.00 81.25 327 LYS A O 1
ATOM 2513 N N . ARG A 1 328 ? -2.116 -8.948 -15.799 1.00 86.94 328 ARG A N 1
ATOM 2514 C CA . ARG A 1 328 ? -2.456 -7.536 -15.963 1.00 86.94 328 ARG A CA 1
ATOM 2515 C C . ARG A 1 328 ? -2.951 -7.285 -17.385 1.00 86.94 328 ARG A C 1
ATOM 2517 O O . ARG A 1 328 ? -2.604 -8.032 -18.299 1.00 86.94 328 ARG A O 1
ATOM 2524 N N . PRO A 1 329 ? -3.768 -6.244 -17.608 1.00 90.75 329 PRO A N 1
ATOM 2525 C CA . PRO A 1 329 ? -4.106 -5.813 -18.956 1.00 90.75 329 PRO A CA 1
ATOM 2526 C C . PRO A 1 329 ? -2.846 -5.599 -19.799 1.00 90.75 329 PRO A C 1
ATOM 2528 O O . PRO A 1 329 ? -1.880 -4.997 -19.328 1.00 90.75 329 PRO A O 1
ATOM 2531 N N . LYS A 1 330 ? -2.879 -6.030 -21.066 1.00 88.38 330 LYS A N 1
ATOM 2532 C CA . LYS A 1 330 ? -1.735 -5.937 -21.989 1.00 88.38 330 LYS A CA 1
ATOM 2533 C C . LYS A 1 330 ? -1.139 -4.526 -22.056 1.00 88.38 330 LYS A C 1
ATOM 2535 O O . LYS A 1 330 ? 0.073 -4.376 -22.042 1.00 88.38 330 LYS A O 1
ATOM 2540 N N . ALA A 1 331 ? -1.984 -3.493 -22.033 1.00 86.94 331 ALA A N 1
ATOM 2541 C CA . ALA A 1 331 ? -1.535 -2.101 -22.016 1.00 86.94 331 ALA A CA 1
ATOM 2542 C C . ALA A 1 331 ? -0.649 -1.758 -20.800 1.00 86.94 331 ALA A C 1
ATOM 2544 O O . ALA A 1 331 ? 0.319 -1.018 -20.945 1.00 86.94 331 ALA A O 1
ATOM 2545 N N . MET A 1 332 ? -0.943 -2.312 -19.617 1.00 91.75 332 MET A N 1
ATOM 2546 C CA . MET A 1 332 ? -0.119 -2.125 -18.416 1.00 91.75 332 MET A CA 1
ATOM 2547 C C . MET A 1 332 ? 1.197 -2.901 -18.508 1.00 91.75 332 MET A C 1
ATOM 2549 O O . MET A 1 332 ? 2.243 -2.402 -18.097 1.00 91.75 332 MET A O 1
ATOM 2553 N N . GLU A 1 333 ? 1.155 -4.124 -19.042 1.00 88.50 333 GLU A N 1
ATOM 2554 C CA . GLU A 1 333 ? 2.358 -4.938 -19.245 1.00 88.50 333 GLU A CA 1
ATOM 2555 C C . GLU A 1 333 ? 3.310 -4.288 -20.249 1.00 88.50 333 GLU A C 1
ATOM 2557 O O . GLU A 1 333 ? 4.501 -4.166 -19.971 1.00 88.50 333 GLU A O 1
ATOM 2562 N N . ASP A 1 334 ? 2.790 -3.834 -21.388 1.00 83.06 334 ASP A N 1
ATOM 2563 C CA . ASP A 1 334 ? 3.569 -3.184 -22.439 1.00 83.06 334 ASP A CA 1
ATOM 2564 C C . ASP A 1 334 ? 4.140 -1.842 -21.953 1.00 83.06 334 ASP A C 1
ATOM 2566 O O . ASP A 1 334 ? 5.314 -1.557 -22.189 1.00 83.06 334 ASP A O 1
ATOM 2570 N N . ALA A 1 335 ? 3.367 -1.057 -21.193 1.00 85.56 335 ALA A N 1
ATOM 2571 C CA . ALA A 1 335 ? 3.851 0.189 -20.599 1.00 85.56 335 ALA A CA 1
ATOM 2572 C C . ALA A 1 335 ? 4.967 -0.046 -19.571 1.00 85.56 335 ALA A C 1
ATOM 2574 O O . ALA A 1 335 ? 5.974 0.662 -19.590 1.00 85.56 335 ALA A O 1
ATOM 2575 N N . LEU A 1 336 ? 4.822 -1.046 -18.692 1.00 88.25 336 LEU A N 1
ATOM 2576 C CA . LEU A 1 336 ? 5.866 -1.387 -17.724 1.00 88.25 336 LEU A CA 1
ATOM 2577 C C . LEU A 1 336 ? 7.122 -1.921 -18.425 1.00 88.25 336 LEU A C 1
ATOM 2579 O O . LEU A 1 336 ? 8.225 -1.548 -18.045 1.00 88.25 336 LEU A O 1
ATOM 2583 N N . LYS A 1 337 ? 6.973 -2.750 -19.467 1.00 83.56 337 LYS A N 1
ATOM 2584 C CA . LYS A 1 337 ? 8.102 -3.222 -20.287 1.00 83.56 337 LYS A CA 1
ATOM 2585 C C . LYS A 1 337 ? 8.837 -2.062 -20.954 1.00 83.56 337 LYS A C 1
ATOM 2587 O O . LYS A 1 337 ? 10.061 -2.045 -20.918 1.00 83.56 337 LYS A O 1
ATOM 2592 N N . ALA A 1 338 ? 8.110 -1.107 -21.535 1.00 77.88 338 ALA A N 1
ATOM 2593 C CA . ALA A 1 338 ? 8.703 0.086 -22.133 1.00 77.88 338 ALA A CA 1
ATOM 2594 C C . ALA A 1 338 ? 9.478 0.896 -21.087 1.00 77.88 338 ALA A C 1
ATOM 2596 O O . ALA A 1 338 ? 10.651 1.162 -21.282 1.00 77.88 338 ALA A O 1
ATOM 2597 N N . TYR A 1 339 ? 8.872 1.170 -19.930 1.00 83.69 339 TYR A N 1
ATOM 2598 C CA . TYR A 1 339 ? 9.538 1.879 -18.837 1.00 83.69 339 TYR A CA 1
ATOM 2599 C C . TYR A 1 339 ? 10.803 1.164 -18.330 1.00 83.69 339 TYR A C 1
ATOM 2601 O O . TYR A 1 339 ? 11.827 1.800 -18.106 1.00 83.69 339 TYR A O 1
ATOM 2609 N N . VAL A 1 340 ? 10.762 -0.163 -18.192 1.00 80.50 340 VAL A N 1
ATOM 2610 C CA . VAL A 1 340 ? 11.943 -0.958 -17.824 1.00 80.50 340 VAL A CA 1
ATOM 2611 C C . VAL A 1 340 ? 13.033 -0.869 -18.888 1.00 80.50 340 VAL A C 1
ATOM 2613 O O . VAL A 1 340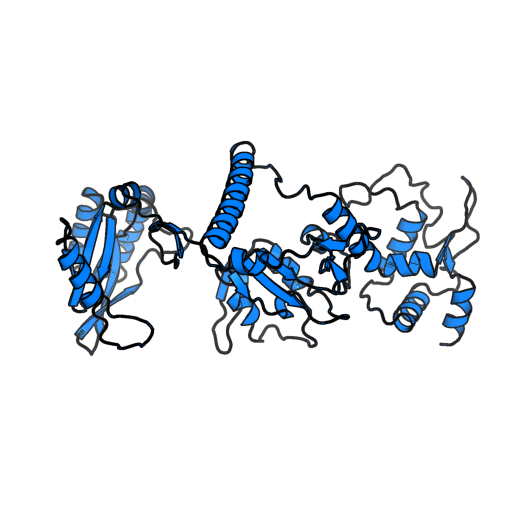 ? 14.194 -0.747 -18.521 1.00 80.50 340 VAL A O 1
ATOM 2616 N N . ASN A 1 341 ? 12.680 -0.918 -20.175 1.00 70.25 341 ASN A N 1
ATOM 2617 C CA . ASN A 1 341 ? 13.646 -0.756 -21.261 1.00 70.25 341 ASN A CA 1
ATOM 2618 C C . ASN A 1 341 ? 14.267 0.649 -21.262 1.00 70.25 341 ASN A C 1
ATOM 2620 O O . ASN A 1 341 ? 15.481 0.749 -21.398 1.00 70.25 341 ASN A O 1
ATOM 2624 N N . ASP A 1 342 ? 13.455 1.697 -21.071 1.00 67.31 342 ASP A N 1
ATOM 2625 C CA . ASP A 1 342 ? 13.910 3.094 -21.000 1.00 67.31 342 ASP A CA 1
ATOM 2626 C C . ASP A 1 342 ? 14.941 3.280 -19.869 1.00 67.31 342 ASP A C 1
ATOM 2628 O O . ASP A 1 342 ? 15.943 3.974 -20.030 1.00 67.31 342 ASP A O 1
ATOM 2632 N N . ALA A 1 343 ? 14.713 2.623 -18.727 1.00 68.31 343 ALA A N 1
ATOM 2633 C CA . ALA A 1 343 ? 15.578 2.693 -17.552 1.00 68.31 343 ALA A CA 1
ATOM 2634 C C . ALA A 1 343 ? 16.731 1.671 -17.550 1.00 68.31 343 ALA A C 1
ATOM 2636 O O . ALA A 1 343 ? 17.538 1.651 -16.621 1.00 68.31 343 ALA A O 1
ATOM 2637 N N . ASP A 1 344 ? 16.829 0.787 -18.545 1.00 73.62 344 ASP A N 1
ATOM 2638 C CA . ASP A 1 344 ? 17.892 -0.215 -18.612 1.00 73.62 344 ASP A CA 1
ATOM 2639 C C . ASP A 1 344 ? 19.174 0.419 -19.160 1.00 73.62 344 ASP A C 1
ATOM 2641 O O . ASP A 1 344 ? 19.567 0.215 -20.307 1.00 73.62 344 ASP A O 1
ATOM 2645 N N . VAL A 1 345 ? 19.833 1.204 -18.307 1.00 74.12 345 VAL A N 1
ATOM 2646 C CA . VAL A 1 345 ? 21.053 1.968 -18.609 1.00 74.12 345 VAL A CA 1
ATOM 2647 C C . VAL A 1 345 ? 22.140 1.085 -19.233 1.00 74.12 345 VAL A C 1
ATOM 2649 O O . VAL A 1 345 ? 22.816 1.484 -20.176 1.00 74.12 345 VAL A O 1
ATOM 2652 N N . ALA A 1 346 ? 22.278 -0.157 -18.758 1.00 73.38 346 ALA A N 1
ATOM 2653 C CA . ALA A 1 346 ? 23.238 -1.104 -19.318 1.00 73.38 346 ALA A CA 1
ATOM 2654 C C . ALA A 1 346 ? 22.852 -1.555 -20.731 1.00 73.38 346 ALA A C 1
ATOM 2656 O O . ALA A 1 346 ? 23.728 -1.719 -21.573 1.00 73.38 346 ALA A O 1
ATOM 2657 N N . LYS A 1 347 ? 21.562 -1.786 -20.997 1.00 76.56 347 LYS A N 1
ATOM 2658 C CA . LYS A 1 347 ? 21.083 -2.130 -22.338 1.00 76.56 347 LYS A CA 1
ATOM 2659 C C . LYS A 1 347 ? 21.228 -0.948 -23.295 1.00 76.56 347 LYS A C 1
ATOM 2661 O O . LYS A 1 347 ? 21.733 -1.163 -24.388 1.00 76.56 347 LYS A O 1
ATOM 2666 N N . ARG A 1 348 ? 20.866 0.265 -22.865 1.00 78.25 348 ARG A N 1
ATOM 2667 C CA . ARG A 1 348 ? 21.074 1.497 -23.639 1.00 78.25 348 ARG A CA 1
ATOM 2668 C C . ARG A 1 348 ? 22.533 1.649 -24.045 1.00 78.25 348 ARG A C 1
ATOM 2670 O O . ARG A 1 348 ? 22.819 1.689 -25.230 1.00 78.25 348 ARG A O 1
ATOM 2677 N N . PHE A 1 349 ? 23.458 1.565 -23.091 1.00 83.50 349 PHE A N 1
ATOM 2678 C CA . PHE A 1 349 ? 24.889 1.570 -23.391 1.00 83.50 349 PHE A CA 1
ATOM 2679 C C . PHE A 1 349 ? 25.307 0.455 -24.365 1.00 83.50 349 PHE A C 1
ATOM 2681 O O . PHE A 1 349 ? 26.111 0.681 -25.261 1.00 83.50 349 PHE A O 1
ATOM 2688 N N . ILE A 1 350 ? 24.781 -0.765 -24.210 1.00 82.19 350 ILE A N 1
ATOM 2689 C CA . ILE A 1 350 ? 25.094 -1.868 -25.128 1.00 82.19 350 ILE A CA 1
ATOM 2690 C C . ILE A 1 350 ? 24.608 -1.563 -26.555 1.00 82.19 350 ILE A C 1
ATOM 2692 O O . ILE A 1 350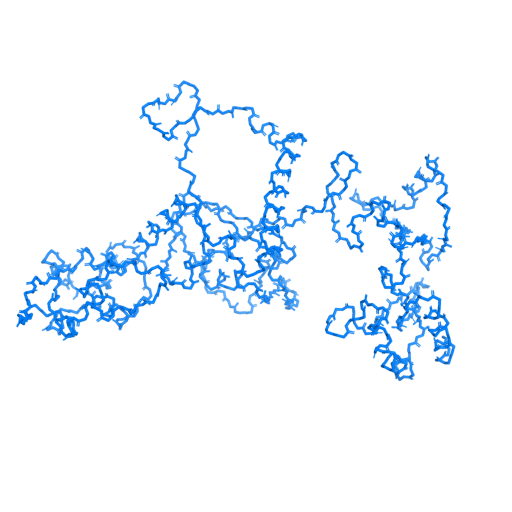 ? 25.337 -1.818 -27.506 1.00 82.19 350 ILE A O 1
ATOM 2696 N N . GLU A 1 351 ? 23.392 -1.046 -26.713 1.00 82.69 351 GLU A N 1
ATOM 2697 C CA . GLU A 1 351 ? 22.785 -0.751 -28.016 1.00 82.69 351 GLU A CA 1
ATOM 2698 C C . GLU A 1 351 ? 23.413 0.485 -28.682 1.00 82.69 351 GLU A C 1
ATOM 2700 O O . GLU A 1 351 ? 23.655 0.489 -29.894 1.00 82.69 351 GLU A O 1
ATOM 2705 N N . GLU A 1 352 ? 23.712 1.511 -27.887 1.00 84.00 352 GLU A N 1
ATOM 2706 C CA . GLU A 1 352 ? 24.248 2.796 -28.333 1.00 84.00 352 GLU A CA 1
ATOM 2707 C C . GLU A 1 352 ? 25.764 2.742 -28.552 1.00 84.00 352 GLU A C 1
ATOM 2709 O O . GLU A 1 352 ? 26.234 3.253 -29.560 1.00 84.00 352 GLU A O 1
ATOM 2714 N N . CYS A 1 353 ? 26.536 2.082 -27.682 1.00 87.75 353 CYS A N 1
ATOM 2715 C CA . CYS A 1 353 ? 28.001 2.178 -27.691 1.00 87.75 353 CYS A CA 1
ATOM 2716 C C . CYS A 1 353 ? 28.725 0.917 -28.167 1.00 87.75 353 CYS A C 1
ATOM 2718 O O . CYS A 1 353 ? 29.916 1.004 -28.467 1.00 87.75 353 CYS A O 1
ATOM 2720 N N . LEU A 1 354 ? 28.073 -0.253 -28.213 1.00 87.06 354 LEU A N 1
ATOM 2721 C CA . LEU A 1 354 ? 28.738 -1.511 -28.569 1.00 87.06 354 LEU A CA 1
ATOM 2722 C C . LEU A 1 354 ? 28.284 -2.058 -29.922 1.00 87.06 354 LEU A C 1
ATOM 2724 O O . LEU A 1 354 ? 27.126 -1.958 -30.322 1.00 87.06 354 LEU A O 1
ATOM 2728 N N . GLU A 1 355 ? 29.220 -2.719 -30.594 1.00 86.75 355 GLU A N 1
ATOM 2729 C CA . GLU A 1 355 ? 28.973 -3.513 -31.791 1.00 86.75 355 GLU A CA 1
ATOM 2730 C C . GLU A 1 355 ? 29.403 -4.957 -31.578 1.00 86.75 355 GLU A C 1
ATOM 2732 O O . GLU A 1 355 ? 30.363 -5.254 -30.856 1.00 86.75 355 GLU A O 1
ATOM 2737 N N . PHE A 1 356 ? 28.686 -5.853 -32.250 1.00 84.69 356 PHE A N 1
ATOM 2738 C CA . PHE A 1 356 ? 28.888 -7.289 -32.173 1.00 84.69 356 PHE A CA 1
ATOM 2739 C C . PHE A 1 356 ? 29.262 -7.820 -33.551 1.00 84.69 356 PHE A C 1
ATOM 2741 O O . PHE A 1 356 ? 28.618 -7.495 -34.547 1.00 84.69 356 PHE A O 1
ATOM 2748 N N . GLU A 1 357 ? 30.316 -8.622 -33.601 1.00 79.62 357 GLU A N 1
ATOM 2749 C CA . GLU A 1 357 ? 30.785 -9.259 -34.823 1.00 79.62 357 GLU A CA 1
ATOM 2750 C C . GLU A 1 357 ? 29.775 -10.326 -35.267 1.00 79.62 357 GLU A C 1
ATOM 2752 O O . GLU A 1 357 ? 29.367 -11.179 -34.472 1.00 79.62 357 GLU A O 1
ATOM 2757 N N . GLU A 1 358 ? 29.376 -10.307 -36.540 1.00 76.50 358 GLU A N 1
ATOM 2758 C CA . GLU A 1 358 ? 28.591 -11.398 -37.114 1.00 76.50 358 GLU A CA 1
ATOM 2759 C C . GLU A 1 358 ? 29.490 -12.628 -37.297 1.00 76.50 358 GLU A C 1
ATOM 2761 O O . GLU A 1 358 ? 30.407 -12.640 -38.119 1.00 76.50 358 GLU A O 1
ATOM 2766 N N . LEU A 1 359 ? 29.243 -13.673 -36.503 1.00 66.38 359 LEU A N 1
ATOM 2767 C CA . LEU A 1 359 ? 30.041 -14.898 -36.510 1.00 66.38 359 LEU A CA 1
ATOM 2768 C C . LEU A 1 359 ? 29.251 -16.066 -37.089 1.00 66.38 359 LEU A C 1
ATOM 2770 O O . LEU A 1 359 ? 28.168 -16.410 -36.610 1.00 66.38 359 LEU A O 1
ATOM 2774 N N . HIS A 1 360 ? 29.837 -16.757 -38.063 1.00 68.12 360 HIS A N 1
ATOM 2775 C CA . HIS A 1 360 ? 29.304 -18.030 -38.533 1.00 68.12 360 HIS A CA 1
ATOM 2776 C C . HIS A 1 360 ? 29.694 -19.193 -37.597 1.00 68.12 360 HIS A C 1
ATOM 2778 O O . HIS A 1 360 ? 30.691 -19.113 -36.867 1.00 68.12 360 HIS A O 1
ATOM 2784 N N . PRO A 1 361 ? 28.940 -20.312 -37.588 1.00 59.06 361 PRO A N 1
ATOM 2785 C CA . PRO A 1 361 ? 29.282 -21.483 -36.783 1.00 59.06 361 PRO A CA 1
ATOM 2786 C C . PRO A 1 361 ? 30.714 -21.974 -37.050 1.00 59.06 361 PRO A C 1
ATOM 2788 O O . PRO A 1 361 ? 31.069 -22.303 -38.178 1.00 59.06 361 PRO A O 1
ATOM 2791 N N . GLY A 1 362 ? 31.540 -22.028 -36.000 1.00 63.16 362 GLY A N 1
ATOM 2792 C CA . GLY A 1 362 ? 32.950 -22.439 -36.084 1.00 63.16 362 GLY A CA 1
ATOM 2793 C C . GLY A 1 362 ? 33.947 -21.310 -36.380 1.00 63.16 362 GLY A C 1
ATOM 2794 O O . GLY A 1 362 ? 35.153 -21.531 -36.261 1.00 63.16 362 GLY A O 1
ATOM 2795 N N . GLN A 1 363 ? 33.474 -20.101 -36.693 1.00 65.50 363 GLN A N 1
ATOM 2796 C CA . GLN A 1 363 ? 34.316 -18.915 -36.845 1.00 65.50 363 GLN A CA 1
ATOM 2797 C C . GLN A 1 363 ? 34.788 -18.413 -35.475 1.00 65.50 363 GLN A C 1
ATOM 2799 O O . GLN A 1 363 ? 34.027 -18.388 -34.501 1.00 65.50 363 GLN A O 1
ATOM 2804 N N . ARG A 1 364 ? 36.067 -18.032 -35.392 1.00 70.31 364 ARG A N 1
ATOM 2805 C CA . ARG A 1 364 ? 36.619 -17.340 -34.222 1.00 70.31 364 ARG A CA 1
ATOM 2806 C C . ARG A 1 364 ? 36.351 -15.849 -34.358 1.00 70.31 364 ARG A C 1
ATOM 2808 O O . ARG A 1 364 ? 36.558 -15.302 -35.435 1.00 70.31 364 ARG A O 1
ATOM 2815 N N . ALA A 1 365 ? 35.945 -15.226 -33.258 1.00 76.00 365 ALA A N 1
ATOM 2816 C CA . ALA A 1 365 ? 35.860 -13.779 -33.180 1.00 76.00 365 ALA A CA 1
ATOM 2817 C C . ALA A 1 365 ? 37.225 -13.130 -33.426 1.00 76.00 365 ALA A C 1
ATOM 2819 O O . ALA A 1 365 ? 38.248 -13.648 -32.970 1.00 76.00 365 ALA A O 1
ATOM 2820 N N . THR A 1 366 ? 37.215 -12.007 -34.132 1.00 77.50 366 THR A N 1
ATOM 2821 C CA . THR A 1 366 ? 38.373 -11.149 -34.375 1.00 77.50 366 THR A CA 1
ATOM 2822 C C . THR A 1 366 ? 38.329 -9.880 -33.527 1.00 77.50 366 THR A C 1
ATOM 2824 O O . THR A 1 366 ? 39.381 -9.326 -33.207 1.00 77.50 366 THR A O 1
ATOM 2827 N N . TRP A 1 367 ? 37.140 -9.436 -33.108 1.00 80.12 367 TRP A N 1
ATOM 2828 C CA . TRP A 1 367 ? 36.974 -8.278 -32.226 1.00 80.12 367 TRP A CA 1
ATOM 2829 C C . TRP A 1 367 ? 37.144 -8.672 -30.761 1.00 80.12 367 TRP A C 1
ATOM 2831 O O . TRP A 1 367 ? 36.697 -9.738 -30.338 1.00 80.12 367 TRP A O 1
ATOM 2841 N N . HIS A 1 368 ? 37.784 -7.821 -29.958 1.00 75.44 368 HIS A N 1
ATOM 2842 C CA . HIS A 1 368 ? 38.017 -8.106 -28.544 1.00 75.44 368 HIS A CA 1
ATOM 2843 C C . HIS A 1 368 ? 38.058 -6.830 -27.704 1.00 75.44 368 HIS A C 1
ATOM 2845 O O . HIS A 1 368 ? 39.113 -6.217 -27.542 1.00 75.44 368 HIS A O 1
ATOM 2851 N N . LEU A 1 369 ? 36.946 -6.517 -27.040 1.00 73.06 369 LEU A N 1
ATOM 2852 C CA . LEU A 1 369 ? 36.872 -5.397 -26.102 1.00 73.06 369 LEU A CA 1
ATOM 2853 C C . LEU A 1 369 ? 37.864 -5.565 -24.930 1.00 73.06 369 LEU A C 1
ATOM 2855 O O . LEU A 1 369 ? 38.370 -4.601 -24.388 1.00 73.06 369 LEU A O 1
ATOM 2859 N N . ALA A 1 370 ? 38.243 -6.794 -24.561 1.00 59.19 370 ALA A N 1
ATOM 2860 C CA . ALA A 1 370 ? 39.230 -7.042 -23.501 1.00 59.19 370 ALA A CA 1
ATOM 2861 C C . ALA A 1 370 ? 40.706 -6.754 -23.887 1.00 59.19 370 ALA A C 1
ATOM 2863 O O . ALA A 1 370 ? 41.578 -6.885 -23.029 1.00 59.19 370 ALA A O 1
ATOM 2864 N N . GLY A 1 371 ? 40.998 -6.407 -25.149 1.00 50.22 371 GLY A N 1
ATOM 2865 C CA . GLY A 1 371 ? 42.359 -6.277 -25.696 1.00 50.22 371 GLY A CA 1
ATOM 2866 C C . GLY A 1 371 ? 43.009 -4.888 -25.612 1.00 50.22 371 GLY A C 1
ATOM 2867 O O . GLY A 1 371 ? 44.144 -4.743 -26.054 1.00 50.22 371 GLY A O 1
ATOM 2868 N N . GLY A 1 372 ? 42.331 -3.882 -25.051 1.00 51.62 372 GLY A N 1
ATOM 2869 C CA . GLY A 1 372 ? 42.840 -2.502 -24.960 1.00 51.62 372 GLY A CA 1
ATOM 2870 C C . GLY A 1 372 ? 41.760 -1.451 -24.676 1.00 51.62 372 GLY A C 1
ATOM 2871 O O . GLY A 1 372 ? 42.060 -0.408 -24.107 1.00 51.62 372 GLY A O 1
ATOM 2872 N N . GLU A 1 373 ? 40.498 -1.757 -24.979 1.00 57.81 373 GLU A N 1
ATOM 2873 C CA . GLU A 1 373 ? 39.337 -0.882 -24.780 1.00 57.81 373 GLU A CA 1
ATOM 2874 C C . GLU A 1 373 ? 38.674 -1.150 -23.416 1.00 57.81 373 GLU A C 1
ATOM 2876 O O . GLU A 1 373 ? 38.093 -2.204 -23.152 1.00 57.81 373 GLU A O 1
ATOM 2881 N N . ARG A 1 374 ? 38.767 -0.214 -22.471 1.00 73.75 374 ARG A N 1
ATOM 2882 C CA . ARG A 1 374 ? 38.261 -0.451 -21.111 1.00 73.75 374 ARG A CA 1
ATOM 2883 C C . ARG A 1 374 ? 36.736 -0.271 -21.063 1.00 73.75 374 ARG A C 1
ATOM 2885 O O . ARG A 1 374 ? 36.250 0.822 -20.815 1.00 73.75 374 ARG A O 1
ATOM 2892 N N . LEU A 1 375 ? 35.980 -1.371 -21.211 1.00 79.12 375 LEU A N 1
ATOM 2893 C CA . LEU A 1 375 ? 34.500 -1.427 -21.108 1.00 79.12 375 LEU A CA 1
ATOM 2894 C C . LEU A 1 375 ? 33.933 -0.600 -19.941 1.00 79.12 375 LEU A C 1
ATOM 2896 O O . LEU A 1 375 ? 32.924 0.079 -20.088 1.00 79.12 375 LEU A O 1
ATOM 2900 N N . GLN A 1 376 ? 34.562 -0.687 -18.766 1.00 79.31 376 GLN A N 1
ATOM 2901 C CA . GLN A 1 376 ? 34.110 0.059 -17.594 1.00 79.31 376 GLN A CA 1
ATOM 2902 C C . GLN A 1 376 ? 34.342 1.566 -17.744 1.00 79.31 376 GLN A C 1
ATOM 2904 O O . GLN A 1 376 ? 33.493 2.334 -17.314 1.00 79.31 376 GLN A O 1
ATOM 2909 N N . GLU A 1 377 ? 35.457 1.991 -18.334 1.00 83.19 377 GLU A N 1
ATOM 2910 C CA . GLU A 1 377 ? 35.738 3.412 -18.564 1.00 83.19 377 GLU A CA 1
ATOM 2911 C C . GLU A 1 377 ? 34.804 3.982 -19.619 1.00 83.19 377 GLU A C 1
ATOM 2913 O O . GLU A 1 377 ? 34.169 4.992 -19.355 1.00 83.19 377 GLU A O 1
ATOM 2918 N N . ALA A 1 378 ? 34.617 3.272 -20.734 1.00 84.44 378 ALA A N 1
ATOM 2919 C CA . ALA A 1 378 ? 33.645 3.632 -21.761 1.00 84.44 378 ALA A CA 1
ATOM 2920 C C . ALA A 1 378 ? 32.243 3.841 -21.171 1.00 84.44 378 ALA A C 1
ATOM 2922 O O . ALA A 1 378 ? 31.586 4.841 -21.439 1.00 84.44 378 ALA A O 1
ATOM 2923 N N . PHE A 1 379 ? 31.815 2.923 -20.303 1.00 83.88 379 PHE A N 1
ATOM 2924 C CA . PHE A 1 379 ? 30.530 3.024 -19.623 1.00 83.88 379 PHE A CA 1
ATOM 2925 C C . PHE A 1 379 ? 30.461 4.206 -18.647 1.00 83.88 379 PHE A C 1
ATOM 2927 O O . PHE A 1 379 ? 29.443 4.883 -18.585 1.00 83.88 379 PHE A O 1
ATOM 2934 N N . GLN A 1 380 ? 31.531 4.484 -17.895 1.00 84.25 380 GLN A N 1
ATOM 2935 C CA . GLN A 1 380 ? 31.583 5.631 -16.978 1.00 84.25 380 GLN A CA 1
ATOM 2936 C C . GLN A 1 380 ? 31.626 6.974 -17.716 1.00 84.25 380 GLN A C 1
ATOM 2938 O O . GLN A 1 380 ? 31.049 7.943 -17.228 1.00 84.25 380 GLN A O 1
ATOM 2943 N N . THR A 1 381 ? 32.292 7.041 -18.867 1.00 84.88 381 THR A N 1
ATOM 2944 C CA . THR A 1 381 ? 32.297 8.220 -19.740 1.00 84.88 381 THR A CA 1
ATOM 2945 C C . THR A 1 381 ? 30.904 8.456 -20.312 1.00 84.88 381 THR A C 1
ATOM 2947 O O . THR A 1 381 ? 30.353 9.529 -20.097 1.00 84.88 381 THR A O 1
ATOM 2950 N N . TRP A 1 382 ? 30.279 7.431 -20.902 1.00 86.06 382 TRP A N 1
ATOM 2951 C CA . TRP A 1 382 ? 28.920 7.526 -21.445 1.00 86.06 382 TRP A CA 1
ATOM 2952 C C . TRP A 1 382 ? 27.887 7.936 -20.385 1.00 86.06 382 TRP A C 1
ATOM 2954 O O . TRP A 1 382 ? 27.094 8.836 -20.621 1.00 86.06 382 TRP A O 1
ATOM 2964 N N . ILE A 1 383 ? 27.948 7.362 -19.174 1.00 81.25 383 ILE A N 1
ATOM 2965 C CA . ILE A 1 383 ? 27.081 7.752 -18.044 1.00 81.25 383 ILE A CA 1
ATOM 2966 C C . ILE A 1 383 ? 27.179 9.253 -17.739 1.00 81.25 383 ILE A C 1
ATOM 2968 O O . ILE A 1 383 ? 26.162 9.891 -17.473 1.00 81.25 383 ILE A O 1
ATOM 2972 N N . LYS A 1 384 ? 28.396 9.815 -17.757 1.00 80.56 384 LYS A N 1
ATOM 2973 C CA . LYS A 1 384 ? 28.624 11.244 -17.496 1.00 80.56 384 LYS A CA 1
ATOM 2974 C C . LYS A 1 384 ? 28.128 12.124 -18.639 1.00 80.56 384 LYS A C 1
ATOM 2976 O O . LYS A 1 384 ? 27.5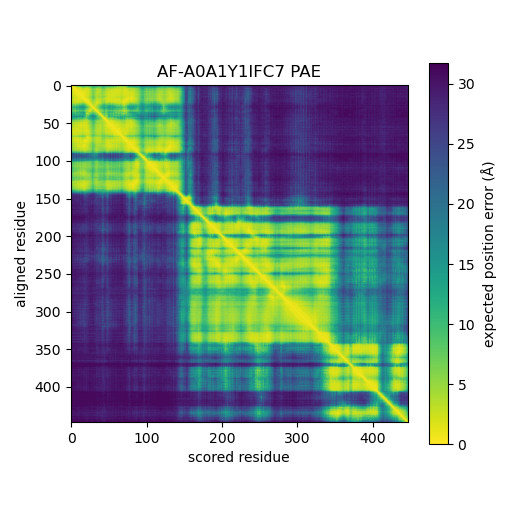79 13.184 -18.365 1.00 80.56 384 LYS A O 1
ATOM 2981 N N . GLU A 1 385 ? 28.352 11.713 -19.885 1.00 82.69 385 GLU A N 1
ATOM 2982 C CA . GLU A 1 385 ? 27.916 12.451 -21.078 1.00 82.69 385 GLU A CA 1
ATOM 2983 C C . GLU A 1 385 ? 26.387 12.492 -21.192 1.00 82.69 385 GLU A C 1
ATOM 2985 O O . GLU A 1 385 ? 25.820 13.541 -21.484 1.00 82.69 385 GLU A O 1
ATOM 2990 N N . GLU A 1 386 ? 25.724 11.379 -20.882 1.00 77.69 386 GLU A N 1
ATOM 2991 C CA . GLU A 1 386 ? 24.266 11.236 -20.932 1.00 77.69 386 GLU A CA 1
ATOM 2992 C C . GLU A 1 386 ? 23.538 11.794 -19.693 1.00 77.69 386 GLU A C 1
ATOM 2994 O O . GLU A 1 386 ? 22.309 11.758 -19.646 1.00 77.69 386 GLU A O 1
ATOM 2999 N N . ASP A 1 387 ? 24.261 12.294 -18.680 1.00 71.38 387 ASP A N 1
ATOM 3000 C CA . ASP A 1 387 ? 23.701 12.753 -17.391 1.00 71.38 387 ASP A CA 1
ATOM 3001 C C . ASP A 1 387 ? 22.785 11.698 -16.725 1.00 71.38 387 ASP A C 1
ATOM 3003 O O . ASP A 1 387 ? 21.742 12.011 -16.146 1.00 71.38 387 ASP A O 1
ATOM 3007 N N . VAL A 1 388 ? 23.159 10.416 -16.817 1.00 67.88 388 VAL A N 1
ATOM 3008 C CA . VAL A 1 388 ? 22.431 9.293 -16.195 1.00 67.88 388 VAL A CA 1
ATOM 3009 C C . VAL A 1 388 ? 23.205 8.738 -15.000 1.00 67.88 388 VAL A C 1
ATOM 3011 O O . VAL A 1 388 ? 24.420 8.879 -14.915 1.00 67.88 388 VAL A O 1
ATOM 3014 N N . SER A 1 389 ? 22.530 8.079 -14.053 1.00 62.53 389 SER A N 1
ATOM 3015 C CA . SER A 1 389 ? 23.182 7.376 -12.937 1.00 62.53 389 SER A CA 1
ATOM 3016 C C . SER A 1 389 ? 23.046 5.858 -13.082 1.00 62.53 389 SER A C 1
ATOM 3018 O O . SER A 1 389 ? 22.039 5.336 -13.559 1.00 62.53 389 SER A O 1
ATOM 3020 N N . SER A 1 390 ? 24.078 5.111 -12.678 1.00 66.88 390 SER A N 1
ATOM 3021 C CA . SER A 1 390 ? 23.998 3.653 -12.563 1.00 66.88 390 SER A CA 1
ATOM 3022 C C . SER A 1 390 ? 24.961 3.126 -11.508 1.00 66.88 390 SER A C 1
ATOM 3024 O O . SER A 1 390 ? 26.130 3.506 -11.470 1.00 66.88 390 SER A O 1
ATOM 3026 N N . SER A 1 391 ? 24.488 2.191 -10.684 1.00 64.06 391 SER A N 1
ATOM 3027 C CA . SER A 1 391 ? 25.290 1.486 -9.674 1.00 64.06 391 SER A CA 1
ATOM 3028 C C . SER A 1 391 ? 25.742 0.089 -10.127 1.00 64.06 391 SER A C 1
ATOM 3030 O O . SER A 1 391 ? 26.212 -0.722 -9.321 1.00 64.06 391 SER A O 1
ATOM 3032 N N . ILE A 1 392 ? 25.633 -0.221 -11.426 1.00 67.19 392 ILE A N 1
ATOM 3033 C CA . ILE A 1 392 ? 26.059 -1.514 -11.968 1.00 67.19 392 ILE A CA 1
ATOM 3034 C C . ILE A 1 392 ? 27.581 -1.699 -11.844 1.00 67.19 392 ILE A C 1
ATOM 3036 O O . ILE A 1 392 ? 28.389 -0.861 -12.239 1.00 67.19 392 ILE A O 1
ATOM 3040 N N . THR A 1 393 ? 27.994 -2.844 -11.299 1.00 70.94 393 THR A N 1
ATOM 3041 C CA . THR A 1 393 ? 29.419 -3.188 -11.169 1.00 70.94 393 THR A CA 1
ATOM 3042 C C . THR A 1 393 ? 30.022 -3.608 -12.511 1.00 70.94 393 THR A C 1
ATOM 3044 O O . THR A 1 393 ? 29.327 -4.165 -13.362 1.00 70.94 393 THR A O 1
ATOM 3047 N N . ALA A 1 394 ? 31.341 -3.461 -12.676 1.00 75.62 394 ALA A N 1
ATOM 3048 C CA . ALA A 1 394 ? 32.059 -3.901 -13.880 1.00 75.62 394 ALA A CA 1
ATOM 3049 C C . ALA A 1 394 ? 31.801 -5.381 -14.227 1.00 75.62 394 ALA A C 1
ATOM 3051 O O . ALA A 1 394 ? 31.581 -5.743 -15.384 1.00 75.62 394 ALA A O 1
ATOM 3052 N N . THR A 1 395 ? 31.764 -6.243 -13.207 1.00 71.31 395 THR A N 1
ATOM 3053 C CA . THR A 1 395 ? 31.455 -7.673 -13.349 1.00 71.31 395 THR A CA 1
ATOM 3054 C C . THR A 1 395 ? 30.027 -7.900 -13.849 1.00 71.31 395 THR A C 1
ATOM 3056 O O . THR A 1 395 ? 29.802 -8.755 -14.709 1.00 71.31 395 THR A O 1
ATOM 3059 N N . ALA A 1 396 ? 29.058 -7.142 -13.329 1.00 67.06 396 ALA A N 1
ATOM 3060 C CA . ALA A 1 396 ? 27.664 -7.231 -13.750 1.00 67.06 396 ALA A CA 1
ATOM 3061 C C . ALA A 1 396 ? 27.469 -6.703 -15.179 1.00 67.06 396 ALA A C 1
ATOM 3063 O O . ALA A 1 396 ? 26.821 -7.379 -15.979 1.00 67.06 396 ALA A O 1
ATOM 3064 N N . LEU A 1 397 ? 28.096 -5.576 -15.529 1.00 77.12 397 LEU A N 1
ATOM 3065 C CA . LEU A 1 397 ? 28.082 -5.016 -16.880 1.00 77.12 397 LEU A CA 1
ATOM 3066 C C . LEU A 1 397 ? 28.673 -6.002 -17.894 1.00 77.12 397 LEU A C 1
ATOM 3068 O O . LEU A 1 397 ? 28.010 -6.359 -18.863 1.00 77.12 397 LEU A O 1
ATOM 3072 N N . LYS A 1 398 ? 29.862 -6.557 -17.623 1.00 80.31 398 LYS A N 1
ATOM 3073 C CA . LYS A 1 398 ? 30.490 -7.580 -18.477 1.00 80.31 398 LYS A CA 1
ATOM 3074 C C . LYS A 1 398 ? 29.570 -8.778 -18.711 1.00 80.31 398 LYS A C 1
ATOM 3076 O O . LYS A 1 398 ? 29.462 -9.272 -19.830 1.00 80.31 398 LYS A O 1
ATOM 3081 N N . LYS A 1 399 ? 28.893 -9.252 -17.662 1.00 74.00 399 LYS A N 1
ATOM 3082 C CA . LYS A 1 399 ? 27.938 -10.361 -17.769 1.00 74.00 399 LYS A CA 1
ATOM 3083 C C . LYS A 1 399 ? 26.739 -9.994 -18.649 1.00 74.00 399 LYS A C 1
ATOM 3085 O O . LYS A 1 399 ? 26.280 -10.843 -19.405 1.00 74.00 399 LYS A O 1
ATOM 3090 N N . ARG A 1 400 ? 26.246 -8.756 -18.563 1.00 74.88 400 ARG A N 1
ATOM 3091 C CA . ARG A 1 400 ? 25.134 -8.244 -19.379 1.00 74.88 400 ARG A CA 1
ATOM 3092 C C . ARG A 1 400 ? 25.501 -8.166 -20.859 1.00 74.88 400 ARG A C 1
ATOM 3094 O O . ARG A 1 400 ? 24.723 -8.658 -21.665 1.00 74.88 400 ARG A O 1
ATOM 3101 N N . VAL A 1 401 ? 26.691 -7.666 -21.196 1.00 79.19 401 VAL A N 1
ATOM 3102 C CA . VAL A 1 401 ? 27.191 -7.616 -22.584 1.00 79.19 401 VAL A CA 1
ATOM 3103 C C . VAL A 1 401 ? 27.256 -9.017 -23.198 1.00 79.19 401 VAL A C 1
ATOM 3105 O O . VAL A 1 401 ? 26.732 -9.240 -24.282 1.00 79.19 401 VAL A O 1
ATOM 3108 N N . VAL A 1 402 ? 27.841 -9.986 -22.483 1.00 75.75 402 VAL A N 1
ATOM 3109 C CA . VAL A 1 402 ? 27.946 -11.374 -22.974 1.00 75.75 402 VAL A CA 1
ATOM 3110 C C . VAL A 1 402 ? 26.563 -12.008 -23.160 1.00 75.75 402 VAL A C 1
ATOM 3112 O O . VAL A 1 402 ? 26.317 -12.659 -24.168 1.00 75.75 402 VAL A O 1
ATOM 3115 N N . LEU A 1 403 ? 25.637 -11.792 -22.218 1.00 69.88 403 LEU A N 1
ATOM 3116 C CA . LEU A 1 403 ? 24.262 -12.295 -22.335 1.00 69.88 403 LEU A CA 1
ATOM 3117 C C . LEU A 1 403 ? 23.491 -11.660 -23.499 1.00 69.88 403 LEU A C 1
ATOM 3119 O O . LEU A 1 403 ? 22.657 -12.329 -24.104 1.00 69.88 403 LEU A O 1
ATOM 3123 N N . TYR A 1 404 ? 23.742 -10.382 -23.784 1.00 71.88 404 TYR A N 1
ATOM 3124 C CA . TYR A 1 404 ? 23.153 -9.684 -24.922 1.00 71.88 404 TYR A CA 1
ATOM 3125 C C . TYR A 1 404 ? 23.676 -10.266 -26.245 1.00 71.88 404 TYR A C 1
ATOM 3127 O O . TYR A 1 404 ? 22.874 -10.633 -27.103 1.00 71.88 404 TYR A O 1
ATOM 3135 N N . ALA A 1 405 ? 24.997 -10.452 -26.355 1.00 70.19 405 ALA A N 1
ATOM 3136 C CA . ALA A 1 405 ? 25.666 -11.025 -27.526 1.00 70.19 405 ALA A CA 1
ATOM 3137 C C . ALA A 1 405 ? 25.199 -12.454 -27.855 1.00 70.19 405 ALA A C 1
ATOM 3139 O O . ALA A 1 405 ? 24.970 -12.786 -29.014 1.00 70.19 405 ALA A O 1
ATOM 3140 N N . ASP A 1 406 ? 24.990 -13.288 -26.832 1.00 64.25 406 ASP A N 1
ATOM 3141 C CA . ASP A 1 406 ? 24.574 -14.691 -26.978 1.00 64.25 406 ASP A CA 1
ATOM 3142 C C . ASP A 1 406 ? 23.074 -14.862 -27.367 1.00 64.25 406 ASP A C 1
ATOM 3144 O O . ASP A 1 406 ? 22.525 -15.961 -27.270 1.00 64.25 406 ASP A O 1
ATOM 3148 N N . GLY A 1 407 ? 22.381 -13.802 -27.815 1.00 58.53 407 GLY A N 1
ATOM 3149 C CA . GLY A 1 407 ? 21.007 -13.873 -28.345 1.00 58.53 407 GLY A CA 1
ATOM 3150 C C . GLY A 1 407 ? 19.888 -13.602 -27.327 1.00 58.53 407 GLY A C 1
ATOM 3151 O O . GLY A 1 407 ? 18.770 -14.109 -27.467 1.00 58.53 407 GLY A O 1
ATOM 3152 N N . GLY A 1 408 ? 20.160 -12.793 -26.301 1.00 46.19 408 GLY A N 1
ATOM 3153 C CA . GLY A 1 408 ? 19.280 -12.502 -25.161 1.00 46.19 408 GLY A CA 1
ATOM 3154 C C . GLY A 1 408 ? 17.983 -11.714 -25.419 1.00 46.19 408 GLY A C 1
ATOM 3155 O O . GLY A 1 408 ? 17.526 -11.044 -24.497 1.00 46.19 408 GLY A O 1
ATOM 3156 N N . ASN A 1 409 ? 17.359 -11.804 -26.603 1.00 38.84 409 ASN A N 1
ATOM 3157 C CA . ASN A 1 409 ? 16.035 -11.216 -26.880 1.00 38.84 409 ASN A CA 1
ATOM 3158 C C . ASN A 1 409 ? 14.882 -12.232 -27.016 1.00 38.84 409 ASN A C 1
ATOM 3160 O O . ASN A 1 409 ? 13.759 -11.852 -27.344 1.00 38.84 409 ASN A O 1
ATOM 3164 N N . HIS A 1 410 ? 15.087 -13.507 -26.672 1.00 37.06 410 HIS A N 1
ATOM 3165 C CA . HIS A 1 410 ? 13.956 -14.396 -26.380 1.00 37.06 410 HIS A CA 1
ATOM 3166 C C . HIS A 1 410 ? 13.538 -14.219 -24.912 1.00 37.06 410 HIS A C 1
ATOM 3168 O O . HIS A 1 410 ? 14.092 -14.849 -24.011 1.00 37.06 410 HIS A O 1
ATOM 3174 N N . GLN A 1 411 ? 12.566 -13.333 -24.656 1.00 37.41 411 GLN A N 1
ATOM 3175 C CA . GLN A 1 411 ? 11.902 -13.227 -23.352 1.00 37.41 411 GLN A CA 1
ATOM 3176 C C . GLN A 1 411 ? 11.303 -14.588 -22.962 1.00 37.41 411 GLN A C 1
ATOM 3178 O O . GLN A 1 411 ? 10.251 -14.979 -23.466 1.00 37.41 411 GLN A O 1
ATOM 3183 N N . VAL A 1 412 ? 11.927 -15.299 -22.021 1.00 33.84 412 VAL A N 1
ATOM 3184 C CA . VAL A 1 412 ? 11.248 -16.381 -21.297 1.00 33.84 412 VAL A CA 1
ATOM 3185 C C . VAL A 1 412 ? 10.441 -15.741 -20.171 1.00 33.84 412 VAL A C 1
ATOM 3187 O O . VAL A 1 412 ? 10.990 -15.000 -19.353 1.00 33.84 412 VAL A O 1
ATOM 3190 N N . ALA A 1 413 ? 9.144 -16.044 -20.112 1.00 33.84 413 ALA A N 1
ATOM 3191 C CA . ALA A 1 413 ? 8.143 -15.442 -19.221 1.00 33.84 413 ALA A CA 1
ATOM 3192 C C . ALA A 1 413 ? 8.423 -15.552 -17.699 1.00 33.84 413 ALA A C 1
ATOM 3194 O O . ALA A 1 413 ? 7.608 -15.120 -16.892 1.00 33.84 413 ALA A O 1
ATOM 3195 N N . THR A 1 414 ? 9.552 -16.126 -17.277 1.00 34.88 414 THR A N 1
ATOM 3196 C CA . THR A 1 414 ? 9.851 -16.477 -15.878 1.00 34.88 414 THR A CA 1
ATOM 3197 C C . THR A 1 414 ? 11.102 -15.807 -15.299 1.00 34.88 414 THR A C 1
ATOM 3199 O O . THR A 1 414 ? 11.467 -16.091 -14.158 1.00 34.88 414 THR A O 1
ATOM 3202 N N . GLY A 1 415 ? 11.778 -14.914 -16.035 1.00 37.72 415 GLY A N 1
ATOM 3203 C CA . GLY A 1 415 ? 12.869 -14.090 -15.485 1.00 37.72 415 GLY A CA 1
ATOM 3204 C C . GLY A 1 415 ? 14.111 -14.860 -15.005 1.00 37.72 415 GLY A C 1
ATOM 3205 O O . GLY A 1 415 ? 14.959 -14.291 -14.317 1.00 37.72 415 GLY A O 1
ATOM 3206 N N . ARG A 1 416 ? 14.255 -16.146 -15.354 1.00 29.70 416 ARG A N 1
ATOM 3207 C CA . ARG A 1 416 ? 15.492 -16.917 -15.155 1.00 29.70 416 ARG A CA 1
ATOM 3208 C C . ARG A 1 416 ? 16.233 -17.074 -16.482 1.00 29.70 416 ARG A C 1
ATOM 3210 O O . ARG A 1 416 ? 15.695 -17.629 -17.434 1.00 29.70 416 ARG A O 1
ATOM 3217 N N . PHE A 1 417 ? 17.495 -16.642 -16.510 1.00 35.97 417 PHE A N 1
ATOM 3218 C CA . PHE A 1 417 ? 18.432 -16.900 -17.605 1.00 35.97 417 PHE A CA 1
ATOM 3219 C C . PHE A 1 417 ? 18.879 -18.364 -17.590 1.00 35.97 417 PHE A C 1
ATOM 3221 O O . PHE A 1 417 ? 19.954 -18.678 -17.085 1.00 35.97 417 PHE A O 1
ATOM 3228 N N . THR A 1 418 ? 18.070 -19.268 -18.128 1.00 37.06 418 THR A N 1
ATOM 3229 C CA . THR A 1 418 ? 18.553 -20.584 -18.556 1.00 37.06 418 THR A CA 1
ATOM 3230 C C . THR A 1 418 ? 17.702 -21.074 -19.716 1.00 37.06 418 THR A C 1
ATOM 3232 O O . THR A 1 418 ? 16.720 -21.778 -19.491 1.00 37.06 418 THR A O 1
ATOM 3235 N N . ASP A 1 419 ? 18.100 -20.769 -20.949 1.00 33.38 419 ASP A N 1
ATOM 3236 C CA . ASP A 1 419 ? 17.803 -21.691 -22.038 1.00 33.38 419 ASP A CA 1
ATOM 3237 C C . ASP A 1 419 ? 19.117 -22.267 -22.566 1.00 33.38 419 ASP A C 1
ATOM 3239 O O . ASP A 1 419 ? 19.979 -21.571 -23.099 1.00 33.38 419 ASP A O 1
ATOM 3243 N N . LYS A 1 420 ? 19.303 -23.570 -22.341 1.00 36.41 420 LYS A N 1
ATOM 3244 C CA . LYS A 1 420 ? 20.487 -24.332 -22.766 1.00 36.41 420 LYS A CA 1
ATOM 3245 C C . LYS A 1 420 ? 20.578 -24.459 -24.294 1.00 36.41 420 LYS A C 1
ATOM 3247 O O . LYS A 1 420 ? 21.539 -25.046 -24.778 1.00 36.41 420 LYS A O 1
ATOM 3252 N N . LYS A 1 421 ? 19.599 -23.949 -25.050 1.00 37.47 421 LYS A N 1
ATOM 3253 C CA . LYS A 1 421 ? 19.456 -24.193 -26.492 1.00 37.47 421 LYS A CA 1
ATOM 3254 C C . LYS A 1 421 ? 20.040 -23.124 -27.426 1.00 37.47 421 LYS A C 1
ATOM 3256 O O . LYS A 1 421 ? 20.083 -23.384 -28.620 1.00 37.47 421 LYS A O 1
ATOM 3261 N N . VAL A 1 422 ? 20.577 -22.010 -26.913 1.00 39.84 422 VAL A N 1
ATOM 3262 C CA . VAL A 1 422 ? 21.361 -21.028 -27.714 1.00 39.84 422 VAL A CA 1
ATOM 3263 C C . VAL A 1 422 ? 22.819 -20.913 -27.228 1.00 39.84 422 VAL A C 1
ATOM 3265 O O . VAL A 1 422 ? 23.604 -20.113 -27.718 1.00 39.84 422 VAL A O 1
ATOM 3268 N N . GLN A 1 423 ? 23.257 -21.778 -26.304 1.00 39.31 423 GLN A N 1
ATOM 3269 C CA . GLN A 1 423 ? 24.675 -21.866 -25.944 1.00 39.31 423 GLN A CA 1
ATOM 3270 C C . GLN A 1 423 ? 25.476 -22.614 -27.022 1.00 39.31 423 GLN A C 1
ATOM 3272 O O . GLN A 1 423 ? 25.845 -23.776 -26.832 1.00 39.31 423 GLN A O 1
ATOM 3277 N N . LEU A 1 424 ? 25.863 -21.931 -28.101 1.00 45.12 424 LEU A N 1
ATOM 3278 C CA . LEU A 1 424 ? 27.142 -22.237 -28.748 1.00 45.12 424 LEU A CA 1
ATOM 3279 C C . LEU A 1 424 ? 28.240 -21.779 -27.780 1.00 45.12 424 LEU A C 1
ATOM 3281 O O . LEU A 1 424 ? 28.756 -20.668 -27.852 1.00 45.12 424 LEU A O 1
ATOM 3285 N N . ARG A 1 425 ? 28.507 -22.622 -26.771 1.00 40.88 425 ARG A N 1
ATOM 3286 C CA . ARG A 1 425 ? 29.447 -22.366 -25.672 1.00 40.88 425 ARG A CA 1
ATOM 3287 C C . ARG A 1 425 ? 30.740 -21.733 -26.202 1.00 40.88 425 ARG A C 1
ATOM 3289 O O . ARG A 1 425 ? 31.585 -22.436 -26.744 1.00 40.88 425 ARG A O 1
ATOM 3296 N N . GLY A 1 426 ? 30.934 -20.444 -25.931 1.00 51.22 426 GLY A N 1
ATOM 3297 C CA . GLY A 1 426 ? 32.257 -19.824 -25.944 1.00 51.22 426 GLY A CA 1
ATOM 3298 C C . GLY A 1 426 ? 32.555 -18.784 -27.024 1.00 51.22 426 GLY A C 1
ATOM 3299 O O . GLY A 1 426 ? 33.664 -18.264 -26.981 1.00 51.22 426 GLY A O 1
ATOM 3300 N N . GLN A 1 427 ? 31.634 -18.447 -27.935 1.00 54.47 427 GLN A N 1
ATOM 3301 C CA . GLN A 1 427 ? 31.930 -17.489 -29.018 1.00 54.47 427 GLN A CA 1
ATOM 3302 C C . GLN A 1 427 ? 32.144 -16.042 -28.532 1.00 54.47 427 GLN A C 1
ATOM 3304 O O . GLN A 1 427 ? 33.100 -15.409 -28.976 1.00 54.47 427 GLN A O 1
ATOM 3309 N N . PHE A 1 428 ? 31.367 -15.561 -27.551 1.00 57.91 428 PHE A N 1
ATOM 3310 C CA . PHE A 1 428 ? 31.518 -14.215 -26.958 1.00 57.91 428 PHE A CA 1
ATOM 3311 C C . PHE A 1 428 ? 32.128 -14.221 -25.537 1.00 57.91 428 PHE A C 1
ATOM 3313 O O . PHE A 1 428 ? 32.045 -13.256 -24.765 1.00 57.91 428 PHE A O 1
ATOM 3320 N N . LYS A 1 429 ? 32.758 -15.338 -25.136 1.00 65.88 429 LYS A N 1
ATOM 3321 C CA . LYS A 1 429 ? 33.306 -15.514 -23.783 1.00 65.88 429 LYS A CA 1
ATOM 3322 C C . LYS A 1 429 ? 34.432 -14.514 -23.521 1.00 65.88 429 LYS A C 1
ATOM 3324 O O . LYS A 1 429 ? 35.474 -14.538 -24.159 1.00 65.88 429 LYS A O 1
ATOM 3329 N N . GLY A 1 430 ? 34.255 -13.696 -22.484 1.00 67.75 430 GLY A N 1
ATOM 3330 C CA . GLY A 1 430 ? 35.263 -12.709 -22.103 1.00 67.75 430 GLY A CA 1
ATOM 3331 C C . GLY A 1 430 ? 35.256 -11.447 -22.966 1.00 67.75 430 GLY A C 1
ATOM 3332 O O . GLY A 1 430 ? 36.249 -10.733 -22.915 1.00 67.75 430 GLY A O 1
ATOM 3333 N N . LEU A 1 431 ? 34.140 -11.151 -23.654 1.00 74.25 431 LEU A N 1
ATOM 3334 C CA . LEU A 1 431 ? 33.966 -10.013 -24.574 1.00 74.25 431 LEU A CA 1
ATOM 3335 C C . LEU A 1 431 ? 34.706 -10.181 -25.914 1.00 74.25 431 LEU A C 1
ATOM 3337 O O . LEU A 1 431 ? 35.084 -9.199 -26.547 1.00 74.25 431 LEU A O 1
ATOM 3341 N N . SER A 1 432 ? 34.939 -11.424 -26.340 1.00 76.75 432 SER A N 1
ATOM 3342 C CA . SER A 1 432 ? 35.287 -11.720 -27.732 1.00 76.75 432 SER A CA 1
ATOM 3343 C C . SER A 1 432 ? 34.100 -11.416 -28.642 1.00 76.75 432 SER A C 1
ATOM 3345 O O . SER A 1 432 ? 32.968 -11.586 -28.215 1.00 76.75 432 SER A O 1
ATOM 3347 N N . GLY A 1 433 ? 34.345 -10.955 -29.862 1.00 78.88 433 GLY A N 1
ATOM 3348 C CA . GLY A 1 433 ? 33.326 -10.549 -30.831 1.00 78.88 433 GLY A CA 1
ATOM 3349 C C . GLY A 1 433 ? 32.628 -9.234 -30.487 1.00 78.88 433 GLY A C 1
ATOM 3350 O O . GLY A 1 433 ? 31.604 -8.934 -31.085 1.00 78.88 433 GLY A O 1
ATOM 3351 N N . VAL A 1 434 ? 33.139 -8.467 -29.517 1.00 83.56 434 VAL A N 1
ATOM 3352 C CA . VAL A 1 434 ? 32.567 -7.184 -29.075 1.00 83.56 434 VAL A CA 1
ATOM 3353 C C . VAL A 1 434 ? 33.606 -6.082 -29.251 1.00 83.56 434 VAL A C 1
ATOM 3355 O O . VAL A 1 434 ? 34.776 -6.307 -28.931 1.00 83.56 434 VAL A O 1
ATOM 3358 N N . ARG A 1 435 ? 33.181 -4.899 -29.697 1.00 85.81 435 ARG A N 1
ATOM 3359 C CA . ARG A 1 435 ? 33.987 -3.666 -29.730 1.00 85.81 435 ARG A CA 1
ATOM 3360 C C . ARG A 1 435 ? 33.140 -2.440 -29.389 1.00 85.81 435 ARG A C 1
ATOM 3362 O O . ARG A 1 435 ? 31.910 -2.525 -29.437 1.00 85.81 435 ARG A O 1
ATOM 3369 N N . LEU A 1 436 ? 33.781 -1.316 -29.080 1.00 85.88 436 LEU A N 1
ATOM 3370 C CA . LEU A 1 436 ? 33.103 -0.016 -29.062 1.00 85.88 436 LEU A CA 1
ATOM 3371 C C . LEU A 1 436 ? 32.812 0.464 -30.487 1.00 85.88 436 LEU A C 1
ATOM 3373 O O . LEU A 1 436 ? 33.571 0.181 -31.418 1.00 85.88 436 LEU A O 1
ATOM 3377 N N . ARG A 1 437 ? 31.721 1.213 -30.660 1.00 86.50 437 ARG A N 1
ATOM 3378 C CA . ARG A 1 437 ? 31.467 1.938 -31.909 1.00 86.50 437 ARG A CA 1
ATOM 3379 C C . ARG A 1 437 ? 32.611 2.917 -32.186 1.00 86.50 437 ARG A C 1
ATOM 3381 O O . ARG A 1 437 ? 33.051 3.589 -31.250 1.00 86.50 437 ARG A O 1
ATOM 3388 N N . PRO A 1 438 ? 33.061 3.056 -33.447 1.00 77.50 438 PRO A N 1
ATOM 3389 C CA . PRO A 1 438 ? 34.122 3.994 -33.811 1.00 77.50 438 PRO A CA 1
ATOM 3390 C C . PRO A 1 438 ? 33.869 5.428 -33.338 1.00 77.50 438 PRO A C 1
ATOM 3392 O O . PRO A 1 438 ? 34.784 6.066 -32.833 1.00 77.50 438 PRO A O 1
ATOM 3395 N N . GLU A 1 439 ? 32.619 5.896 -33.408 1.00 74.94 439 GLU A N 1
ATOM 3396 C CA . GLU A 1 439 ? 32.221 7.240 -32.955 1.00 74.94 439 GLU A CA 1
ATOM 3397 C C . GLU A 1 439 ? 32.459 7.475 -31.452 1.00 74.94 439 GLU A C 1
ATOM 3399 O O . GLU A 1 439 ? 32.599 8.613 -31.016 1.00 74.94 439 GLU A O 1
ATOM 3404 N N . PHE A 1 440 ? 32.515 6.399 -30.662 1.00 69.94 440 PHE A N 1
ATOM 3405 C CA . PHE A 1 440 ? 32.678 6.431 -29.208 1.00 69.94 440 PHE A CA 1
ATOM 3406 C C . PHE A 1 440 ? 34.132 6.204 -28.759 1.00 69.94 440 PHE A C 1
ATOM 3408 O O . PHE A 1 440 ? 34.470 6.395 -27.593 1.00 69.94 440 PHE A O 1
ATOM 3415 N N . LEU A 1 441 ? 35.018 5.782 -29.667 1.00 63.28 441 LEU A N 1
ATOM 3416 C CA . LEU A 1 441 ? 36.445 5.605 -29.371 1.00 63.28 441 LEU A CA 1
ATOM 3417 C C . LEU A 1 441 ? 37.175 6.952 -29.260 1.00 63.28 441 LEU A C 1
ATOM 3419 O O . LEU A 1 441 ? 38.093 7.101 -28.446 1.00 63.28 441 LEU A O 1
ATOM 3423 N N . ASP A 1 442 ? 36.726 7.948 -30.023 1.00 61.00 442 ASP A N 1
ATOM 3424 C CA . ASP A 1 442 ? 37.308 9.292 -30.027 1.00 61.00 442 ASP A CA 1
ATOM 3425 C C . ASP A 1 442 ? 36.998 10.072 -28.733 1.00 61.00 442 ASP A C 1
ATOM 3427 O O . ASP A 1 442 ? 37.828 10.865 -28.286 1.00 61.00 442 ASP A O 1
ATOM 3431 N N . SER A 1 443 ? 35.859 9.808 -28.076 1.00 58.09 443 SER A N 1
ATOM 3432 C CA . SER A 1 443 ? 35.477 10.452 -26.805 1.00 58.09 443 SER A CA 1
ATOM 3433 C C . SER A 1 443 ? 36.231 9.895 -25.592 1.00 58.09 443 SER A C 1
ATOM 3435 O O . SER A 1 443 ? 36.554 10.631 -24.660 1.00 58.09 443 SER A O 1
ATOM 3437 N N . ILE A 1 444 ? 36.593 8.608 -25.611 1.00 56.44 444 ILE A N 1
ATOM 3438 C CA . ILE A 1 444 ? 37.346 7.949 -24.527 1.00 56.44 444 ILE A CA 1
ATOM 3439 C C . ILE A 1 444 ? 38.825 8.366 -24.528 1.00 56.44 444 ILE A C 1
ATOM 3441 O O . ILE A 1 444 ? 39.466 8.384 -23.480 1.00 56.44 444 ILE A O 1
ATOM 3445 N N . SER A 1 445 ? 39.361 8.744 -25.689 1.00 52.84 445 SER A N 1
ATOM 3446 C CA . SER A 1 445 ? 40.775 9.103 -25.879 1.00 52.84 445 SER A CA 1
ATOM 3447 C C . SER A 1 445 ? 41.151 10.502 -25.356 1.00 52.84 445 SER A C 1
ATOM 3449 O O . SER A 1 445 ? 42.315 10.894 -25.435 1.00 52.84 445 SER A O 1
ATOM 3451 N N . LEU A 1 446 ? 40.178 11.262 -24.840 1.00 41.09 446 LEU A N 1
ATOM 3452 C CA . LEU A 1 446 ? 40.327 12.643 -24.359 1.00 41.09 446 LEU A CA 1
ATOM 3453 C C . LEU A 1 446 ? 40.415 12.779 -22.822 1.00 41.09 446 LEU A C 1
ATOM 3455 O O . LEU A 1 446 ? 40.493 13.909 -22.336 1.00 41.09 446 LEU A O 1
ATOM 3459 N N . VAL A 1 447 ? 40.406 11.671 -22.064 1.00 38.12 447 VAL A N 1
ATOM 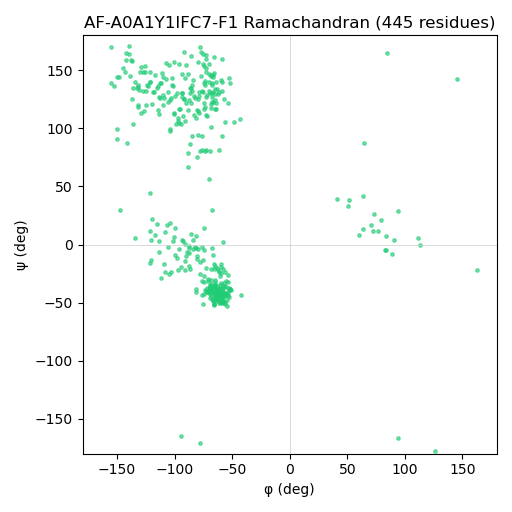3460 C CA . VAL A 1 447 ? 40.441 11.660 -20.581 1.00 38.12 447 VAL A CA 1
ATOM 3461 C C . VAL A 1 447 ? 41.813 11.299 -20.025 1.00 38.12 447 VAL A C 1
ATOM 3463 O O . VAL A 1 447 ? 42.392 10.284 -20.472 1.00 38.12 447 VAL A O 1
#

pLDDT: mean 74.9, std 15.19, range [29.7, 93.81]

Foldseek 3Di:
DPLVVVLVVQVVCVVLQFHKWFWAWDQDPVRFIDTDDTPPDCDDPLHDDASVSSVVCVVVRSVCSVPPVGDDIDTDDAPRSQKDKDWQDQDPDPPVPDDHRVVVVVVCCVVPNDDPFDWDQDSRRTIITMDRNVVVVVVPDPDPDDAQFDDDPNHTHRDDQEEAADVVLFWPDPDDDDPPDADVSVVSQAPHAAYEYEDDDQATATPQVSLLVLLVQAWDWGAHDVGDIDIGTRRYDYYYHYPHDYAYQDLDPSRLQSDWDDDLQADEDDPVPADPVDPRYDHDDPCVVVLCVDSNVVVVVVVVVVVVVVVVVVVCVVPVPDPSPSDDPPVRVVVSVVVSCVNPLLVCCCVPWKDFADDDVPDAFPDACPPPPQPVLLSVLVCVVVVHHHPQDPVRSQVVNLCVRLPVPPDDVPPDPDDPVSPPPDRCPNNGRMDTDPVSVVSSVPD

Secondary structure (DSSP, 8-state):
--HHHHHHHHHHHHHTT--EEEEEEEE-TTS-EEEEEESS-SSSTT---SHHHHHHHHHHHHHHHHHHT--EEEE--BGGGTEEEEEE------BTTB--HHHHHHHHHHHH---SS-EEE-TTS-EEEEEEHHHHHHTT---SS--PPEEETTEEE----EEE--GGGTB--SS---TTS--HHHHTTTT-SEEEEEE--TT-BB-HHHHHHHTTTSEEEE--TTPPPEEEE--PEEEEEESSPPB-S---HHHHTT--------EEE-TTT--TT-TTEEE--SSHHHHHHSHHHHHHHHHHHHHHHHHHHHHHHH-TT--TTTS--HHHHHHHHHHHHHT-HHHHHHHHHEEE----TTPPP--BGGGS--HHHHHHHHHHHTT------HHHHHHHHHHHHTTTTS--TT-----TTS--TTTTTTSBTEEE-HHHHHHHTT-

InterPro domains:
  IPR015330 DNA primase/polymerase, bifunctional, N-terminal [PF09250] (12-153)
  IPR015330 DNA primase/polymerase, bifunctional, N-terminal [SM00943] (10-170)
  IPR051620 ORF904-like, C-terminal domain [PTHR35372] (164-436)